Protein AF-A0A4Q3YH20-F1 (afdb_monomer_lite)

Foldseek 3Di:
DDDDDPDFAKDWDWDWCADPDPPCGTPIDIDIDGDDDQFDQLCPLPFGLLLAQQSAQLQAGQLRQLVQLVVFPQWDWFKDWQDWFQVDADAAKDDPCRPPVQKDAQAAEQRQDQDPADPSGNDSNGSAADARYKIKFQKDDAPDCPDPNHRHNPRFFHIDGGDDPPDDRGIWMWHQHAQDKTWGIKGKGGNDAAQFKKKKKKKKKFGGALPQDDPFQFWKKKKFKADPVRHTQDIDIPGGCEQDEPVDSHPPDRGRDIYMDIDIDRSHGDRMIMIIMIGHIGGDRGNIMIIGGIIIITIGTQGCPLNAHPSQAQQRQQLLAGSSVQQVNVVQCLQQSRGPSPDPPSADDPPSSNHGVVSVVCVVVVNRDFDQQCPLSNGRSQAQQSVAQLQGQSNQLDPLSPVQPLQQFSHGDADDDASRNRHVSSAVDHDHGHPHHDGGDQQCPPPDGRSNDQCSNPPPQGPSCVDPNVVQPPVPPSHGPASDQQRSQNHGPVSAPDSNGRTRGDPPVRPPDQDPLQRNGKDWDFDDQFQAQKDKDKDKDAAAPPVSRHQLCAKGWAKFWQQWTWIQHSQQFIWIDHHNDIDTLPDDRDDHPDIKIKMWMAHQPDQWQRIWIDINNHTSDGDGDPDHHGRHGDRDIIMGD

Radius of gyration: 34.73 Å; chains: 1; bounding box: 93×70×93 Å

Sequence (641 aa):
MSFNPSTIGVKNVTVVIANDDADENPYNFLLTGFGVRTYADSDGDGVTDNNDIDDDNDGILDVTEQENCLQSAFTTTSEYVFLNETFGNGITRGQININIPGATCSYCFEDGVVQPNTPECPAQSSKILDDGEYVVVHRIANTTSGHPDNIHGDLAWNGFEDHTPGDIYGRMAVFNASFAPGVFYETTINGVMPNIPVIYSFWAMNILSASVYNNSILPNITVQFLDMSNTVISTFSTGDIGRCNASNTNNSCVASEWRNYSTSVNLGNLTTFKIRFINNAPGGGGNDLALDDIMIKQQYCDRDNDGVSNIFDLDADNDGIPDIEEAGFKHLSNGRALMDIVTSGVWVDANANGFHDSLDAMLAGGTYLLPDTDGDGVRDFQDLDSDNDSLFDVDEAGLFNGDGDVNGDGLGDGPDGDGDGVLNIFENFTGRGTQVRPFAQDTDGNGIPDYRQLDSDSNGTFDIRTSLYASLDANSNGMIDGIVDVDKDGIPDTFDTDVTVLGSPRDLDRKLYLHFDGRNDYAQSTQLLSGLPSATMMAWIKLTDDVTTDTYTADGTIMGQNNFNLRINAARQVAVTVNGSSIFYPTTVLGVDRWYHVAATYDGSLSTQKLKIFINGTMVFGYNGTLNGALAANTDLFTLG

pLDDT: mean 87.8, std 10.17, range [49.25, 98.38]

Structure (mmCIF, N/CA/C/O backbone):
data_AF-A0A4Q3YH20-F1
#
_entry.id   AF-A0A4Q3YH20-F1
#
loop_
_atom_site.group_PDB
_atom_site.id
_atom_site.type_symbol
_atom_site.label_atom_id
_atom_site.label_alt_id
_atom_site.label_comp_id
_atom_site.label_asym_id
_atom_site.label_entity_id
_atom_site.label_seq_id
_atom_site.pdbx_PDB_ins_code
_atom_site.Cartn_x
_atom_site.Cartn_y
_atom_site.Cartn_z
_atom_site.occupancy
_atom_site.B_iso_or_equiv
_atom_site.auth_seq_id
_atom_site.auth_comp_id
_atom_site.auth_asym_id
_atom_site.auth_atom_id
_atom_site.pdbx_PDB_model_num
ATOM 1 N N . MET A 1 1 ? 38.834 1.097 -6.722 1.00 55.41 1 MET A N 1
ATOM 2 C CA . MET A 1 1 ? 38.138 2.175 -5.992 1.00 55.41 1 MET A CA 1
ATOM 3 C C . MET A 1 1 ? 36.670 1.807 -6.048 1.00 55.41 1 MET A C 1
ATOM 5 O O . MET A 1 1 ? 36.194 1.593 -7.152 1.00 55.41 1 MET A O 1
ATOM 9 N N . SER A 1 2 ? 36.016 1.574 -4.914 1.00 49.81 2 SER A N 1
ATOM 10 C CA . SER A 1 2 ? 34.585 1.250 -4.861 1.00 49.81 2 SER A CA 1
ATOM 11 C C . SER A 1 2 ? 33.817 2.469 -4.362 1.00 49.81 2 SER A C 1
ATOM 13 O O . SER A 1 2 ? 34.316 3.214 -3.519 1.00 49.81 2 SER A O 1
ATOM 15 N N . PHE A 1 3 ? 32.626 2.684 -4.911 1.00 63.38 3 PHE A N 1
ATOM 16 C CA . PHE A 1 3 ? 31.700 3.730 -4.500 1.00 63.38 3 PHE A CA 1
ATOM 17 C C . PHE A 1 3 ? 30.455 3.038 -3.938 1.00 63.38 3 PHE A C 1
ATOM 19 O O . PHE A 1 3 ? 29.765 2.351 -4.680 1.00 63.38 3 PHE A O 1
ATOM 26 N N . ASN A 1 4 ? 30.235 3.151 -2.627 1.00 62.41 4 ASN A N 1
ATOM 27 C CA . ASN A 1 4 ? 29.077 2.597 -1.919 1.00 62.41 4 ASN A CA 1
ATOM 28 C C . ASN A 1 4 ? 28.540 3.683 -0.964 1.00 62.41 4 ASN A C 1
ATOM 30 O O . ASN A 1 4 ? 29.026 3.794 0.166 1.00 62.41 4 ASN A O 1
ATOM 34 N N . PRO A 1 5 ? 27.693 4.605 -1.455 1.00 69.44 5 PRO A N 1
ATOM 35 C CA . PRO A 1 5 ? 27.225 5.740 -0.671 1.00 69.44 5 PRO A CA 1
ATOM 36 C C . PRO A 1 5 ? 26.153 5.308 0.338 1.00 69.44 5 PRO A C 1
ATOM 38 O O . PRO A 1 5 ? 25.109 4.812 -0.051 1.00 69.44 5 PRO A O 1
ATOM 41 N N . SER A 1 6 ? 26.358 5.597 1.623 1.00 63.81 6 SER A N 1
ATOM 42 C CA . SER A 1 6 ? 25.368 5.338 2.686 1.00 63.81 6 SER A CA 1
ATOM 43 C C . SER A 1 6 ? 24.278 6.416 2.802 1.00 63.81 6 SER A C 1
ATOM 45 O O . SER A 1 6 ? 23.553 6.462 3.785 1.00 63.81 6 SER A O 1
ATOM 47 N N . THR A 1 7 ? 24.237 7.375 1.872 1.00 69.31 7 THR A N 1
ATOM 48 C CA . THR A 1 7 ? 23.276 8.490 1.870 1.00 69.31 7 THR A CA 1
ATOM 49 C C . THR A 1 7 ? 22.973 8.916 0.439 1.00 69.31 7 THR A C 1
ATOM 51 O O . THR A 1 7 ? 23.884 8.988 -0.394 1.00 69.31 7 THR A O 1
ATOM 54 N N . ILE A 1 8 ? 21.718 9.286 0.177 1.00 73.31 8 ILE A N 1
ATOM 55 C CA . ILE A 1 8 ? 21.263 9.822 -1.113 1.00 73.31 8 ILE A CA 1
ATOM 56 C C . ILE A 1 8 ? 22.027 11.120 -1.457 1.00 73.31 8 ILE A C 1
ATOM 58 O O . ILE A 1 8 ? 22.581 11.812 -0.590 1.00 73.31 8 ILE A O 1
ATOM 62 N N . GLY A 1 9 ? 22.116 11.439 -2.745 1.00 64.94 9 GLY A N 1
ATOM 63 C CA . GLY A 1 9 ? 22.626 12.698 -3.274 1.00 64.94 9 GLY A CA 1
ATOM 64 C C . GLY A 1 9 ? 24.058 12.643 -3.807 1.00 64.94 9 GLY A C 1
ATOM 65 O O . GLY A 1 9 ? 24.730 11.609 -3.818 1.00 64.94 9 GLY A O 1
ATOM 66 N N . VAL A 1 10 ? 24.529 13.802 -4.269 1.00 72.31 10 VAL A N 1
ATOM 67 C CA . VAL A 1 10 ? 25.826 13.958 -4.941 1.00 72.31 10 VAL A CA 1
ATOM 68 C C . VAL A 1 10 ? 26.984 13.762 -3.964 1.00 72.31 10 VAL A C 1
ATOM 70 O O . VAL A 1 10 ? 27.069 14.432 -2.933 1.00 72.31 10 VAL A O 1
ATOM 73 N N . LYS A 1 11 ? 27.922 12.885 -4.315 1.00 82.50 11 LYS A N 1
ATOM 74 C CA . LYS A 1 11 ? 29.185 12.654 -3.612 1.00 82.50 11 LYS A CA 1
ATOM 75 C C . LYS A 1 11 ? 30.329 13.088 -4.518 1.00 82.50 11 LYS A C 1
ATOM 77 O O . LYS A 1 11 ? 30.541 12.520 -5.585 1.00 82.50 11 LYS A O 1
ATOM 82 N N . ASN A 1 12 ? 31.073 14.098 -4.084 1.00 82.69 12 ASN A N 1
ATOM 83 C CA . ASN A 1 12 ? 32.250 14.580 -4.797 1.00 82.69 12 ASN A CA 1
ATOM 84 C C . ASN A 1 12 ? 33.511 14.096 -4.087 1.00 82.69 12 ASN A C 1
ATOM 86 O O . ASN A 1 12 ? 33.638 14.250 -2.872 1.00 82.69 12 ASN A O 1
ATOM 90 N N . VAL A 1 13 ? 34.460 13.555 -4.843 1.00 85.88 13 VAL A N 1
ATOM 91 C CA . VAL A 1 13 ? 35.786 13.200 -4.338 1.00 85.88 13 VAL A CA 1
ATOM 92 C C . VAL A 1 13 ? 36.850 13.602 -5.350 1.00 85.88 13 VAL A C 1
ATOM 94 O O . VAL A 1 13 ? 36.693 13.399 -6.549 1.00 85.88 13 VAL A O 1
ATOM 97 N N . THR A 1 14 ? 37.952 14.169 -4.869 1.00 88.44 14 THR A N 1
ATOM 98 C CA . THR A 1 14 ? 39.123 14.452 -5.703 1.00 88.44 14 THR A CA 1
ATOM 99 C C . THR A 1 14 ? 40.182 13.394 -5.434 1.00 88.44 14 THR A C 1
ATOM 101 O O . THR A 1 14 ? 40.693 13.292 -4.318 1.00 88.44 14 THR A O 1
ATOM 104 N N . VAL A 1 15 ? 40.528 12.613 -6.452 1.00 87.12 15 VAL A N 1
ATOM 105 C CA . VAL A 1 15 ? 41.638 11.660 -6.404 1.00 87.12 15 VAL A CA 1
ATOM 106 C C . VAL A 1 15 ? 42.892 12.369 -6.887 1.00 87.12 15 VAL A C 1
ATOM 108 O O . VAL A 1 15 ? 42.948 12.855 -8.014 1.00 87.12 15 VAL A O 1
ATOM 111 N N . VAL A 1 16 ? 43.900 12.418 -6.022 1.00 89.69 16 VAL A N 1
ATOM 112 C CA . VAL A 1 16 ? 45.180 13.075 -6.290 1.00 89.69 16 VAL A CA 1
ATOM 113 C C . VAL A 1 16 ? 46.246 12.002 -6.478 1.00 89.69 16 VAL A C 1
ATOM 115 O O . VAL A 1 16 ? 46.533 11.247 -5.548 1.00 89.69 16 VAL A O 1
ATOM 118 N N . ILE A 1 17 ? 46.838 11.927 -7.668 1.00 89.75 17 ILE A N 1
ATOM 119 C CA . ILE A 1 17 ? 47.920 10.990 -7.987 1.00 89.75 17 ILE A CA 1
ATOM 120 C C . ILE A 1 17 ? 49.196 11.793 -8.230 1.00 89.75 17 ILE A C 1
ATOM 122 O O . ILE A 1 17 ? 49.284 12.561 -9.187 1.00 89.75 17 ILE A O 1
ATOM 126 N N . ALA A 1 18 ? 50.190 11.614 -7.359 1.00 90.81 18 ALA A N 1
ATOM 127 C CA . ALA A 1 18 ? 51.510 12.195 -7.566 1.00 90.81 18 ALA A CA 1
ATOM 128 C C . ALA A 1 18 ? 52.185 11.546 -8.784 1.00 90.81 18 ALA A C 1
ATOM 130 O O . ALA A 1 18 ? 52.188 10.319 -8.907 1.00 90.81 18 ALA A O 1
ATOM 131 N N . ASN A 1 19 ? 52.773 12.363 -9.652 1.00 85.75 19 ASN A N 1
ATOM 132 C CA . ASN A 1 19 ? 53.519 11.911 -10.828 1.00 85.75 19 ASN A CA 1
ATOM 133 C C . ASN A 1 19 ? 54.888 12.614 -10.908 1.00 85.75 19 ASN A C 1
ATOM 135 O O . ASN A 1 19 ? 55.192 13.501 -10.109 1.00 85.75 19 ASN A O 1
ATOM 139 N N . ASP A 1 20 ? 55.749 12.160 -11.812 1.00 88.25 20 ASP A N 1
ATOM 140 C CA . ASP A 1 20 ? 57.093 12.697 -12.035 1.00 88.25 20 ASP A CA 1
ATOM 141 C C . ASP A 1 20 ? 57.157 13.739 -13.165 1.00 88.25 20 ASP A C 1
ATOM 143 O O . ASP A 1 20 ? 58.253 14.108 -13.594 1.00 88.25 20 ASP A O 1
ATOM 147 N N . ASP A 1 21 ? 56.003 14.261 -13.591 1.00 82.25 21 ASP A N 1
ATOM 148 C CA . ASP A 1 21 ? 55.908 15.356 -14.547 1.00 82.25 21 ASP A CA 1
ATOM 149 C C . ASP A 1 21 ? 56.049 16.719 -13.850 1.00 82.25 21 ASP A C 1
ATOM 151 O O . ASP A 1 21 ? 55.452 16.992 -12.806 1.00 82.25 21 ASP A O 1
ATOM 155 N N . ALA A 1 22 ? 56.899 17.586 -14.390 1.00 78.94 22 ALA A N 1
ATOM 156 C CA . ALA A 1 22 ? 57.356 18.785 -13.689 1.00 78.94 22 ALA A CA 1
ATOM 157 C C . ALA A 1 22 ? 56.327 19.929 -13.694 1.00 78.94 22 ALA A C 1
ATOM 159 O O . ALA A 1 22 ? 56.418 20.825 -12.850 1.00 78.94 22 ALA A O 1
ATOM 160 N N . ASP A 1 23 ? 55.376 19.914 -14.625 1.00 78.00 23 ASP A N 1
ATOM 161 C CA . ASP A 1 23 ? 54.321 20.917 -14.793 1.00 78.00 23 ASP A CA 1
ATOM 162 C C . ASP A 1 23 ? 52.897 20.374 -14.573 1.00 78.00 23 ASP A C 1
ATOM 164 O O . ASP A 1 23 ? 51.965 21.173 -14.464 1.00 78.00 23 ASP A O 1
ATOM 168 N N . GLU A 1 24 ? 52.728 19.059 -14.396 1.00 73.88 24 GLU A N 1
ATOM 169 C CA . GLU A 1 24 ? 51.418 18.405 -14.219 1.00 73.88 24 GLU A CA 1
ATOM 170 C C . GLU A 1 24 ? 51.327 17.504 -12.967 1.00 73.88 24 GLU A C 1
ATOM 172 O O . GLU A 1 24 ? 50.431 16.665 -12.847 1.00 73.88 24 GLU A O 1
ATOM 177 N N . ASN A 1 25 ? 52.217 17.692 -11.987 1.00 76.81 25 ASN A N 1
ATOM 178 C CA . ASN A 1 25 ? 52.156 17.012 -10.690 1.00 76.81 25 ASN A CA 1
ATOM 179 C C . ASN A 1 25 ? 51.424 17.853 -9.620 1.00 76.81 25 ASN A C 1
ATOM 181 O O . ASN A 1 25 ? 51.894 18.948 -9.286 1.00 76.81 25 ASN A O 1
ATOM 185 N N . PRO A 1 26 ? 50.341 17.344 -8.995 1.00 83.88 26 PRO A N 1
ATOM 186 C CA . PRO A 1 26 ? 49.730 16.022 -9.182 1.00 83.88 26 PRO A CA 1
ATOM 187 C C . PRO A 1 26 ? 48.621 15.998 -10.245 1.00 83.88 26 PRO A C 1
ATOM 189 O O . PRO A 1 26 ? 47.967 17.011 -10.502 1.00 83.88 26 PRO A O 1
ATOM 192 N N . TYR A 1 27 ? 48.316 14.804 -10.764 1.00 85.50 27 TYR A N 1
ATOM 193 C CA . TYR A 1 27 ? 47.079 14.585 -11.513 1.00 85.50 27 TYR A CA 1
ATOM 194 C C . TYR A 1 27 ? 45.891 14.601 -10.552 1.00 85.50 27 TYR A C 1
ATOM 196 O O . TYR A 1 27 ? 45.812 13.786 -9.630 1.00 85.50 27 TYR A O 1
ATOM 204 N N . ASN A 1 28 ? 44.965 15.532 -10.784 1.00 83.94 28 ASN A N 1
ATOM 205 C CA . ASN A 1 28 ? 43.734 15.667 -10.017 1.00 83.94 28 ASN A CA 1
ATOM 206 C C . ASN A 1 28 ? 42.563 15.147 -10.848 1.00 83.94 28 ASN A C 1
ATOM 208 O O . ASN A 1 28 ? 42.219 15.735 -11.872 1.00 83.94 28 ASN A O 1
ATOM 212 N N . PHE A 1 29 ? 41.924 14.083 -10.380 1.00 84.19 29 PHE A N 1
ATOM 213 C CA . PHE A 1 29 ? 40.689 13.566 -10.957 1.00 84.19 29 PHE A CA 1
ATOM 214 C C . PHE A 1 29 ? 39.533 13.953 -10.044 1.00 84.19 29 PHE A C 1
ATOM 216 O O . PHE A 1 29 ? 39.471 13.503 -8.901 1.00 84.19 29 PHE A O 1
ATOM 223 N N . LEU A 1 30 ? 38.627 14.798 -10.534 1.00 82.00 30 LEU A N 1
ATOM 224 C CA . LEU A 1 30 ? 37.357 15.041 -9.863 1.00 82.00 30 LEU A CA 1
ATOM 225 C C . LEU A 1 30 ? 36.404 13.905 -10.235 1.00 82.00 30 LEU A C 1
ATOM 227 O O . LEU A 1 30 ? 36.076 13.732 -11.405 1.00 82.00 30 LEU A O 1
ATOM 231 N N . LEU A 1 31 ? 35.985 13.130 -9.244 1.00 81.31 31 LEU A N 1
ATOM 232 C CA . LEU A 1 31 ? 34.965 12.105 -9.389 1.00 81.31 31 LEU A CA 1
ATOM 233 C C . LEU A 1 31 ? 33.686 12.600 -8.718 1.00 81.31 31 LEU A C 1
ATOM 235 O O . LEU A 1 31 ? 33.703 13.037 -7.564 1.00 81.31 31 LEU A O 1
ATOM 239 N N . THR A 1 32 ? 32.578 12.486 -9.437 1.00 72.81 32 THR A N 1
ATOM 240 C CA . THR A 1 32 ? 31.236 12.738 -8.918 1.00 72.81 32 THR A CA 1
ATOM 241 C C . THR A 1 32 ? 30.453 11.437 -9.022 1.00 72.81 32 THR A C 1
ATOM 243 O O . THR A 1 32 ? 30.331 10.878 -10.107 1.00 72.81 32 THR A O 1
ATOM 246 N N . GLY A 1 33 ? 29.968 10.935 -7.891 1.00 69.25 33 GLY A N 1
ATOM 247 C CA . GLY A 1 33 ? 29.040 9.808 -7.820 1.00 69.25 33 GLY A CA 1
ATOM 248 C C . GLY A 1 33 ? 27.704 10.266 -7.246 1.00 69.25 33 GLY A C 1
ATOM 249 O O . GLY A 1 33 ? 27.661 11.215 -6.466 1.00 69.25 33 GLY A O 1
ATOM 250 N N . PHE A 1 34 ? 26.614 9.603 -7.609 1.00 65.56 34 PHE A N 1
ATOM 251 C CA . PHE A 1 34 ? 25.282 9.884 -7.076 1.00 65.56 34 PHE A CA 1
ATOM 252 C C . PHE A 1 34 ? 24.842 8.693 -6.229 1.00 65.56 34 PHE A C 1
ATOM 254 O O . PHE A 1 34 ? 24.836 7.565 -6.711 1.00 65.56 34 PHE A O 1
ATOM 261 N N . GLY A 1 35 ? 24.529 8.932 -4.955 1.00 68.44 35 GLY A N 1
ATOM 262 C CA . GLY A 1 35 ? 23.762 7.972 -4.169 1.00 68.44 35 GLY A CA 1
ATOM 263 C C . GLY A 1 35 ? 22.295 8.129 -4.530 1.00 68.44 35 GLY A C 1
ATOM 264 O O . GLY A 1 35 ? 21.740 9.206 -4.330 1.00 68.44 35 GLY A O 1
ATOM 265 N N . VAL A 1 36 ? 21.685 7.090 -5.080 1.00 62.94 36 VAL A N 1
ATOM 266 C CA . VAL A 1 36 ? 20.244 7.025 -5.335 1.00 62.94 36 VAL A CA 1
ATOM 267 C C . VAL A 1 36 ? 19.686 5.875 -4.507 1.00 62.94 36 VAL A C 1
ATOM 269 O O . VAL A 1 36 ? 20.286 4.802 -4.483 1.00 62.94 36 VAL A O 1
ATOM 272 N N . ARG A 1 37 ? 18.594 6.124 -3.781 1.00 67.50 37 ARG A N 1
ATOM 273 C CA . ARG A 1 37 ? 17.796 5.073 -3.146 1.00 67.50 37 ARG A CA 1
ATOM 274 C C . ARG A 1 37 ? 16.704 4.715 -4.147 1.00 67.50 37 ARG A C 1
ATOM 276 O O . ARG A 1 37 ? 15.948 5.601 -4.531 1.00 67.50 37 ARG A O 1
ATOM 283 N N . THR A 1 38 ? 16.719 3.481 -4.640 1.00 69.06 38 THR A N 1
ATOM 284 C CA . THR A 1 38 ? 15.790 3.016 -5.683 1.00 69.06 38 THR A CA 1
ATOM 285 C C . THR A 1 38 ? 14.536 2.367 -5.111 1.00 69.06 38 THR A C 1
ATOM 287 O O . THR A 1 38 ? 13.524 2.380 -5.792 1.00 69.06 38 THR A O 1
ATOM 290 N N . TYR A 1 39 ? 14.614 1.847 -3.885 1.00 81.69 39 TYR A N 1
ATOM 291 C CA . TYR A 1 39 ? 13.517 1.206 -3.156 1.00 81.69 39 TYR A CA 1
ATOM 292 C C . TYR A 1 39 ? 13.348 1.892 -1.803 1.00 81.69 39 TYR A C 1
ATOM 294 O O . TYR A 1 39 ? 14.334 2.427 -1.279 1.00 81.69 39 TYR A O 1
ATOM 302 N N . ALA A 1 40 ? 12.122 1.959 -1.293 1.00 86.12 40 ALA A N 1
ATOM 303 C CA . ALA A 1 40 ? 11.875 2.532 0.020 1.00 86.12 40 ALA A CA 1
ATOM 304 C C . ALA A 1 40 ? 12.356 1.577 1.131 1.00 86.12 40 ALA A C 1
ATOM 306 O O . ALA A 1 40 ? 13.055 0.600 0.867 1.00 86.12 40 ALA A O 1
ATOM 307 N N . ASP A 1 41 ? 12.180 2.048 2.350 1.00 90.50 41 ASP A N 1
ATOM 308 C CA . ASP A 1 41 ? 12.487 1.398 3.623 1.00 90.50 41 ASP A CA 1
ATOM 309 C C . ASP A 1 41 ? 11.349 1.938 4.483 1.00 90.50 41 ASP A C 1
ATOM 311 O O . ASP A 1 41 ? 11.415 3.098 4.927 1.00 90.50 41 ASP A O 1
ATOM 315 N N . SER A 1 42 ? 10.217 1.240 4.386 1.00 90.12 42 SER A N 1
ATOM 316 C CA . SER A 1 42 ? 8.900 1.725 4.803 1.00 90.12 42 SER A CA 1
ATOM 317 C C . SER A 1 42 ? 8.785 1.791 6.324 1.00 90.12 42 SER A C 1
ATOM 319 O O . SER A 1 42 ? 8.287 2.787 6.857 1.00 90.12 42 SER A O 1
ATOM 321 N N . ASP A 1 43 ? 9.379 0.832 7.024 1.00 90.62 43 ASP A N 1
ATOM 322 C CA . ASP A 1 43 ? 9.394 0.744 8.482 1.00 90.62 43 ASP A CA 1
ATOM 323 C C . ASP A 1 43 ? 10.613 1.383 9.180 1.00 90.62 43 ASP A C 1
ATOM 325 O O . ASP A 1 43 ? 10.553 1.721 10.369 1.00 90.62 43 ASP A O 1
ATOM 329 N N . GLY A 1 44 ? 11.695 1.655 8.448 1.00 90.56 44 GLY A N 1
ATOM 330 C CA . GLY A 1 44 ? 12.899 2.292 8.967 1.00 90.56 44 GLY A CA 1
ATOM 331 C C . GLY A 1 44 ? 13.857 1.359 9.711 1.00 90.56 44 GLY A C 1
ATOM 332 O O . GLY A 1 44 ? 14.718 1.865 10.452 1.00 90.56 44 GLY A O 1
ATOM 333 N N . ASP A 1 45 ? 13.739 0.042 9.554 1.00 90.81 45 ASP A N 1
ATOM 334 C CA . ASP A 1 45 ? 14.584 -0.953 10.220 1.00 90.81 45 ASP A CA 1
ATOM 335 C C . ASP A 1 45 ? 16.004 -1.058 9.599 1.00 90.81 45 ASP A C 1
ATOM 337 O O . ASP A 1 45 ? 16.966 -1.519 10.236 1.00 90.81 45 ASP A O 1
ATOM 341 N N . GLY A 1 46 ? 16.172 -0.500 8.393 1.00 90.12 46 GLY A N 1
ATOM 342 C CA . GLY A 1 46 ? 17.417 -0.437 7.631 1.00 90.12 46 GLY A CA 1
ATOM 343 C C . GLY A 1 46 ? 17.593 -1.532 6.573 1.00 90.12 46 GLY A C 1
ATOM 344 O O . GLY A 1 46 ? 18.635 -1.543 5.892 1.00 90.12 46 GLY A O 1
ATOM 345 N N . VAL A 1 47 ? 16.617 -2.420 6.429 1.00 92.81 47 VAL A N 1
ATOM 346 C CA . VAL A 1 47 ? 16.332 -3.222 5.242 1.00 92.81 47 VAL A CA 1
ATOM 347 C C . VAL A 1 47 ? 15.480 -2.349 4.304 1.00 92.81 47 VAL A C 1
ATOM 349 O O . VAL A 1 47 ? 15.185 -1.195 4.578 1.00 92.81 47 VAL A O 1
ATOM 352 N N . THR A 1 48 ? 15.330 -2.749 3.053 1.00 92.62 48 THR A N 1
ATOM 353 C CA . THR A 1 48 ? 14.613 -1.947 2.048 1.00 92.62 48 THR A CA 1
ATOM 354 C C . THR A 1 48 ? 13.593 -2.856 1.431 1.00 92.62 48 THR A C 1
ATOM 356 O O . THR A 1 48 ? 14.002 -3.972 1.101 1.00 92.62 48 THR A O 1
ATOM 359 N N . ASP A 1 49 ? 12.405 -2.352 1.116 1.00 92.56 49 ASP A N 1
ATOM 360 C CA . ASP A 1 49 ? 11.232 -3.169 0.791 1.00 92.56 49 ASP A CA 1
ATOM 361 C C . ASP A 1 49 ? 11.496 -4.265 -0.254 1.00 92.56 49 ASP A C 1
ATOM 363 O O . ASP A 1 49 ? 10.994 -5.378 -0.248 1.00 92.56 49 ASP A O 1
ATOM 367 N N . ASN A 1 50 ? 12.412 -4.004 -1.189 1.00 91.31 50 ASN A N 1
ATOM 368 C CA . ASN A 1 50 ? 12.768 -4.992 -2.199 1.00 91.31 50 ASN A CA 1
ATOM 369 C C . ASN A 1 50 ? 13.527 -6.239 -1.684 1.00 91.31 50 ASN A C 1
ATOM 371 O O . ASN A 1 50 ? 13.876 -7.108 -2.494 1.00 91.31 50 ASN A O 1
ATOM 375 N N . ASN A 1 51 ? 13.958 -6.230 -0.429 1.00 92.38 51 ASN A N 1
ATOM 376 C CA . ASN A 1 51 ? 14.661 -7.296 0.285 1.00 92.38 51 ASN A CA 1
ATOM 377 C C . ASN A 1 51 ? 13.998 -7.615 1.629 1.00 92.38 51 ASN A C 1
ATOM 379 O O . ASN A 1 51 ? 14.429 -8.586 2.254 1.00 92.38 51 ASN A O 1
ATOM 383 N N . ASP A 1 52 ? 13.060 -6.777 2.051 1.00 94.94 52 ASP A N 1
ATOM 384 C CA . ASP A 1 52 ? 12.241 -7.006 3.221 1.00 94.94 52 ASP A CA 1
ATOM 385 C C . ASP A 1 52 ? 11.201 -8.087 2.916 1.00 94.94 52 ASP A C 1
ATOM 387 O O . ASP A 1 52 ? 10.952 -8.402 1.746 1.00 94.94 52 ASP A O 1
ATOM 391 N N . ILE A 1 53 ? 10.689 -8.736 3.952 1.00 95.38 53 ILE A N 1
ATOM 392 C CA . ILE A 1 53 ? 9.600 -9.711 3.840 1.00 95.38 53 ILE A CA 1
ATOM 393 C C . ILE A 1 53 ? 8.436 -9.413 4.799 1.00 95.38 53 ILE A C 1
ATOM 395 O O . ILE A 1 53 ? 7.529 -10.250 4.873 1.00 95.38 53 ILE A O 1
ATOM 399 N N . ASP A 1 54 ? 8.550 -8.325 5.559 1.00 96.56 54 ASP A N 1
ATOM 400 C CA . ASP A 1 54 ? 7.619 -7.774 6.550 1.00 96.56 54 ASP A CA 1
ATOM 401 C C . ASP A 1 54 ? 7.804 -6.241 6.500 1.00 96.56 54 ASP A C 1
ATOM 403 O O . ASP A 1 54 ? 8.494 -5.647 7.324 1.00 96.56 54 ASP A O 1
ATOM 407 N N . ASP A 1 55 ? 7.296 -5.635 5.421 1.00 94.94 55 ASP A N 1
ATOM 408 C CA . ASP A 1 55 ? 7.545 -4.245 4.994 1.00 94.94 55 ASP A CA 1
ATOM 409 C C . ASP A 1 55 ? 7.037 -3.187 6.001 1.00 94.94 55 ASP A C 1
ATOM 411 O O . ASP A 1 55 ? 7.442 -2.009 5.955 1.00 94.94 55 ASP A O 1
ATOM 415 N N . ASP A 1 56 ? 6.136 -3.587 6.898 1.00 95.38 56 ASP A N 1
ATOM 416 C CA . ASP A 1 56 ? 5.583 -2.765 7.962 1.00 95.38 56 ASP A CA 1
ATOM 417 C C . ASP A 1 56 ? 6.090 -3.100 9.370 1.00 95.38 56 ASP A C 1
ATOM 419 O O . ASP A 1 56 ? 5.954 -2.268 10.284 1.00 95.38 56 ASP A O 1
ATOM 423 N N . ASN A 1 57 ? 6.791 -4.216 9.527 1.00 96.06 57 ASN A N 1
ATOM 424 C CA . ASN A 1 57 ? 7.367 -4.670 10.775 1.00 96.06 57 ASN A CA 1
ATOM 425 C C . ASN A 1 57 ? 6.323 -4.907 11.875 1.00 96.06 57 ASN A C 1
ATOM 427 O O . ASN A 1 57 ? 6.572 -4.640 13.064 1.00 96.06 57 ASN A O 1
ATOM 431 N N . ASP A 1 58 ? 5.150 -5.406 11.507 1.00 96.56 58 ASP A N 1
ATOM 432 C CA . ASP A 1 58 ? 4.088 -5.812 12.420 1.00 96.56 58 ASP A CA 1
ATOM 433 C C . ASP A 1 58 ? 4.222 -7.296 12.863 1.00 96.56 58 ASP A C 1
ATOM 435 O O . ASP A 1 58 ? 3.637 -7.735 13.860 1.00 96.56 58 ASP A O 1
ATOM 439 N N . GLY A 1 59 ? 5.107 -8.070 12.221 1.00 95.94 59 GLY A N 1
ATOM 440 C CA . GLY A 1 59 ? 5.337 -9.492 12.490 1.00 95.94 59 GLY A CA 1
ATOM 441 C C . GLY A 1 59 ? 4.488 -10.454 11.657 1.00 95.94 59 GLY A C 1
ATOM 442 O O . GLY A 1 59 ? 4.571 -11.684 11.844 1.00 95.94 59 GLY A O 1
ATOM 443 N N . ILE A 1 60 ? 3.697 -9.927 10.739 1.00 97.94 60 ILE A N 1
ATOM 444 C CA . ILE A 1 60 ? 3.027 -10.603 9.645 1.00 97.94 60 ILE A CA 1
ATOM 445 C C . ILE A 1 60 ? 3.943 -10.512 8.413 1.00 97.94 60 ILE A C 1
ATOM 447 O O . ILE A 1 60 ? 4.815 -9.673 8.310 1.00 97.94 60 ILE A O 1
ATOM 451 N N . LEU A 1 61 ? 3.919 -11.527 7.547 1.00 97.31 61 LEU A N 1
ATOM 452 C CA . LEU A 1 61 ? 4.737 -11.487 6.327 1.00 97.31 61 LEU A CA 1
ATOM 453 C C . LEU A 1 61 ? 3.905 -10.885 5.198 1.00 97.31 61 LEU A C 1
ATOM 455 O O . LEU A 1 61 ? 2.784 -11.376 5.021 1.00 97.31 61 LEU A O 1
ATOM 459 N N . ASP A 1 62 ? 4.506 -10.090 4.306 1.00 96.56 62 ASP A N 1
ATOM 460 C CA . ASP A 1 62 ? 3.803 -9.468 3.164 1.00 96.56 62 ASP A CA 1
ATOM 461 C C . ASP A 1 62 ? 3.000 -10.494 2.349 1.00 96.56 62 ASP A C 1
ATOM 463 O O . ASP A 1 62 ? 1.876 -10.287 1.886 1.00 96.56 62 ASP A O 1
ATOM 467 N N . VAL A 1 63 ? 3.605 -11.671 2.138 1.00 95.12 63 VAL A N 1
ATOM 468 C CA . VAL A 1 63 ? 2.980 -12.771 1.389 1.00 95.12 63 VAL A CA 1
ATOM 469 C C . VAL A 1 63 ? 1.769 -13.350 2.114 1.00 95.12 63 VAL A C 1
ATOM 471 O O . VAL A 1 63 ? 0.851 -13.835 1.462 1.00 95.12 63 VAL A O 1
ATOM 474 N N . THR A 1 64 ? 1.779 -13.337 3.444 1.00 96.12 64 THR A N 1
ATOM 475 C CA . THR A 1 64 ? 0.688 -13.830 4.284 1.00 96.12 64 THR A CA 1
ATOM 476 C C . THR A 1 64 ? -0.449 -12.824 4.309 1.00 96.12 64 THR A C 1
ATOM 478 O O . THR A 1 64 ? -1.595 -13.223 4.114 1.00 96.12 64 THR A O 1
ATOM 481 N N . GLU A 1 65 ? -0.169 -11.540 4.484 1.00 96.69 65 GLU A N 1
ATOM 482 C CA . GLU A 1 65 ? -1.201 -10.501 4.469 1.00 96.69 65 GLU A CA 1
ATOM 483 C C . GLU A 1 65 ? -1.876 -10.417 3.107 1.00 96.69 65 GLU A C 1
ATOM 485 O O . GLU A 1 65 ? -3.099 -10.517 3.011 1.00 96.69 65 GLU A O 1
ATOM 490 N N . GLN A 1 66 ? -1.085 -10.370 2.029 1.00 95.81 66 GLN A N 1
ATOM 491 C CA . GLN A 1 66 ? -1.614 -10.358 0.671 1.00 95.81 66 GLN A CA 1
ATOM 492 C C . GLN A 1 66 ? -2.468 -11.603 0.382 1.00 95.81 66 GLN A C 1
ATOM 494 O O . GLN A 1 66 ? -3.489 -11.500 -0.301 1.00 95.81 66 GLN A O 1
ATOM 499 N N . GLU A 1 67 ? -2.068 -12.790 0.855 1.00 94.44 67 GLU A N 1
ATOM 500 C CA . GLU A 1 67 ? -2.858 -14.016 0.685 1.00 94.44 67 GLU A CA 1
ATOM 501 C C . GLU A 1 67 ? -4.164 -13.991 1.494 1.00 94.44 67 GLU A C 1
ATOM 503 O O . GLU A 1 67 ? -5.180 -14.458 0.974 1.00 94.44 67 GLU A O 1
ATOM 508 N N . ASN A 1 68 ? -4.158 -13.454 2.721 1.00 94.38 68 ASN A N 1
ATOM 509 C CA . ASN A 1 68 ? -5.361 -13.332 3.552 1.00 94.38 68 ASN A CA 1
ATOM 510 C C . ASN A 1 68 ? -6.324 -12.275 3.003 1.00 94.38 68 ASN A C 1
ATOM 512 O O . ASN A 1 68 ? -7.493 -12.581 2.784 1.00 94.38 68 ASN A O 1
ATOM 516 N N . CYS A 1 69 ? -5.829 -11.092 2.651 1.00 93.88 69 CYS A N 1
ATOM 517 C CA . CYS A 1 69 ? -6.668 -10.014 2.143 1.00 93.88 69 CYS A CA 1
ATOM 518 C C . CYS A 1 69 ? -7.325 -10.370 0.792 1.00 93.88 69 CYS A C 1
ATOM 520 O O . CYS A 1 69 ? -8.499 -10.082 0.554 1.00 93.88 69 CYS A O 1
ATOM 522 N N . LEU A 1 70 ? -6.632 -11.114 -0.085 1.00 92.69 70 LEU A N 1
ATOM 523 C CA . LEU A 1 70 ? -7.210 -11.603 -1.348 1.00 92.69 70 LEU A CA 1
ATOM 524 C C . LEU A 1 70 ? -8.274 -12.705 -1.184 1.00 92.69 70 LEU A C 1
ATOM 526 O O . LEU A 1 70 ? -8.816 -13.172 -2.196 1.00 92.69 70 LEU A O 1
ATOM 530 N N . GLN A 1 71 ? -8.568 -13.162 0.039 1.00 91.06 71 GLN A N 1
ATOM 531 C CA . GLN A 1 71 ? -9.691 -14.072 0.274 1.00 91.06 71 GLN A CA 1
ATOM 532 C C . GLN A 1 71 ? -11.041 -13.372 0.066 1.00 91.06 71 GLN A C 1
ATOM 534 O O . GLN A 1 71 ? -11.987 -14.024 -0.394 1.00 91.06 71 GLN A O 1
ATOM 539 N N . SER A 1 72 ? -11.112 -12.059 0.309 1.00 89.44 72 SER A N 1
ATOM 540 C CA . SER A 1 72 ? -12.277 -11.241 -0.021 1.00 89.44 72 SER A CA 1
ATOM 541 C C . SER A 1 72 ? -12.343 -10.938 -1.519 1.00 89.44 72 SER A C 1
ATOM 543 O O . SER A 1 72 ? -11.359 -10.578 -2.166 1.00 89.44 72 SER A O 1
ATOM 545 N N . ALA A 1 73 ? -13.543 -11.034 -2.095 1.00 85.88 73 ALA A N 1
ATOM 546 C CA . ALA A 1 73 ? -13.793 -10.590 -3.466 1.00 85.88 73 ALA A CA 1
ATOM 547 C C . ALA A 1 73 ? -14.058 -9.075 -3.579 1.00 85.88 73 ALA A C 1
ATOM 549 O O . ALA A 1 73 ? -14.206 -8.584 -4.705 1.00 85.88 73 ALA A O 1
ATOM 550 N N . PHE A 1 74 ? -14.156 -8.369 -2.449 1.00 85.69 74 PHE A N 1
ATOM 551 C CA . PHE A 1 74 ? -14.543 -6.957 -2.362 1.00 85.69 74 PHE A CA 1
ATOM 552 C C . PHE A 1 74 ? -13.402 -6.036 -1.927 1.00 85.69 74 PHE A C 1
ATOM 554 O O . PHE A 1 74 ? -13.575 -4.822 -1.974 1.00 85.69 74 PHE A O 1
ATOM 561 N N . THR A 1 75 ? -12.236 -6.602 -1.607 1.00 87.44 75 THR A N 1
ATOM 562 C CA . THR A 1 75 ? -11.024 -5.834 -1.314 1.00 87.44 75 THR A CA 1
ATOM 563 C C . THR A 1 75 ? -10.627 -4.904 -2.463 1.00 87.44 75 THR A C 1
ATOM 565 O O . THR A 1 75 ? -10.858 -5.187 -3.653 1.00 87.44 75 THR A O 1
ATOM 568 N N . THR A 1 76 ? -10.011 -3.782 -2.105 1.00 91.56 76 THR A N 1
ATOM 569 C CA . THR A 1 76 ? -9.437 -2.845 -3.060 1.00 91.56 76 THR A CA 1
ATOM 570 C C . THR A 1 76 ? -7.946 -3.107 -3.244 1.00 91.56 76 THR A C 1
ATOM 572 O O . THR A 1 76 ? -7.396 -4.097 -2.765 1.00 91.56 76 THR A O 1
ATOM 575 N N . THR A 1 77 ? -7.297 -2.301 -4.085 1.00 92.75 77 THR A N 1
ATOM 576 C CA . THR A 1 77 ? -5.863 -2.469 -4.318 1.00 92.75 77 THR A CA 1
ATOM 577 C C . THR A 1 77 ? -5.172 -1.141 -4.552 1.00 92.75 77 THR A C 1
ATOM 579 O O . THR A 1 77 ? -5.649 -0.360 -5.388 1.00 92.75 77 THR A O 1
ATOM 582 N N . SER A 1 78 ? -3.987 -0.968 -3.973 1.00 90.50 78 SER A N 1
ATOM 583 C CA . SER A 1 78 ? -3.088 0.154 -4.254 1.00 90.50 78 SER A CA 1
ATOM 584 C C . SER A 1 78 ? -1.915 -0.267 -5.145 1.00 90.50 78 SER A C 1
ATOM 586 O O . SER A 1 78 ? -1.615 -1.449 -5.323 1.00 90.50 78 SER A O 1
ATOM 588 N N . GLU A 1 79 ? -1.278 0.700 -5.806 1.00 89.94 79 GLU A N 1
ATOM 589 C CA . GLU A 1 79 ? -0.192 0.445 -6.758 1.00 89.94 79 GLU A CA 1
ATOM 590 C C . GLU A 1 79 ? 1.185 0.616 -6.108 1.00 89.94 79 GLU A C 1
ATOM 592 O O . GLU A 1 79 ? 1.558 1.727 -5.737 1.00 89.94 79 GLU A O 1
ATOM 597 N N . TYR A 1 80 ? 2.005 -0.437 -6.119 1.00 89.75 80 TYR A N 1
ATOM 598 C CA . TYR A 1 80 ? 3.406 -0.358 -5.704 1.00 89.75 80 TYR A CA 1
ATOM 599 C C . TYR A 1 80 ? 4.353 -0.354 -6.906 1.00 89.75 80 TYR A C 1
ATOM 601 O O . TYR A 1 80 ? 4.334 -1.257 -7.749 1.00 89.75 80 TYR A O 1
ATOM 609 N N . VAL A 1 81 ? 5.191 0.679 -7.010 1.00 89.69 81 VAL A N 1
ATOM 610 C CA . VAL A 1 81 ? 6.025 0.949 -8.189 1.00 89.69 81 VAL A CA 1
ATOM 611 C C . VAL A 1 81 ? 7.479 0.537 -7.954 1.00 89.69 81 VAL A C 1
ATOM 613 O O . VAL A 1 81 ? 8.210 1.188 -7.218 1.00 89.69 81 VAL A O 1
ATOM 616 N N . PHE A 1 82 ? 7.945 -0.470 -8.695 1.00 90.62 82 PHE A N 1
ATOM 617 C CA . PHE A 1 82 ? 9.338 -0.940 -8.664 1.00 90.62 82 PHE A CA 1
ATOM 618 C C . PHE A 1 82 ? 10.269 -0.166 -9.596 1.00 90.62 82 PHE A C 1
ATOM 620 O O . PHE A 1 82 ? 11.479 -0.093 -9.384 1.00 90.62 82 PHE A O 1
ATOM 627 N N . LEU A 1 83 ? 9.727 0.347 -10.700 1.00 90.88 83 LEU A N 1
ATOM 628 C CA . LEU A 1 83 ? 10.479 1.129 -11.671 1.00 90.88 83 LEU A CA 1
ATOM 629 C C . LEU A 1 83 ? 9.582 2.209 -12.247 1.00 90.88 83 LEU A C 1
ATOM 631 O O . LEU A 1 83 ? 8.526 1.896 -12.786 1.00 90.88 83 LEU A O 1
ATOM 635 N N . ASN A 1 84 ? 10.064 3.445 -12.208 1.00 90.50 84 ASN A N 1
ATOM 636 C CA . ASN A 1 84 ? 9.519 4.570 -12.953 1.00 90.50 84 ASN A CA 1
ATOM 637 C C . ASN A 1 84 ? 10.674 5.301 -13.647 1.00 90.50 84 ASN A C 1
ATOM 639 O O . ASN A 1 84 ? 11.248 6.247 -13.105 1.00 90.50 84 ASN A O 1
ATOM 643 N N . GLU A 1 85 ? 11.085 4.795 -14.807 1.00 92.62 85 GLU A N 1
ATOM 644 C CA . GLU A 1 85 ? 12.216 5.341 -15.549 1.00 92.62 85 GLU A CA 1
ATOM 645 C C . GLU A 1 85 ? 11.759 6.364 -16.585 1.00 92.62 85 GLU A C 1
ATOM 647 O O . GLU A 1 85 ? 11.322 6.005 -17.678 1.00 92.62 85 GLU A O 1
ATOM 652 N N . THR A 1 86 ? 11.943 7.634 -16.231 1.00 92.44 86 THR A N 1
ATOM 653 C CA . THR A 1 86 ? 11.683 8.813 -17.074 1.00 92.44 86 THR A CA 1
ATOM 654 C C . THR A 1 86 ? 12.962 9.407 -17.670 1.00 92.44 86 THR A C 1
ATOM 656 O O . THR A 1 86 ? 12.973 10.535 -18.143 1.00 92.44 86 THR A O 1
ATOM 659 N N . PHE A 1 87 ? 14.120 8.749 -17.499 1.00 93.06 87 PHE A N 1
ATOM 660 C CA . PHE A 1 87 ? 15.452 9.270 -17.856 1.00 93.06 87 PHE A CA 1
ATOM 661 C C . PHE A 1 87 ? 15.848 10.621 -17.223 1.00 93.06 87 PHE A C 1
ATOM 663 O O . PHE A 1 87 ? 16.962 11.127 -17.429 1.00 93.06 87 PHE A O 1
ATOM 670 N N . GLY A 1 88 ? 14.994 11.142 -16.336 1.00 90.25 88 GLY A N 1
ATOM 671 C CA . GLY A 1 88 ? 15.230 12.286 -15.476 1.00 90.25 88 GLY A CA 1
ATOM 672 C C . GLY A 1 88 ? 15.304 13.589 -16.258 1.00 90.25 88 GLY A C 1
ATOM 673 O O . GLY A 1 88 ? 15.010 13.665 -17.440 1.00 90.25 88 GLY A O 1
ATOM 674 N N . ASN A 1 89 ? 15.759 14.644 -15.592 1.00 90.44 89 ASN A N 1
ATOM 675 C CA . ASN A 1 89 ? 15.813 15.975 -16.185 1.00 90.44 89 ASN A CA 1
ATOM 676 C C . ASN A 1 89 ? 17.256 16.418 -16.441 1.00 90.44 89 ASN A C 1
ATOM 678 O O . ASN A 1 89 ? 18.153 16.201 -15.620 1.00 90.44 89 ASN A O 1
ATOM 682 N N . GLY A 1 90 ? 17.494 17.107 -17.557 1.00 90.12 90 GLY A N 1
ATOM 683 C CA . GLY A 1 90 ? 18.711 17.886 -17.753 1.00 90.12 90 GLY A CA 1
ATOM 684 C C . GLY A 1 90 ? 19.119 18.134 -19.202 1.00 90.12 90 GLY A C 1
ATOM 685 O O . GLY A 1 90 ? 18.836 17.375 -20.122 1.00 90.12 90 GLY A O 1
ATOM 686 N N . ILE A 1 91 ? 19.899 19.198 -19.381 1.00 87.31 91 ILE A N 1
ATOM 687 C CA . ILE A 1 91 ? 20.304 19.714 -20.698 1.00 87.31 91 ILE A CA 1
ATOM 688 C C . ILE A 1 91 ? 21.527 19.016 -21.313 1.00 87.31 91 ILE A C 1
ATOM 690 O O . ILE A 1 91 ? 21.882 19.281 -22.456 1.00 87.31 91 ILE A O 1
ATOM 694 N N . THR A 1 92 ? 22.225 18.168 -20.557 1.00 87.50 92 THR A N 1
ATOM 695 C CA . THR A 1 92 ? 23.395 17.429 -21.057 1.00 87.50 92 THR A CA 1
ATOM 696 C C . THR A 1 92 ? 23.002 16.042 -21.543 1.00 87.50 92 THR A C 1
ATOM 698 O O . THR A 1 92 ? 22.009 15.485 -21.076 1.00 87.50 92 THR A O 1
ATOM 701 N N . ARG A 1 93 ? 23.824 15.459 -22.419 1.00 89.44 93 ARG A N 1
ATOM 702 C CA . ARG A 1 93 ? 23.714 14.049 -22.811 1.00 89.44 93 ARG A CA 1
ATOM 703 C C . ARG A 1 93 ? 23.924 13.134 -21.604 1.00 89.44 93 ARG A C 1
ATOM 705 O O . ARG A 1 93 ? 24.764 13.431 -20.751 1.00 89.44 93 ARG A O 1
ATOM 712 N N . GLY A 1 94 ? 23.166 12.047 -21.546 1.00 90.31 94 GLY A N 1
ATOM 713 C CA . GLY A 1 94 ? 23.227 11.030 -20.500 1.00 90.31 94 GLY A CA 1
ATOM 714 C C . GLY A 1 94 ? 23.371 9.618 -21.064 1.00 90.31 94 GLY A C 1
ATOM 715 O O . GLY A 1 94 ? 23.028 9.355 -22.217 1.00 90.31 94 GLY A O 1
ATOM 716 N N . GLN A 1 95 ? 23.878 8.712 -20.233 1.00 92.88 95 GLN A N 1
ATOM 717 C CA . GLN A 1 95 ? 23.893 7.275 -20.506 1.00 92.88 95 GLN A CA 1
ATOM 718 C C . GLN A 1 95 ? 22.554 6.637 -20.119 1.00 92.88 95 GLN A C 1
ATOM 720 O O . GLN A 1 95 ? 21.761 7.240 -19.401 1.00 92.88 95 GLN A O 1
ATOM 725 N N . ILE A 1 96 ? 22.326 5.394 -20.549 1.00 94.19 96 ILE A N 1
ATOM 726 C CA . ILE A 1 96 ? 21.067 4.677 -20.289 1.00 94.19 96 ILE A CA 1
ATOM 727 C C . ILE A 1 96 ? 20.826 4.416 -18.795 1.00 94.19 96 ILE A C 1
ATOM 729 O O . ILE A 1 96 ? 19.696 4.248 -18.362 1.00 94.19 96 ILE A O 1
ATOM 733 N N . ASN A 1 97 ? 21.900 4.395 -18.007 1.00 90.88 97 ASN A N 1
ATOM 734 C CA . ASN A 1 97 ? 21.901 4.113 -16.577 1.00 90.88 97 ASN A CA 1
ATOM 735 C C . ASN A 1 97 ? 21.947 5.375 -15.710 1.00 90.88 97 ASN A C 1
ATOM 737 O O . ASN A 1 97 ? 22.382 5.317 -14.561 1.00 90.88 97 ASN A O 1
ATOM 741 N N . ILE A 1 98 ? 21.559 6.524 -16.272 1.00 86.50 98 ILE A N 1
ATOM 742 C CA . ILE A 1 98 ? 21.675 7.817 -15.594 1.00 86.50 98 ILE A CA 1
ATOM 743 C C . ILE A 1 98 ? 20.870 7.878 -14.291 1.00 86.50 98 ILE A C 1
ATOM 745 O O . ILE A 1 98 ? 21.365 8.425 -13.308 1.00 86.50 98 ILE A O 1
ATOM 749 N N . ASN A 1 99 ? 19.685 7.267 -14.274 1.00 84.56 99 ASN A N 1
ATOM 750 C CA . ASN A 1 99 ? 18.834 7.156 -13.089 1.00 84.56 99 ASN A CA 1
ATOM 751 C C . ASN A 1 99 ? 18.831 5.748 -12.495 1.00 84.56 99 ASN A C 1
ATOM 753 O O . ASN A 1 99 ? 18.683 5.597 -11.286 1.00 84.56 99 ASN A O 1
ATOM 757 N N . ILE A 1 100 ? 19.028 4.730 -13.339 1.00 87.00 100 ILE A N 1
ATOM 758 C CA . ILE A 1 100 ? 19.003 3.315 -12.963 1.00 87.00 100 ILE A CA 1
ATOM 759 C C . ILE A 1 100 ? 20.404 2.742 -13.169 1.00 87.00 100 ILE A C 1
ATOM 761 O O . ILE A 1 100 ? 20.720 2.301 -14.274 1.00 87.00 100 ILE A O 1
ATOM 765 N N . PRO A 1 101 ? 21.271 2.716 -12.138 1.00 83.25 101 PRO A N 1
ATOM 766 C CA . PRO A 1 101 ? 22.672 2.313 -12.287 1.00 83.25 101 PRO A CA 1
ATOM 767 C C . PRO A 1 101 ? 22.879 0.926 -12.912 1.00 83.25 101 PRO A C 1
ATOM 769 O O . PRO A 1 101 ? 23.908 0.692 -13.549 1.00 83.25 101 PRO A O 1
ATOM 772 N N . GLY A 1 102 ? 21.911 0.019 -12.732 1.00 85.19 102 GLY A N 1
ATOM 773 C CA . GLY A 1 102 ? 21.913 -1.338 -13.285 1.00 85.19 102 GLY A CA 1
ATOM 774 C C . GLY A 1 102 ? 21.420 -1.458 -14.730 1.00 85.19 102 GLY A C 1
ATOM 775 O O . GLY A 1 102 ? 21.526 -2.545 -15.299 1.00 85.19 102 GLY A O 1
ATOM 776 N N . ALA A 1 103 ? 20.899 -0.384 -15.334 1.00 93.19 103 ALA A N 1
ATOM 777 C CA . ALA A 1 103 ? 20.424 -0.423 -16.710 1.00 93.19 103 ALA A CA 1
ATOM 778 C C . ALA A 1 103 ? 21.592 -0.536 -17.703 1.00 93.19 103 ALA A C 1
ATOM 780 O O . ALA A 1 103 ? 22.662 0.046 -17.524 1.00 93.19 103 ALA A O 1
ATOM 781 N N . THR A 1 104 ? 21.397 -1.283 -18.785 1.00 95.44 104 THR A N 1
ATOM 782 C CA . THR A 1 104 ? 22.423 -1.510 -19.809 1.00 95.44 104 THR A CA 1
ATOM 783 C C . THR A 1 104 ? 21.852 -1.388 -21.215 1.00 95.44 104 THR A C 1
ATOM 785 O O . THR A 1 104 ? 20.660 -1.571 -21.446 1.00 95.44 104 THR A O 1
ATOM 788 N N . CYS A 1 105 ? 22.724 -1.072 -22.169 1.00 94.81 105 CYS A N 1
ATOM 789 C CA . CYS A 1 105 ? 22.407 -0.973 -23.586 1.00 94.81 105 CYS A CA 1
ATOM 790 C C . CYS A 1 105 ? 23.577 -1.562 -24.379 1.00 94.81 105 CYS A C 1
ATOM 792 O O . CYS A 1 105 ? 24.734 -1.304 -24.045 1.00 94.81 105 CYS A O 1
ATOM 794 N N . SER A 1 106 ? 23.290 -2.373 -25.403 1.00 93.44 106 SER A N 1
ATOM 795 C CA . SER A 1 106 ? 24.338 -2.915 -26.284 1.00 93.44 106 SER A CA 1
ATOM 796 C C . SER A 1 106 ? 24.792 -1.930 -27.360 1.00 93.44 106 SER A C 1
ATOM 798 O O . SER A 1 106 ? 25.838 -2.142 -27.969 1.00 93.44 106 SER A O 1
ATOM 800 N N . TYR A 1 107 ? 24.015 -0.872 -27.600 1.00 92.50 107 TYR A N 1
ATOM 801 C CA . TYR A 1 107 ? 24.406 0.212 -28.493 1.00 92.50 107 TYR A CA 1
ATOM 802 C C . TYR A 1 107 ? 25.447 1.072 -27.789 1.00 92.50 107 TYR A C 1
ATOM 804 O O . TYR A 1 107 ? 25.522 1.111 -26.558 1.00 92.50 107 TYR A O 1
ATOM 812 N N . CYS A 1 108 ? 26.265 1.765 -28.563 1.00 90.75 108 CYS A N 1
ATOM 813 C CA . CYS A 1 108 ? 27.332 2.572 -28.008 1.00 90.75 108 CYS A CA 1
ATOM 814 C C . CYS A 1 108 ? 26.855 3.983 -27.654 1.00 90.75 108 CYS A C 1
ATOM 816 O O . CYS A 1 108 ? 26.007 4.562 -28.324 1.00 90.75 108 CYS A O 1
ATOM 818 N N . PHE A 1 109 ? 27.348 4.519 -26.539 1.00 91.25 109 PHE A N 1
ATOM 819 C CA . PHE A 1 109 ? 26.941 5.839 -26.062 1.00 91.25 109 PHE A CA 1
ATOM 820 C C . PHE A 1 109 ? 27.673 6.941 -26.837 1.00 91.25 109 PHE A C 1
ATOM 822 O O . PHE A 1 109 ? 28.905 6.959 -26.865 1.00 91.25 109 PHE A O 1
ATOM 829 N N . GLU A 1 110 ? 26.919 7.874 -27.415 1.00 90.25 110 GLU A N 1
ATOM 830 C CA . GLU A 1 110 ? 27.456 9.014 -28.162 1.00 90.25 110 GLU A CA 1
ATOM 831 C C . GLU A 1 110 ? 27.463 10.282 -27.288 1.00 90.25 110 GLU A C 1
ATOM 833 O O . GLU A 1 110 ? 26.447 10.960 -27.087 1.00 90.25 110 GLU A O 1
ATOM 838 N N . ASP A 1 111 ? 28.636 10.610 -26.743 1.00 85.31 111 ASP A N 1
ATOM 839 C CA . ASP A 1 111 ? 28.836 11.618 -25.694 1.00 85.31 111 ASP A CA 1
ATOM 840 C C . ASP A 1 111 ? 28.975 13.065 -26.214 1.00 85.31 111 ASP A C 1
ATOM 842 O O . ASP A 1 111 ? 29.064 14.012 -25.426 1.00 85.31 111 ASP A O 1
ATOM 846 N N . GLY A 1 112 ? 28.940 13.275 -27.533 1.00 83.31 112 GLY A N 1
ATOM 847 C CA . GLY A 1 112 ? 29.090 14.585 -28.164 1.00 83.31 112 GLY A CA 1
ATOM 848 C C . GLY A 1 112 ? 30.543 15.067 -28.260 1.00 83.31 112 GLY A C 1
ATOM 849 O O . GLY A 1 112 ? 30.786 16.255 -28.551 1.00 83.31 112 GLY A O 1
ATOM 850 N N . VAL A 1 113 ? 31.516 14.181 -28.025 1.00 81.44 113 VAL A N 1
ATOM 851 C CA . VAL A 1 113 ? 32.952 14.445 -28.128 1.00 81.44 113 VAL A CA 1
ATOM 852 C C . VAL A 1 113 ? 33.553 13.617 -29.260 1.00 81.44 113 VAL A C 1
ATOM 854 O O . VAL A 1 113 ? 33.510 12.396 -29.271 1.00 81.44 113 VAL A O 1
ATOM 857 N N . VAL A 1 114 ? 34.212 14.297 -30.201 1.00 80.12 114 VAL A N 1
ATOM 858 C CA . VAL A 1 114 ? 34.977 13.615 -31.252 1.00 80.12 114 VAL A CA 1
ATOM 859 C C . VAL A 1 114 ? 36.298 13.140 -30.654 1.00 80.12 114 VAL A C 1
ATOM 861 O O . VAL A 1 114 ? 37.160 13.964 -30.330 1.00 80.12 114 VAL A O 1
ATOM 864 N N . GLN A 1 115 ? 36.464 11.828 -30.520 1.00 73.69 115 GLN A N 1
ATOM 865 C CA . GLN A 1 115 ? 37.647 11.191 -29.939 1.00 73.69 115 GLN A CA 1
ATOM 866 C C . GLN A 1 115 ? 38.029 9.918 -30.716 1.00 73.69 115 GLN A C 1
ATOM 868 O O . GLN A 1 115 ? 37.256 9.453 -31.550 1.00 73.69 115 GLN A O 1
ATOM 873 N N . PRO A 1 116 ? 39.248 9.370 -30.539 1.00 75.44 116 PRO A N 1
ATOM 874 C CA . PRO A 1 116 ? 39.630 8.133 -31.208 1.00 75.44 116 PRO A CA 1
ATOM 875 C C . PRO A 1 116 ? 38.660 7.002 -30.858 1.00 75.44 116 PRO A C 1
ATOM 877 O O . PRO A 1 116 ? 38.456 6.716 -29.683 1.00 75.44 116 PRO A O 1
ATOM 880 N N . ASN A 1 117 ? 38.120 6.355 -31.891 1.00 73.38 117 ASN A N 1
ATOM 881 C CA . ASN A 1 117 ? 37.196 5.229 -31.789 1.00 73.38 117 ASN A CA 1
ATOM 882 C C . ASN A 1 117 ? 37.649 4.211 -30.730 1.00 73.38 117 ASN A C 1
ATOM 884 O O . ASN A 1 117 ? 38.787 3.725 -30.768 1.00 73.38 117 ASN A O 1
ATOM 888 N N . THR A 1 118 ? 36.748 3.868 -29.816 1.00 68.50 118 THR A N 1
ATOM 889 C CA . THR A 1 118 ? 36.965 2.823 -28.812 1.00 68.50 118 THR A CA 1
ATOM 890 C C . THR A 1 118 ? 36.409 1.487 -29.316 1.00 68.50 118 THR A C 1
ATOM 892 O O . THR A 1 118 ? 35.623 1.464 -30.266 1.00 68.50 118 THR A O 1
ATOM 895 N N . PRO A 1 119 ? 36.813 0.344 -28.731 1.00 66.75 119 PRO A N 1
ATOM 896 C CA . PRO A 1 119 ? 36.155 -0.934 -29.005 1.00 66.75 119 PRO A CA 1
ATOM 897 C C . PRO A 1 119 ? 34.645 -0.887 -28.748 1.00 66.75 119 PRO A C 1
ATOM 899 O O . PRO A 1 119 ? 33.887 -1.539 -29.461 1.00 66.75 119 PRO A O 1
ATOM 902 N N . GLU A 1 120 ? 34.230 -0.111 -27.747 1.00 64.44 120 GLU A N 1
ATOM 903 C CA . GLU A 1 120 ? 32.839 0.067 -27.352 1.00 64.44 120 GLU A CA 1
ATOM 904 C C . GLU A 1 120 ? 32.093 1.006 -28.302 1.00 64.44 120 GLU A C 1
ATOM 906 O O . GLU A 1 120 ? 30.933 0.745 -28.568 1.00 64.44 120 GLU A O 1
ATOM 911 N N . CYS A 1 121 ? 32.737 2.047 -28.844 1.00 75.38 121 CYS A N 1
ATOM 912 C CA . CYS A 1 121 ? 32.151 3.003 -29.787 1.00 75.38 121 CYS A CA 1
ATOM 913 C C . CYS A 1 121 ? 33.087 3.204 -30.999 1.00 75.38 121 CYS A C 1
ATOM 915 O O . CYS A 1 121 ? 33.901 4.137 -31.045 1.00 75.38 121 CYS A O 1
ATOM 917 N N . PRO A 1 122 ? 33.032 2.298 -31.994 1.00 66.38 122 PRO A N 1
ATOM 918 C CA . PRO A 1 122 ? 34.009 2.244 -33.074 1.00 66.38 122 PRO A CA 1
ATOM 919 C C . PRO A 1 122 ? 33.819 3.334 -34.141 1.00 66.38 122 PRO A C 1
ATOM 921 O O . PRO A 1 122 ? 34.554 3.313 -35.132 1.00 66.38 122 PRO A O 1
ATOM 924 N N . ALA A 1 123 ? 32.863 4.255 -33.965 1.00 66.12 123 ALA A N 1
ATOM 925 C CA . ALA A 1 123 ? 32.436 5.235 -34.962 1.00 66.12 123 ALA A CA 1
ATOM 926 C C . ALA A 1 123 ? 32.358 6.699 -34.466 1.00 66.12 123 ALA A C 1
ATOM 928 O O . ALA A 1 123 ? 31.840 7.524 -35.212 1.00 66.12 123 ALA A O 1
ATOM 929 N N . GLN A 1 124 ? 32.986 7.063 -33.329 1.00 69.44 124 GLN A N 1
ATOM 930 C CA . GLN A 1 124 ? 33.024 8.436 -32.748 1.00 69.44 124 GLN A CA 1
ATOM 931 C C . GLN A 1 124 ? 33.817 9.486 -33.560 1.00 69.44 124 GLN A C 1
ATOM 933 O O . GLN A 1 124 ? 34.566 10.325 -33.050 1.00 69.44 124 GLN A O 1
ATOM 938 N N . SER A 1 125 ? 33.664 9.455 -34.877 1.00 69.25 125 SER A N 1
ATOM 939 C CA . SER A 1 125 ? 34.241 10.397 -35.825 1.00 69.25 125 SER A CA 1
ATOM 940 C C . SER A 1 125 ? 33.441 11.700 -35.937 1.00 69.25 125 SER A C 1
ATOM 942 O O . SER A 1 125 ? 33.904 12.651 -36.575 1.00 69.25 125 SER A O 1
ATOM 944 N N . SER A 1 126 ? 32.260 11.762 -35.314 1.00 78.19 126 SER A N 1
ATOM 945 C CA . SER A 1 126 ? 31.333 12.891 -35.355 1.00 78.19 126 SER A CA 1
ATOM 946 C C . SER A 1 126 ? 30.689 13.137 -33.976 1.00 78.19 126 SER A C 1
ATOM 948 O O . SER A 1 126 ? 31.053 12.489 -33.007 1.00 78.19 126 SER A O 1
ATOM 950 N N . LYS A 1 127 ? 29.803 14.138 -33.868 1.00 80.50 127 LYS A N 1
ATOM 951 C CA . LYS A 1 127 ? 28.974 14.393 -32.664 1.00 80.50 127 LYS A CA 1
ATOM 952 C C . LYS A 1 127 ? 27.515 13.962 -32.868 1.00 80.50 127 LYS A C 1
ATOM 954 O O . LYS A 1 127 ? 26.615 14.437 -32.169 1.00 80.50 127 LYS A O 1
ATOM 959 N N . ILE A 1 128 ? 27.276 13.208 -33.930 1.00 85.50 128 ILE A N 1
ATOM 960 C CA . ILE A 1 128 ? 25.974 12.793 -34.434 1.00 85.50 128 ILE A CA 1
ATOM 961 C C . ILE A 1 128 ? 25.792 11.319 -34.082 1.00 85.50 128 ILE A C 1
ATOM 963 O O . ILE A 1 128 ? 26.772 10.592 -34.134 1.00 85.50 128 ILE A O 1
ATOM 967 N N . LEU A 1 129 ? 24.564 10.912 -33.757 1.00 88.62 129 LEU A N 1
ATOM 968 C CA . LEU A 1 129 ? 24.205 9.505 -33.589 1.00 88.62 129 LEU A CA 1
ATOM 969 C C . LEU A 1 129 ? 24.284 8.776 -34.935 1.00 88.62 129 LEU A C 1
ATOM 971 O O . LEU A 1 129 ? 23.442 9.010 -35.807 1.00 88.62 129 LEU A O 1
ATOM 975 N N . ASP A 1 130 ? 25.247 7.876 -35.075 1.00 88.12 130 ASP A N 1
ATOM 976 C CA . ASP A 1 130 ? 25.377 6.929 -36.184 1.00 88.12 130 ASP A CA 1
ATOM 977 C C . ASP A 1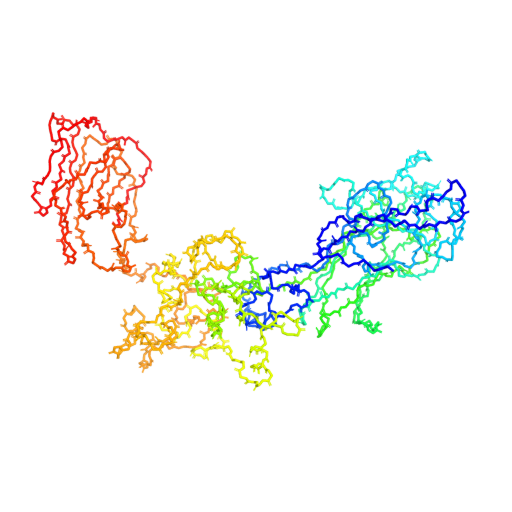 130 ? 24.689 5.577 -35.863 1.00 88.12 130 ASP A C 1
ATOM 979 O O . ASP A 1 130 ? 24.276 5.313 -34.732 1.00 88.12 130 ASP A O 1
ATOM 983 N N . ASP A 1 131 ? 24.515 4.707 -36.867 1.00 88.81 131 ASP A N 1
ATOM 984 C CA . ASP A 1 131 ? 23.853 3.400 -36.697 1.00 88.81 131 ASP A CA 1
ATOM 985 C C . ASP A 1 131 ? 24.514 2.568 -35.581 1.00 88.81 131 ASP A C 1
ATOM 987 O O . ASP A 1 131 ? 25.699 2.222 -35.651 1.00 88.81 131 ASP A O 1
ATOM 991 N N . GLY A 1 132 ? 23.724 2.153 -34.589 1.00 90.38 132 GLY A N 1
ATOM 992 C CA . GLY A 1 132 ? 24.197 1.396 -33.428 1.00 90.38 132 GLY A CA 1
ATOM 993 C C . GLY A 1 132 ? 24.643 2.256 -32.249 1.00 90.38 132 GLY A C 1
ATOM 994 O O . GLY A 1 132 ? 25.193 1.704 -31.294 1.00 90.38 132 GLY A O 1
ATOM 995 N N . GLU A 1 133 ? 24.378 3.562 -32.290 1.00 91.62 133 GLU A N 1
ATOM 996 C CA . GLU A 1 133 ? 24.590 4.498 -31.189 1.00 91.62 133 GLU A CA 1
ATOM 997 C C . GLU A 1 133 ? 23.284 4.887 -30.483 1.00 91.62 133 GLU A C 1
ATOM 999 O O . GLU A 1 133 ? 22.178 4.814 -31.029 1.00 91.62 133 GLU A O 1
ATOM 1004 N N . TYR A 1 134 ? 23.418 5.331 -29.236 1.00 94.44 134 TYR A N 1
ATOM 1005 C CA . TYR A 1 134 ? 22.323 5.881 -28.450 1.00 94.44 134 TYR A CA 1
ATOM 1006 C C . TYR A 1 134 ? 22.767 7.090 -27.623 1.00 94.44 134 TYR A C 1
ATOM 1008 O O . TYR A 1 134 ? 23.952 7.286 -27.333 1.00 94.44 134 TYR A O 1
ATOM 1016 N N . VAL A 1 135 ? 21.791 7.884 -27.192 1.00 94.12 135 VAL A N 1
ATOM 1017 C CA . VAL A 1 135 ? 21.991 8.972 -26.231 1.00 94.12 135 VAL A CA 1
ATOM 1018 C C . VAL A 1 135 ? 20.713 9.225 -25.438 1.00 94.12 135 VAL A C 1
ATOM 1020 O O . VAL A 1 135 ? 19.619 9.153 -25.988 1.00 94.12 135 VAL A O 1
ATOM 1023 N N . VAL A 1 136 ? 20.838 9.565 -24.156 1.00 96.06 136 VAL A N 1
ATOM 1024 C CA . VAL A 1 136 ? 19.734 10.130 -23.370 1.00 96.06 136 VAL A CA 1
ATOM 1025 C C . VAL A 1 136 ? 19.783 11.656 -23.459 1.00 96.06 136 VAL A C 1
ATOM 1027 O O . VAL A 1 136 ? 20.800 12.265 -23.114 1.00 96.06 136 VAL A O 1
ATOM 1030 N N . VAL A 1 137 ? 18.711 12.286 -23.943 1.00 94.12 137 VAL A N 1
ATOM 1031 C CA . VAL A 1 137 ? 18.638 13.740 -24.185 1.00 94.12 137 VAL A CA 1
ATOM 1032 C C . VAL A 1 137 ? 17.250 14.290 -23.919 1.00 94.12 137 VAL A C 1
ATOM 1034 O O . VAL A 1 137 ? 16.268 13.568 -24.015 1.00 94.12 137 VAL A O 1
ATOM 1037 N N . HIS A 1 138 ? 17.172 15.597 -23.667 1.00 92.50 138 HIS A N 1
ATOM 1038 C CA . HIS A 1 138 ? 15.899 16.263 -23.405 1.00 92.50 138 HIS A CA 1
ATOM 1039 C C . HIS A 1 138 ? 15.115 16.708 -24.643 1.00 92.50 138 HIS A C 1
ATOM 1041 O O . HIS A 1 138 ? 13.987 17.178 -24.555 1.00 92.50 138 HIS A O 1
ATOM 1047 N N . ARG A 1 139 ? 15.750 16.656 -25.816 1.00 90.38 139 ARG A N 1
ATOM 1048 C CA . ARG A 1 139 ? 15.103 16.973 -27.087 1.00 90.38 139 ARG A CA 1
ATOM 1049 C C . ARG A 1 139 ? 15.897 16.457 -28.266 1.00 90.38 139 ARG A C 1
ATOM 1051 O O . ARG A 1 139 ? 17.128 16.446 -28.241 1.00 90.38 139 ARG A O 1
ATOM 1058 N N . ILE A 1 140 ? 15.187 16.179 -29.351 1.00 89.12 140 ILE A N 1
ATOM 1059 C CA . ILE A 1 140 ? 15.770 16.123 -30.688 1.00 89.12 140 ILE A CA 1
ATOM 1060 C C . ILE A 1 140 ? 15.610 17.500 -31.322 1.00 89.12 140 ILE A C 1
ATOM 1062 O O . ILE A 1 140 ? 14.496 17.984 -31.539 1.00 89.12 140 ILE A O 1
ATOM 1066 N N . ALA A 1 141 ? 16.724 18.167 -31.629 1.00 79.31 141 ALA A N 1
ATOM 1067 C CA . ALA A 1 141 ? 16.657 19.422 -32.361 1.00 79.31 141 ALA A CA 1
ATOM 1068 C C . ALA A 1 141 ? 16.129 19.186 -33.787 1.00 79.31 141 ALA A C 1
ATOM 1070 O O . ALA A 1 141 ? 16.533 18.254 -34.484 1.00 79.31 141 ALA A O 1
ATOM 1071 N N . ASN A 1 142 ? 15.236 20.068 -34.241 1.00 68.38 142 ASN A N 1
ATOM 1072 C CA . ASN A 1 142 ? 14.776 20.085 -35.630 1.00 68.38 142 ASN A CA 1
ATOM 1073 C C . ASN A 1 142 ? 15.945 20.427 -36.588 1.00 68.38 142 ASN A C 1
ATOM 1075 O O . ASN A 1 142 ? 17.079 20.604 -36.154 1.00 68.38 142 ASN A O 1
ATOM 1079 N N . THR A 1 143 ? 15.680 20.597 -37.886 1.00 58.53 143 THR A N 1
ATOM 1080 C CA . THR A 1 143 ? 16.665 20.632 -38.987 1.00 58.53 143 THR A CA 1
ATOM 1081 C C . THR A 1 143 ? 17.713 21.765 -39.018 1.00 58.53 143 THR A C 1
ATOM 1083 O O . THR A 1 143 ? 18.228 22.132 -40.077 1.00 58.53 143 THR A O 1
ATOM 1086 N N . THR A 1 144 ? 18.034 22.387 -37.890 1.00 64.38 144 THR A N 1
ATOM 1087 C CA . THR A 1 144 ? 19.047 23.435 -37.795 1.00 64.38 144 THR A CA 1
ATOM 1088 C C . THR A 1 144 ? 20.402 22.812 -37.475 1.00 64.38 144 THR A C 1
ATOM 1090 O O . THR A 1 144 ? 20.744 22.613 -36.315 1.00 64.38 144 THR A O 1
ATOM 1093 N N . SER A 1 145 ? 21.215 22.594 -38.512 1.00 62.00 145 SER A N 1
ATOM 1094 C CA . SER A 1 145 ? 22.571 22.010 -38.453 1.00 62.00 145 SER A CA 1
ATOM 1095 C C . SER A 1 145 ? 23.573 22.712 -37.502 1.00 62.00 145 SER A C 1
ATOM 1097 O O . SER A 1 145 ? 24.687 22.225 -37.341 1.00 62.00 145 SER A O 1
ATOM 1099 N N . GLY A 1 146 ? 23.214 23.842 -36.879 1.00 64.31 146 GLY A N 1
ATOM 1100 C CA . GLY A 1 146 ? 24.030 24.565 -35.890 1.00 64.31 146 GLY A CA 1
ATOM 1101 C C . GLY A 1 146 ? 23.422 24.631 -34.486 1.00 64.31 146 GLY A C 1
ATOM 1102 O O . GLY A 1 146 ? 23.903 25.395 -33.652 1.00 64.31 146 GLY A O 1
ATOM 1103 N N . HIS A 1 147 ? 22.338 23.899 -34.236 1.00 72.75 147 HIS A N 1
ATOM 1104 C CA . HIS A 1 147 ? 21.706 23.860 -32.927 1.00 72.75 147 HIS A CA 1
ATOM 1105 C C . HIS A 1 147 ? 22.563 23.031 -31.946 1.00 72.75 147 HIS A C 1
ATOM 1107 O O . HIS A 1 147 ? 23.026 21.959 -32.331 1.00 72.75 147 HIS A O 1
ATOM 1113 N N . PRO A 1 148 ? 22.798 23.495 -30.701 1.00 72.56 148 PRO A N 1
ATOM 1114 C CA . PRO A 1 148 ? 23.691 22.814 -29.754 1.00 72.56 148 PRO A CA 1
ATOM 1115 C C . PRO A 1 148 ? 23.227 21.395 -29.396 1.00 72.56 148 PRO A C 1
ATOM 1117 O O . PRO A 1 148 ? 24.063 20.518 -29.218 1.00 72.56 148 PRO A O 1
ATOM 1120 N N . ASP A 1 149 ? 21.912 21.164 -29.395 1.00 75.69 149 ASP A N 1
ATOM 1121 C CA . ASP A 1 149 ? 21.307 19.850 -29.116 1.00 75.69 149 ASP A CA 1
ATOM 1122 C C . ASP A 1 149 ? 20.999 19.062 -30.396 1.00 75.69 149 ASP A C 1
ATOM 1124 O O . ASP A 1 149 ? 20.137 18.186 -30.416 1.00 75.69 149 ASP A O 1
ATOM 1128 N N . ASN A 1 150 ? 21.640 19.420 -31.513 1.00 81.88 150 ASN A N 1
ATOM 1129 C CA . ASN A 1 150 ? 21.515 18.632 -32.726 1.00 81.88 150 ASN A CA 1
ATOM 1130 C C . ASN A 1 150 ? 22.298 17.326 -32.579 1.00 81.88 150 ASN A C 1
ATOM 1132 O O . ASN A 1 150 ? 23.526 17.336 -32.491 1.00 81.88 150 ASN A O 1
ATOM 1136 N N . ILE A 1 151 ? 21.566 16.217 -32.567 1.00 85.75 151 ILE A N 1
ATOM 1137 C CA . ILE A 1 151 ? 22.107 14.863 -32.440 1.00 85.75 151 ILE A CA 1
ATOM 1138 C C . ILE A 1 151 ? 22.079 14.085 -33.764 1.00 85.75 151 ILE A C 1
ATOM 1140 O O . ILE A 1 151 ? 22.577 12.970 -33.799 1.00 85.75 151 ILE A O 1
ATOM 1144 N N . HIS A 1 152 ? 21.542 14.663 -34.851 1.00 82.12 152 HIS A N 1
ATOM 1145 C CA . HIS A 1 152 ? 21.473 14.049 -36.190 1.00 82.12 152 HIS A CA 1
ATOM 1146 C C . HIS A 1 152 ? 22.017 14.979 -37.287 1.00 82.12 152 HIS A C 1
ATOM 1148 O O . HIS A 1 152 ? 21.869 16.200 -37.232 1.00 82.12 152 HIS A O 1
ATOM 1154 N N . GLY A 1 153 ? 22.725 14.428 -38.272 1.00 71.25 153 GLY A N 1
ATOM 1155 C CA . GLY A 1 153 ? 23.447 15.214 -39.284 1.00 71.25 153 GLY A CA 1
ATOM 1156 C C . GLY A 1 153 ? 22.674 15.440 -40.585 1.00 71.25 153 GLY A C 1
ATOM 1157 O O . GLY A 1 153 ? 22.977 16.368 -41.336 1.00 71.25 153 GLY A O 1
ATOM 1158 N N . ASP A 1 154 ? 21.682 14.601 -40.862 1.00 68.31 154 ASP A N 1
ATOM 1159 C CA . ASP A 1 154 ? 21.080 14.393 -42.182 1.00 68.31 154 ASP A CA 1
ATOM 1160 C C . ASP A 1 154 ? 19.610 14.834 -42.277 1.00 68.31 154 ASP A C 1
ATOM 1162 O O . ASP A 1 154 ? 18.977 14.664 -43.320 1.00 68.31 154 ASP A O 1
ATOM 1166 N N . LEU A 1 155 ? 19.087 15.483 -41.231 1.00 69.75 155 LEU A N 1
ATOM 1167 C CA . LEU A 1 155 ? 17.694 15.932 -41.142 1.00 69.75 155 LEU A CA 1
ATOM 1168 C C . LEU A 1 155 ? 16.683 14.771 -41.151 1.00 69.75 155 LEU A C 1
ATOM 1170 O O . LEU A 1 155 ? 15.505 14.993 -41.450 1.00 69.75 155 LEU A O 1
ATOM 1174 N N . ALA A 1 156 ? 17.120 13.544 -40.847 1.00 77.94 156 ALA A N 1
ATOM 1175 C CA . ALA A 1 156 ? 16.269 12.362 -40.886 1.00 77.94 156 ALA A CA 1
ATOM 1176 C C . ALA A 1 156 ? 15.201 12.357 -39.794 1.00 77.94 156 ALA A C 1
ATOM 1178 O O . ALA A 1 156 ? 14.154 11.745 -40.006 1.00 77.94 156 ALA A O 1
ATOM 1179 N N . TRP A 1 157 ? 15.409 13.053 -38.674 1.00 86.81 157 TRP A N 1
ATOM 1180 C CA . TRP A 1 157 ? 14.508 13.012 -37.520 1.00 86.81 157 TRP A CA 1
ATOM 1181 C C . TRP A 1 157 ? 13.667 14.282 -37.379 1.00 86.81 157 TRP A C 1
ATOM 1183 O O . TRP A 1 157 ? 14.115 15.394 -37.675 1.00 86.81 157 TRP A O 1
ATOM 1193 N N . ASN A 1 158 ? 12.420 14.114 -36.935 1.00 75.75 158 ASN A N 1
ATOM 1194 C CA . ASN A 1 158 ? 11.582 15.249 -36.544 1.00 75.75 158 ASN A CA 1
ATOM 1195 C C . ASN A 1 158 ? 12.044 15.779 -35.181 1.00 75.75 158 ASN A C 1
ATOM 1197 O O . ASN A 1 158 ? 12.522 15.012 -34.357 1.00 75.75 158 ASN A O 1
ATOM 1201 N N . GLY A 1 159 ? 11.886 17.079 -34.923 1.00 80.06 159 GLY A N 1
ATOM 1202 C CA . GLY A 1 159 ? 12.162 17.623 -33.592 1.00 80.06 159 GLY A CA 1
ATOM 1203 C C . GLY A 1 159 ? 11.010 17.363 -32.620 1.00 80.06 159 GLY A C 1
ATOM 1204 O O . GLY A 1 159 ? 9.870 17.698 -32.946 1.00 80.06 159 GLY A O 1
ATOM 1205 N N . PHE A 1 160 ? 11.314 16.796 -31.454 1.00 86.31 160 PHE A N 1
ATOM 1206 C CA . PHE A 1 160 ? 10.383 16.535 -30.350 1.00 86.31 160 PHE A CA 1
ATOM 1207 C C . PHE A 1 160 ? 11.126 16.555 -29.008 1.00 86.31 160 PHE A C 1
ATOM 1209 O O . PHE A 1 160 ? 12.359 16.487 -28.967 1.00 86.31 160 PHE A O 1
ATOM 1216 N N . GLU A 1 161 ? 10.353 16.698 -27.940 1.00 91.00 161 GLU A N 1
ATOM 1217 C CA . GLU A 1 161 ? 10.786 16.574 -26.547 1.00 91.00 161 GLU A CA 1
ATOM 1218 C C . GLU A 1 161 ? 10.335 15.205 -26.013 1.00 91.00 161 GLU A C 1
ATOM 1220 O O . GLU A 1 161 ? 9.717 14.422 -26.748 1.00 91.00 161 GLU A O 1
ATOM 1225 N N . ASP A 1 162 ? 10.704 14.905 -24.778 1.00 93.00 162 ASP A N 1
ATOM 1226 C CA . ASP A 1 162 ? 10.323 13.685 -24.075 1.00 93.00 162 ASP A CA 1
ATOM 1227 C C . ASP A 1 162 ? 8.795 13.590 -23.858 1.00 93.00 162 ASP A C 1
ATOM 1229 O O . ASP A 1 162 ? 8.018 14.441 -24.314 1.00 93.00 162 ASP A O 1
ATOM 1233 N N . HIS A 1 163 ? 8.337 12.487 -23.270 1.00 94.12 163 HIS A N 1
ATOM 1234 C CA . HIS A 1 163 ? 6.916 12.243 -23.035 1.00 94.12 163 HIS A CA 1
ATOM 1235 C C . HIS A 1 163 ? 6.459 12.666 -21.629 1.00 94.12 163 HIS A C 1
ATOM 1237 O O . HIS A 1 163 ? 5.274 12.980 -21.459 1.00 94.12 163 HIS A O 1
ATOM 1243 N N . THR A 1 164 ? 7.369 12.717 -20.653 1.00 92.12 164 THR A N 1
ATOM 1244 C CA . THR A 1 164 ? 7.050 12.930 -19.237 1.00 92.12 164 THR A CA 1
ATOM 1245 C C . THR A 1 164 ? 6.326 14.270 -19.022 1.00 92.12 164 THR A C 1
ATOM 1247 O O . THR A 1 164 ? 6.869 15.348 -19.270 1.00 92.12 164 THR A O 1
ATOM 1250 N N . PRO A 1 165 ? 5.063 14.284 -18.551 1.00 89.44 165 PRO A N 1
ATOM 1251 C CA . PRO A 1 165 ? 4.329 15.538 -18.420 1.00 89.44 165 PRO A CA 1
ATOM 1252 C C . PRO A 1 165 ? 4.858 16.434 -17.295 1.00 89.44 165 PRO A C 1
ATOM 1254 O O . PRO A 1 165 ? 4.985 16.019 -16.146 1.00 89.44 165 PRO A O 1
ATOM 1257 N N . GLY A 1 166 ? 5.014 17.726 -17.593 1.00 83.88 166 GLY A N 1
ATOM 1258 C CA . GLY A 1 166 ? 5.203 18.764 -16.574 1.00 83.88 166 GLY A CA 1
ATOM 1259 C C . GLY A 1 166 ? 6.628 18.912 -16.051 1.00 83.88 166 GLY A C 1
ATOM 1260 O O . GLY A 1 166 ? 6.851 19.726 -15.151 1.00 83.88 166 GLY A O 1
ATOM 1261 N N . ASP A 1 167 ? 7.585 18.194 -16.626 1.00 84.25 167 ASP A N 1
ATOM 1262 C CA . ASP A 1 167 ? 8.988 18.385 -16.322 1.00 84.25 167 ASP A CA 1
ATOM 1263 C C . ASP A 1 167 ? 9.640 19.434 -17.249 1.00 84.25 167 ASP A C 1
ATOM 1265 O O . ASP A 1 167 ? 9.062 19.923 -18.225 1.00 84.25 167 ASP A O 1
ATOM 1269 N N . ILE A 1 168 ? 10.806 19.937 -16.842 1.00 88.62 168 ILE A N 1
ATOM 1270 C CA . ILE A 1 168 ? 11.523 20.985 -17.573 1.00 88.62 168 ILE A CA 1
ATOM 1271 C C . ILE A 1 168 ? 12.877 20.413 -17.941 1.00 88.62 168 ILE A C 1
ATOM 1273 O O . ILE A 1 168 ? 13.738 20.238 -17.075 1.00 88.62 168 ILE A O 1
ATOM 1277 N N . TYR A 1 169 ? 13.083 20.235 -19.244 1.00 90.00 169 TYR A N 1
ATOM 1278 C CA . TYR A 1 169 ? 14.203 19.467 -19.780 1.00 90.00 169 TYR A CA 1
ATOM 1279 C C . TYR A 1 169 ? 14.126 17.980 -19.400 1.00 90.00 169 TYR A C 1
ATOM 1281 O O . TYR A 1 169 ? 15.181 17.388 -19.140 1.00 90.00 169 TYR A O 1
ATOM 1289 N N . GLY A 1 170 ? 12.918 17.408 -19.388 1.00 93.62 170 GLY A N 1
ATOM 1290 C CA . GLY A 1 170 ? 12.694 15.968 -19.314 1.00 93.62 170 GLY A CA 1
ATOM 1291 C C . GLY A 1 170 ? 13.442 15.245 -20.407 1.00 93.62 170 GLY A C 1
ATOM 1292 O O . GLY A 1 170 ? 13.644 15.792 -21.492 1.00 93.62 170 GLY A O 1
ATOM 1293 N N . ARG A 1 171 ? 13.986 14.075 -20.096 1.00 95.12 171 ARG A N 1
ATOM 1294 C CA . ARG A 1 171 ? 14.851 13.319 -20.998 1.00 95.12 171 ARG A CA 1
ATOM 1295 C C . ARG A 1 171 ? 14.147 12.082 -21.498 1.00 95.12 171 ARG A C 1
ATOM 1297 O O . ARG A 1 171 ? 13.299 11.517 -20.849 1.00 95.12 171 ARG A O 1
ATOM 1304 N N . MET A 1 172 ? 14.617 11.617 -22.642 1.00 97.00 172 MET A N 1
ATOM 1305 C CA . MET A 1 172 ? 14.238 10.346 -23.235 1.00 97.00 172 MET A CA 1
ATOM 1306 C C . MET A 1 172 ? 15.488 9.664 -23.779 1.00 97.00 172 MET A C 1
ATOM 1308 O O . MET A 1 172 ? 16.480 10.326 -24.124 1.00 97.00 172 MET A O 1
ATOM 1312 N N . ALA A 1 173 ? 15.444 8.344 -23.916 1.00 97.62 173 ALA A N 1
ATOM 1313 C CA . ALA A 1 173 ? 16.494 7.605 -24.597 1.00 97.62 173 ALA A CA 1
ATOM 1314 C C . ALA A 1 173 ? 16.228 7.574 -26.108 1.00 97.62 173 ALA A C 1
ATOM 1316 O O . ALA A 1 173 ? 15.165 7.151 -26.554 1.00 97.62 173 ALA A O 1
ATOM 1317 N N . VAL A 1 174 ? 17.203 8.013 -26.905 1.00 96.81 174 VAL A N 1
ATOM 1318 C CA . VAL A 1 174 ? 17.147 8.053 -28.372 1.00 96.81 174 VAL A CA 1
ATOM 1319 C C . VAL A 1 174 ? 18.143 7.055 -28.943 1.00 96.81 174 VAL A C 1
ATOM 1321 O O . VAL A 1 174 ? 19.309 7.041 -28.546 1.00 96.81 174 VAL A O 1
ATOM 1324 N N . PHE A 1 175 ? 17.693 6.253 -29.905 1.00 95.50 175 PHE A N 1
ATOM 1325 C CA . PHE A 1 175 ? 18.474 5.181 -30.512 1.00 95.50 175 PHE A CA 1
ATOM 1326 C C . PHE A 1 175 ? 18.488 5.327 -32.030 1.00 95.50 175 PHE A C 1
ATOM 1328 O O . PHE A 1 175 ? 17.428 5.350 -32.661 1.00 95.50 175 PHE A O 1
ATOM 1335 N N . ASN A 1 176 ? 19.690 5.353 -32.603 1.00 93.00 176 ASN A N 1
ATOM 1336 C CA . ASN A 1 176 ? 19.896 5.111 -34.023 1.00 93.00 176 ASN A CA 1
ATOM 1337 C C . ASN A 1 176 ? 20.193 3.617 -34.195 1.00 93.00 176 ASN A C 1
ATOM 1339 O O . ASN A 1 176 ? 21.152 3.089 -33.624 1.00 93.00 176 ASN A O 1
ATOM 1343 N N . ALA A 1 177 ? 19.304 2.891 -34.867 1.00 93.00 177 ALA A N 1
ATOM 1344 C CA . ALA A 1 177 ? 19.306 1.436 -34.780 1.00 93.00 177 ALA A CA 1
ATOM 1345 C C . ALA A 1 177 ? 20.576 0.801 -35.365 1.00 93.00 177 ALA A C 1
ATOM 1347 O O . ALA A 1 177 ? 21.083 1.193 -36.409 1.00 93.00 177 ALA A O 1
ATOM 1348 N N . SER A 1 178 ? 21.076 -0.259 -34.725 1.00 91.88 178 SER A N 1
ATOM 1349 C CA . SER A 1 178 ? 22.181 -1.035 -35.291 1.00 91.88 178 SER A CA 1
ATOM 1350 C C . SER A 1 178 ? 21.717 -1.856 -36.496 1.00 91.88 178 SER A C 1
ATOM 1352 O O . SER A 1 178 ? 20.589 -2.347 -36.543 1.00 91.88 178 SER A O 1
ATOM 1354 N N . PHE A 1 179 ? 22.611 -2.108 -37.456 1.00 90.19 179 PHE A N 1
ATOM 1355 C CA . PHE A 1 179 ? 22.351 -3.033 -38.570 1.00 90.19 179 PHE A CA 1
ATOM 1356 C C . PHE A 1 179 ? 21.963 -4.448 -38.116 1.00 90.19 179 PHE A C 1
ATOM 1358 O O . PHE A 1 179 ? 21.301 -5.170 -38.864 1.00 90.19 179 PHE A O 1
ATOM 1365 N N . ALA A 1 180 ? 22.397 -4.857 -36.923 1.00 91.56 180 ALA A N 1
ATOM 1366 C CA . ALA A 1 180 ? 22.012 -6.119 -36.313 1.00 91.56 180 ALA A CA 1
ATOM 1367 C C . ALA A 1 180 ? 20.978 -5.876 -35.201 1.00 91.56 180 ALA A C 1
ATOM 1369 O O . ALA A 1 180 ? 21.196 -4.995 -34.370 1.00 91.56 180 ALA A O 1
ATOM 1370 N N . PRO A 1 181 ? 19.902 -6.682 -35.129 1.00 92.75 181 PRO A N 1
ATOM 1371 C CA . PRO A 1 181 ? 18.999 -6.680 -33.984 1.00 92.75 181 PRO A CA 1
ATOM 1372 C C . PRO A 1 181 ? 19.760 -6.864 -32.669 1.00 92.75 181 PRO A C 1
ATOM 1374 O O . PRO A 1 181 ? 20.713 -7.649 -32.603 1.00 92.75 181 PRO A O 1
ATOM 1377 N N . GLY A 1 182 ? 19.331 -6.174 -31.615 1.00 93.44 182 GLY A N 1
ATOM 1378 C CA . GLY A 1 182 ? 20.086 -6.131 -30.367 1.00 93.44 182 GLY A CA 1
ATOM 1379 C C . GLY A 1 182 ? 19.292 -5.628 -29.170 1.00 93.44 182 GLY A C 1
ATOM 1380 O O . GLY A 1 182 ? 18.184 -5.106 -29.301 1.00 93.44 182 GLY A O 1
ATOM 1381 N N . VAL A 1 183 ? 19.877 -5.816 -27.986 1.00 96.75 183 VAL A N 1
ATOM 1382 C CA . VAL A 1 183 ? 19.325 -5.338 -26.713 1.00 96.75 183 VAL A CA 1
ATOM 1383 C C . VAL A 1 183 ? 19.653 -3.862 -26.557 1.00 96.75 183 VAL A C 1
ATOM 1385 O O . VAL A 1 183 ? 20.827 -3.501 -26.495 1.00 96.75 183 VAL A O 1
ATOM 1388 N N . PHE A 1 184 ? 18.645 -3.007 -26.475 1.00 96.38 184 PHE A N 1
ATOM 1389 C CA . PHE A 1 184 ? 18.854 -1.560 -26.346 1.00 96.38 184 PHE A CA 1
ATOM 1390 C C . PHE A 1 184 ? 18.457 -1.015 -24.965 1.00 96.38 184 PHE A C 1
ATOM 1392 O O . PHE A 1 184 ? 18.783 0.121 -24.639 1.00 96.38 184 PHE A O 1
ATOM 1399 N N . TYR A 1 185 ? 17.823 -1.843 -24.132 1.00 98.12 185 TYR A N 1
ATOM 1400 C CA . TYR A 1 185 ? 17.607 -1.577 -22.713 1.00 98.12 185 TYR A CA 1
ATOM 1401 C C . TYR A 1 185 ? 17.480 -2.905 -21.956 1.00 98.12 185 TYR A C 1
ATOM 1403 O O . TYR A 1 185 ? 16.725 -3.785 -22.370 1.00 98.12 185 TYR A O 1
ATOM 1411 N N . GLU A 1 186 ? 18.204 -3.073 -20.856 1.00 98.06 186 GLU A N 1
ATOM 1412 C CA . GLU A 1 186 ? 18.012 -4.172 -19.905 1.00 98.06 186 GLU A CA 1
ATOM 1413 C C . GLU A 1 186 ? 18.265 -3.673 -18.487 1.00 98.06 186 GLU A C 1
ATOM 1415 O O . GLU A 1 186 ? 19.295 -3.048 -18.249 1.00 98.06 186 GLU A O 1
ATOM 1420 N N . THR A 1 187 ? 17.370 -3.987 -17.554 1.00 95.38 187 THR A N 1
ATOM 1421 C CA . THR A 1 187 ? 17.574 -3.753 -16.118 1.00 95.38 187 THR A CA 1
ATOM 1422 C C . THR A 1 187 ? 17.026 -4.923 -15.297 1.00 95.38 187 THR A C 1
ATOM 1424 O O . THR A 1 187 ? 16.299 -5.775 -15.816 1.00 95.38 187 THR A O 1
ATOM 1427 N N . THR A 1 188 ? 17.410 -4.986 -14.023 1.00 95.06 188 THR A N 1
ATOM 1428 C CA . THR A 1 188 ? 16.928 -5.983 -13.055 1.00 95.06 188 THR A CA 1
ATOM 1429 C C . THR A 1 188 ? 15.934 -5.325 -12.108 1.00 95.06 188 THR A C 1
ATOM 1431 O O . THR A 1 188 ? 16.200 -4.229 -11.621 1.00 95.06 188 THR A O 1
ATOM 1434 N N . ILE A 1 189 ? 14.819 -6.004 -11.863 1.00 94.38 189 ILE A N 1
ATOM 1435 C CA . ILE A 1 189 ? 13.803 -5.643 -10.877 1.00 94.38 189 ILE A CA 1
ATOM 1436 C C . ILE A 1 189 ? 13.881 -6.664 -9.745 1.00 94.38 189 ILE A C 1
ATOM 1438 O O . ILE A 1 189 ? 13.890 -7.868 -10.018 1.00 94.38 189 ILE A O 1
ATOM 1442 N N . ASN A 1 190 ? 13.950 -6.180 -8.508 1.00 92.69 190 ASN A N 1
ATOM 1443 C CA . ASN A 1 190 ? 13.994 -6.993 -7.294 1.00 92.69 190 ASN A CA 1
ATOM 1444 C C . ASN A 1 190 ? 12.773 -6.667 -6.427 1.00 92.69 190 ASN A C 1
ATOM 1446 O O . ASN A 1 190 ? 12.243 -5.564 -6.543 1.00 92.69 190 ASN A O 1
ATOM 1450 N N . GLY A 1 191 ? 12.382 -7.595 -5.556 1.00 91.88 191 GLY A N 1
ATOM 1451 C CA . GLY A 1 191 ? 11.352 -7.358 -4.545 1.00 91.88 191 GLY A CA 1
ATOM 1452 C C . GLY A 1 191 ? 9.918 -7.568 -5.006 1.00 91.88 191 GLY A C 1
ATOM 1453 O O . GLY A 1 191 ? 9.005 -7.198 -4.292 1.00 91.88 191 GLY A O 1
ATOM 1454 N N . VAL A 1 192 ? 9.684 -8.121 -6.201 1.00 94.62 192 VAL A N 1
ATOM 1455 C CA . VAL A 1 192 ? 8.297 -8.388 -6.607 1.00 94.62 192 VAL A CA 1
ATOM 1456 C C . VAL A 1 192 ? 7.714 -9.521 -5.778 1.00 94.62 192 VAL A C 1
ATOM 1458 O O . VAL A 1 192 ? 8.359 -10.559 -5.604 1.00 94.62 192 VAL A O 1
ATOM 1461 N N . MET A 1 193 ? 6.471 -9.366 -5.339 1.00 94.06 193 MET A N 1
ATOM 1462 C CA . MET A 1 193 ? 5.787 -10.427 -4.625 1.00 94.06 193 MET A CA 1
ATOM 1463 C C . MET A 1 193 ? 5.484 -11.605 -5.573 1.00 94.06 193 MET A C 1
ATOM 1465 O O . MET A 1 193 ? 4.997 -11.391 -6.696 1.00 94.06 193 MET A O 1
ATOM 1469 N N . PRO A 1 194 ? 5.761 -12.860 -5.167 1.00 94.00 194 PRO A N 1
ATOM 1470 C CA . PRO A 1 194 ? 5.436 -14.051 -5.943 1.00 94.00 194 PRO A CA 1
ATOM 1471 C C . PRO A 1 194 ? 3.958 -14.133 -6.328 1.00 94.00 194 PRO A C 1
ATOM 1473 O O . PRO A 1 194 ? 3.077 -13.787 -5.556 1.00 94.00 194 PRO A O 1
ATOM 1476 N N . ASN A 1 195 ? 3.672 -14.682 -7.508 1.00 92.75 195 ASN A N 1
ATOM 1477 C CA . ASN A 1 195 ? 2.320 -14.976 -8.003 1.00 92.75 195 ASN A CA 1
ATOM 1478 C C . ASN A 1 195 ? 1.368 -13.774 -8.168 1.00 92.75 195 ASN A C 1
ATOM 1480 O O . ASN A 1 195 ? 0.300 -13.958 -8.759 1.00 92.75 195 ASN A O 1
ATOM 1484 N N . ILE A 1 196 ? 1.776 -12.560 -7.797 1.00 94.44 196 ILE A N 1
ATOM 1485 C CA . ILE A 1 196 ? 1.066 -11.318 -8.100 1.00 94.44 196 ILE A CA 1
ATOM 1486 C C . ILE A 1 196 ? 1.460 -10.825 -9.506 1.00 94.44 196 ILE A C 1
ATOM 1488 O O . ILE A 1 196 ? 2.651 -10.742 -9.832 1.00 94.44 196 ILE A O 1
ATOM 1492 N N . PRO A 1 197 ? 0.500 -10.521 -10.402 1.00 95.75 197 PRO A N 1
ATOM 1493 C CA . PRO A 1 197 ? 0.813 -10.036 -11.742 1.00 95.75 197 PRO A CA 1
ATOM 1494 C C . PRO A 1 197 ? 1.627 -8.737 -11.726 1.00 95.75 197 PRO A C 1
ATOM 1496 O O . PRO A 1 197 ? 1.211 -7.732 -11.162 1.00 95.75 197 PRO A O 1
ATOM 1499 N N . VAL A 1 198 ? 2.748 -8.728 -12.443 1.00 96.94 198 VAL A N 1
ATOM 1500 C CA . VAL A 1 198 ? 3.520 -7.513 -12.711 1.00 96.94 198 VAL A CA 1
ATOM 1501 C C . VAL A 1 198 ? 2.860 -6.759 -13.859 1.00 96.94 198 VAL A C 1
ATOM 1503 O O . VAL A 1 198 ? 2.729 -7.286 -14.970 1.00 96.94 198 VAL A O 1
ATOM 1506 N N . ILE A 1 199 ? 2.457 -5.518 -13.604 1.00 96.62 199 ILE A N 1
ATOM 1507 C CA . ILE A 1 199 ? 1.963 -4.580 -14.608 1.00 96.62 199 ILE A CA 1
ATOM 1508 C C . ILE A 1 199 ? 3.150 -3.796 -15.146 1.00 96.62 199 ILE A C 1
ATOM 1510 O O . ILE A 1 199 ? 3.959 -3.234 -14.409 1.00 96.62 199 ILE A O 1
ATOM 1514 N N . TYR A 1 200 ? 3.241 -3.749 -16.465 1.00 95.44 200 TYR A N 1
ATOM 1515 C CA . TYR A 1 200 ? 4.318 -3.086 -17.169 1.00 95.44 200 TYR A CA 1
ATOM 1516 C C . TYR A 1 200 ? 3.759 -2.114 -18.200 1.00 95.44 200 TYR A C 1
ATOM 1518 O O . TYR A 1 200 ? 2.785 -2.424 -18.898 1.00 95.44 200 TYR A O 1
ATOM 1526 N N . SER A 1 201 ? 4.406 -0.958 -18.342 1.00 97.12 201 SER A N 1
ATOM 1527 C CA . SER A 1 201 ? 4.190 -0.063 -19.473 1.00 97.12 201 SER A CA 1
ATOM 1528 C C . SER A 1 201 ? 5.453 0.667 -19.908 1.00 97.12 201 SER A C 1
ATOM 1530 O O . SER A 1 201 ? 6.417 0.768 -19.158 1.00 97.12 201 SER A O 1
ATOM 1532 N N . PHE A 1 202 ? 5.444 1.178 -21.133 1.00 97.69 202 PHE A N 1
ATOM 1533 C CA . PHE A 1 202 ? 6.475 2.073 -21.647 1.00 97.69 202 PHE A CA 1
ATOM 1534 C C . PHE A 1 202 ? 5.945 2.889 -22.818 1.00 97.69 202 PHE A C 1
ATOM 1536 O O . PHE A 1 202 ? 5.037 2.457 -23.540 1.00 97.69 202 PHE A O 1
ATOM 1543 N N . TRP A 1 203 ? 6.576 4.030 -23.061 1.00 97.25 203 TRP A N 1
ATOM 1544 C CA . TRP A 1 203 ? 6.309 4.857 -24.223 1.00 97.25 203 TRP A CA 1
ATOM 1545 C C . TRP A 1 203 ? 7.422 4.723 -25.252 1.00 97.25 203 TRP A C 1
ATOM 1547 O O . TRP A 1 203 ? 8.609 4.767 -24.941 1.00 97.25 203 TRP A O 1
ATOM 1557 N N . ALA A 1 204 ? 7.039 4.541 -26.513 1.00 96.12 204 ALA A N 1
ATOM 1558 C CA . ALA A 1 204 ? 7.987 4.506 -27.618 1.00 96.12 204 ALA A CA 1
ATOM 1559 C C . ALA A 1 204 ? 7.486 5.297 -28.825 1.00 96.12 204 ALA A C 1
ATOM 1561 O O . ALA A 1 204 ? 6.282 5.377 -29.091 1.00 96.12 204 ALA A O 1
ATOM 1562 N N . MET A 1 205 ? 8.423 5.849 -29.592 1.00 93.44 205 MET A N 1
ATOM 1563 C CA . MET A 1 205 ? 8.145 6.618 -30.804 1.00 93.44 205 MET A CA 1
ATOM 1564 C C . MET A 1 205 ? 9.075 6.199 -31.942 1.00 93.44 205 MET A C 1
ATOM 1566 O O . MET A 1 205 ? 10.264 5.998 -31.736 1.00 93.44 205 MET A O 1
ATOM 1570 N N . ASN A 1 206 ? 8.547 6.146 -33.168 1.00 92.88 206 ASN A N 1
ATOM 1571 C CA . ASN A 1 206 ? 9.352 6.141 -34.392 1.00 92.88 206 ASN A CA 1
ATOM 1572 C C . ASN A 1 206 ? 9.750 7.578 -34.767 1.00 92.88 206 ASN A C 1
ATOM 1574 O O . ASN A 1 206 ? 8.895 8.382 -35.149 1.00 92.88 206 ASN A O 1
ATOM 1578 N N . ILE A 1 207 ? 11.038 7.901 -34.691 1.00 90.75 207 ILE A N 1
ATOM 1579 C CA . ILE A 1 207 ? 11.521 9.296 -34.660 1.00 90.75 207 ILE A CA 1
ATOM 1580 C C . ILE A 1 207 ? 11.766 9.904 -36.047 1.00 90.75 207 ILE A C 1
ATOM 1582 O O . ILE A 1 207 ? 12.062 11.095 -36.184 1.00 90.75 207 ILE A O 1
ATOM 1586 N N . LEU A 1 208 ? 11.598 9.099 -37.098 1.00 87.81 208 LEU A N 1
ATOM 1587 C CA . LEU A 1 208 ? 11.843 9.506 -38.477 1.00 87.81 208 LEU A CA 1
ATOM 1588 C C . LEU A 1 208 ? 10.929 10.653 -38.929 1.00 87.81 208 LEU A C 1
ATOM 1590 O O . LEU A 1 208 ? 9.771 10.774 -38.522 1.00 87.81 208 LEU A O 1
ATOM 1594 N N . SER A 1 209 ? 11.430 11.476 -39.847 1.00 83.88 209 SER A N 1
ATOM 1595 C CA . SER A 1 209 ? 10.697 12.579 -40.462 1.00 83.88 209 SER A CA 1
ATOM 1596 C C . SER A 1 209 ? 9.883 12.159 -41.686 1.00 83.88 209 SER A C 1
ATOM 1598 O O . SER A 1 209 ? 10.237 11.243 -42.430 1.00 83.88 209 SER A O 1
ATOM 1600 N N . ALA A 1 210 ? 8.773 12.866 -41.934 1.00 76.75 210 ALA A N 1
ATOM 1601 C CA . ALA A 1 210 ? 7.893 12.590 -43.076 1.00 76.75 210 ALA A CA 1
ATOM 1602 C C . ALA A 1 210 ? 8.564 12.857 -44.430 1.00 76.75 210 ALA A C 1
ATOM 1604 O O . ALA A 1 210 ? 8.164 12.294 -45.448 1.00 76.75 210 ALA A O 1
ATOM 1605 N N . SER A 1 211 ? 9.551 13.755 -44.451 1.00 69.19 211 SER A N 1
ATOM 1606 C CA . SER A 1 211 ? 10.190 14.265 -45.663 1.00 69.19 211 SER A CA 1
ATOM 1607 C C . SER A 1 211 ? 11.275 13.362 -46.233 1.00 69.19 211 SER A C 1
ATOM 1609 O O . SER A 1 211 ? 11.671 13.584 -47.377 1.00 69.19 211 SER A O 1
ATOM 1611 N N . VAL A 1 212 ? 11.776 12.392 -45.463 1.00 65.12 212 VAL A N 1
ATOM 1612 C CA . VAL A 1 212 ? 13.035 11.725 -45.815 1.00 65.12 212 VAL A CA 1
ATOM 1613 C C . VAL A 1 212 ? 12.829 10.286 -46.308 1.00 65.12 212 VAL A C 1
ATOM 1615 O O . VAL A 1 212 ? 13.491 9.917 -47.275 1.00 65.12 212 VAL A O 1
ATOM 1618 N N . TYR A 1 213 ? 11.856 9.500 -45.814 1.00 64.88 213 TYR A N 1
ATOM 1619 C CA . TYR A 1 213 ? 11.759 8.084 -46.227 1.00 64.88 213 TYR A CA 1
ATOM 1620 C C . TYR A 1 213 ? 10.330 7.514 -46.366 1.00 64.88 213 TYR A C 1
ATOM 1622 O O . TYR A 1 213 ? 9.710 7.058 -45.406 1.00 64.88 213 TYR A O 1
ATOM 1630 N N . ASN A 1 214 ? 9.839 7.419 -47.610 1.00 64.50 214 ASN A N 1
ATOM 1631 C CA . ASN A 1 214 ? 8.786 6.457 -47.969 1.00 64.50 214 ASN A CA 1
ATOM 1632 C C . ASN A 1 214 ? 9.390 5.039 -47.955 1.00 64.50 214 ASN A C 1
ATOM 1634 O O . ASN A 1 214 ? 10.355 4.792 -48.678 1.00 64.50 214 ASN A O 1
ATOM 1638 N N . ASN A 1 215 ? 8.783 4.101 -47.219 1.00 74.12 215 ASN A N 1
ATOM 1639 C CA . ASN A 1 215 ? 9.258 2.717 -47.009 1.00 74.12 215 ASN A CA 1
ATOM 1640 C C . ASN A 1 215 ? 10.488 2.565 -46.088 1.00 74.12 215 ASN A C 1
ATOM 1642 O O . ASN A 1 215 ? 11.265 1.629 -46.280 1.00 74.12 215 ASN A O 1
ATOM 1646 N N . SER A 1 216 ? 10.683 3.458 -45.109 1.00 84.75 216 SER A N 1
ATOM 1647 C CA . SER A 1 216 ? 11.667 3.214 -44.045 1.00 84.75 216 SER A CA 1
ATOM 1648 C C . SER A 1 216 ? 11.354 1.937 -43.270 1.00 84.75 216 SER A C 1
ATOM 1650 O O . SER A 1 216 ? 10.203 1.497 -43.188 1.00 84.75 216 SER A O 1
ATOM 1652 N N . ILE A 1 217 ? 12.400 1.351 -42.692 1.00 90.19 217 ILE A N 1
ATOM 1653 C CA . ILE A 1 217 ? 12.256 0.219 -41.781 1.00 90.19 217 ILE A CA 1
ATOM 1654 C C . ILE A 1 217 ? 11.538 0.729 -40.527 1.00 90.19 217 ILE A C 1
ATOM 1656 O O . ILE A 1 217 ? 11.873 1.792 -39.999 1.00 90.19 217 ILE A O 1
ATOM 1660 N N . LEU A 1 218 ? 10.503 0.011 -40.097 1.00 91.50 218 LEU A N 1
ATOM 1661 C CA . LEU A 1 218 ? 9.722 0.380 -38.922 1.00 91.50 218 LEU A CA 1
ATOM 1662 C C . LEU A 1 218 ? 10.374 -0.206 -37.670 1.00 91.50 218 LEU A C 1
ATOM 1664 O O . LEU A 1 218 ? 10.781 -1.371 -37.713 1.00 91.50 218 LEU A O 1
ATOM 1668 N N . PRO A 1 219 ? 10.440 0.558 -36.566 1.00 94.62 219 PRO A N 1
ATOM 1669 C CA . PRO A 1 219 ? 10.802 -0.017 -35.293 1.00 94.62 219 PRO A CA 1
ATOM 1670 C C . PRO A 1 219 ? 9.889 -1.154 -34.891 1.00 94.62 219 PRO A C 1
ATOM 1672 O O . PRO A 1 219 ? 8.693 -1.124 -35.160 1.00 94.62 219 PRO A O 1
ATOM 1675 N N . ASN A 1 220 ? 10.468 -2.169 -34.267 1.00 95.19 220 ASN A N 1
ATOM 1676 C CA . ASN A 1 220 ? 9.738 -3.327 -33.786 1.00 95.19 220 ASN A CA 1
ATOM 1677 C C . ASN A 1 220 ? 10.436 -3.831 -32.529 1.00 95.19 220 ASN A C 1
ATOM 1679 O O . ASN A 1 220 ? 11.577 -4.288 -32.583 1.00 95.19 220 ASN A O 1
ATOM 1683 N N . ILE A 1 221 ? 9.755 -3.705 -31.396 1.00 97.50 221 ILE A N 1
ATOM 1684 C CA . ILE A 1 221 ? 10.315 -3.990 -30.077 1.00 97.50 221 ILE A CA 1
ATOM 1685 C C . ILE A 1 221 ? 9.707 -5.282 -29.536 1.00 97.50 221 ILE A C 1
ATOM 1687 O O . ILE A 1 221 ? 8.478 -5.434 -29.503 1.00 97.50 221 ILE A O 1
ATOM 1691 N N . THR A 1 222 ? 10.572 -6.181 -29.066 1.00 97.94 222 THR A N 1
ATOM 1692 C CA . THR A 1 222 ? 10.205 -7.291 -28.183 1.00 97.94 222 THR A CA 1
ATOM 1693 C C . THR A 1 222 ? 10.713 -7.012 -26.782 1.00 97.94 222 THR A C 1
ATOM 1695 O O . THR A 1 222 ? 11.898 -6.762 -26.583 1.00 97.94 222 THR A O 1
ATOM 1698 N N . VAL A 1 223 ? 9.818 -7.119 -25.812 1.00 98.12 223 VAL A N 1
ATOM 1699 C CA . VAL A 1 223 ? 10.126 -7.059 -24.387 1.00 98.12 223 VAL A CA 1
ATOM 1700 C C . VAL A 1 223 ? 10.152 -8.488 -23.867 1.00 98.12 223 VAL A C 1
ATOM 1702 O O . VAL A 1 223 ? 9.227 -9.258 -24.126 1.00 98.12 223 VAL A O 1
ATOM 1705 N N . GLN A 1 224 ? 11.219 -8.868 -23.178 1.00 98.12 224 GLN A N 1
ATOM 1706 C CA . GLN A 1 224 ? 11.372 -10.170 -22.543 1.00 98.12 224 GLN A CA 1
ATOM 1707 C C . GLN A 1 224 ? 11.431 -9.996 -21.029 1.00 98.12 224 GLN A C 1
ATOM 1709 O O . GLN A 1 224 ? 12.162 -9.138 -20.536 1.00 98.12 224 GLN A O 1
ATOM 1714 N N . PHE A 1 225 ? 10.712 -10.861 -20.322 1.00 97.94 225 PHE A N 1
ATOM 1715 C CA . PHE A 1 225 ? 10.801 -11.041 -18.878 1.00 97.94 225 PHE A CA 1
ATOM 1716 C C . PHE A 1 225 ? 11.611 -12.309 -18.637 1.00 97.94 225 PHE A C 1
ATOM 1718 O O . PHE A 1 225 ? 11.210 -13.386 -19.094 1.00 97.94 22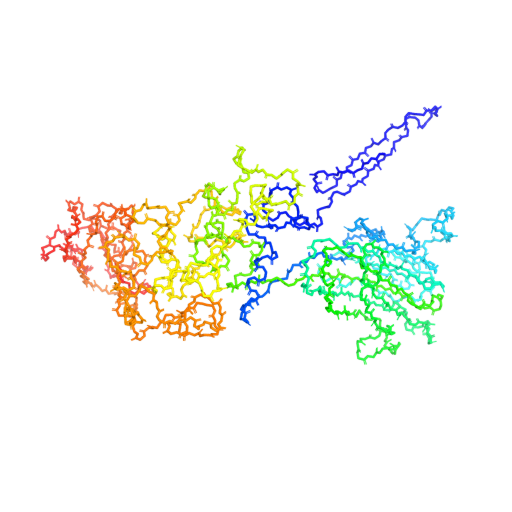5 PHE A O 1
ATOM 1725 N N . LEU A 1 226 ? 12.778 -12.181 -18.010 1.00 98.00 226 LEU A N 1
ATOM 1726 C CA . LEU A 1 226 ? 13.713 -13.286 -17.822 1.00 98.00 226 LEU A CA 1
ATOM 1727 C C . LEU A 1 226 ? 13.996 -13.547 -16.350 1.00 98.00 226 LEU A C 1
ATOM 1729 O O . LEU A 1 226 ? 14.083 -12.614 -15.559 1.00 98.00 226 LEU A O 1
ATOM 1733 N N . ASP A 1 227 ? 14.248 -14.807 -16.012 1.00 97.06 227 ASP A N 1
ATOM 1734 C CA . ASP A 1 227 ? 14.885 -15.137 -14.740 1.00 97.06 227 ASP A CA 1
ATOM 1735 C C . ASP A 1 227 ? 16.366 -14.692 -14.721 1.00 97.06 227 ASP A C 1
ATOM 1737 O O . ASP A 1 227 ? 16.960 -14.285 -15.731 1.00 97.06 227 ASP A O 1
ATOM 1741 N N . MET A 1 228 ? 17.016 -14.837 -13.565 1.00 96.38 228 MET A N 1
ATOM 1742 C CA . MET A 1 228 ? 18.434 -14.489 -13.408 1.00 96.38 228 MET A CA 1
ATOM 1743 C C . MET A 1 228 ? 19.401 -15.428 -14.152 1.00 96.38 228 MET A C 1
ATOM 1745 O O . MET A 1 228 ? 20.567 -15.078 -14.352 1.00 96.38 228 MET A O 1
ATOM 1749 N N . SER A 1 229 ? 18.917 -16.572 -14.647 1.00 96.94 229 SER A N 1
ATOM 1750 C CA . SER A 1 229 ? 19.651 -17.502 -15.519 1.00 96.94 229 SER A CA 1
ATOM 1751 C C . SER A 1 229 ? 19.544 -17.136 -17.010 1.00 96.94 229 SER A C 1
ATOM 1753 O O . SER A 1 229 ? 20.170 -17.790 -17.847 1.00 96.94 229 SER A O 1
ATOM 1755 N N . ASN A 1 230 ? 18.821 -16.060 -17.351 1.00 96.56 230 ASN A N 1
ATOM 1756 C CA . ASN A 1 230 ? 18.450 -15.638 -18.707 1.00 96.56 230 ASN A CA 1
ATOM 1757 C C . ASN A 1 230 ? 17.474 -16.588 -19.428 1.00 96.56 230 ASN A C 1
ATOM 1759 O O . ASN A 1 230 ? 17.420 -16.597 -20.662 1.00 96.56 230 ASN A O 1
ATOM 1763 N N . THR A 1 231 ? 16.689 -17.369 -18.690 1.00 97.38 231 THR A N 1
ATOM 1764 C CA . THR A 1 231 ? 15.535 -18.083 -19.241 1.00 97.38 231 THR A CA 1
ATOM 1765 C C . THR A 1 231 ? 14.412 -17.086 -19.473 1.00 97.38 231 THR A C 1
ATOM 1767 O O . THR A 1 231 ? 14.044 -16.343 -18.570 1.00 97.38 231 THR A O 1
ATOM 1770 N N . VAL A 1 232 ? 13.843 -17.072 -20.676 1.00 97.75 232 VAL A N 1
ATOM 1771 C CA . VAL A 1 232 ? 12.678 -16.236 -20.985 1.00 97.75 232 VAL A CA 1
ATOM 1772 C C . VAL A 1 232 ? 11.432 -16.869 -20.369 1.00 97.75 232 VAL A C 1
ATOM 1774 O O . VAL A 1 232 ? 11.077 -17.993 -20.721 1.00 97.75 232 VAL A O 1
ATOM 1777 N N . ILE A 1 233 ? 10.775 -16.132 -19.479 1.00 97.00 233 ILE A N 1
ATOM 1778 C CA . ILE A 1 233 ? 9.527 -16.521 -18.813 1.00 97.00 233 ILE A CA 1
ATOM 1779 C C . ILE A 1 233 ? 8.330 -16.081 -19.649 1.00 97.00 233 ILE A C 1
ATOM 1781 O O . ILE A 1 233 ? 7.420 -16.863 -19.914 1.00 97.00 233 ILE A O 1
ATOM 1785 N N . SER A 1 234 ? 8.361 -14.833 -20.114 1.00 96.69 234 SER A N 1
ATOM 1786 C CA . SER A 1 234 ? 7.307 -14.245 -20.935 1.00 96.69 234 SER A CA 1
ATOM 1787 C C . SER A 1 234 ? 7.877 -13.232 -21.920 1.00 96.69 234 SER A C 1
ATOM 1789 O O . SER A 1 234 ? 8.986 -12.718 -21.749 1.00 96.69 234 SER A O 1
ATOM 1791 N N . THR A 1 235 ? 7.110 -12.942 -22.968 1.00 97.19 235 THR A N 1
ATOM 1792 C CA . THR A 1 235 ? 7.467 -11.951 -23.983 1.00 97.19 235 THR A CA 1
ATOM 1793 C C . THR A 1 235 ? 6.266 -11.122 -24.392 1.00 97.19 235 THR A C 1
ATOM 1795 O O . THR A 1 235 ? 5.185 -11.667 -24.609 1.00 97.19 235 THR A O 1
ATOM 1798 N N . PHE A 1 236 ? 6.495 -9.840 -24.633 1.00 97.06 236 PHE A N 1
ATOM 1799 C CA . PHE A 1 236 ? 5.549 -8.935 -25.267 1.00 97.06 236 PHE A CA 1
ATOM 1800 C C . PHE A 1 236 ? 6.145 -8.400 -26.574 1.00 97.06 236 PHE A C 1
ATOM 1802 O O . PHE A 1 236 ? 7.350 -8.171 -26.670 1.00 97.06 236 PHE A O 1
ATOM 1809 N N . SER A 1 237 ? 5.319 -8.214 -27.605 1.00 96.12 237 SER A N 1
ATOM 1810 C CA . SER A 1 237 ? 5.750 -7.631 -28.877 1.00 96.12 237 SER A CA 1
ATOM 1811 C C . SER A 1 237 ? 4.858 -6.459 -29.240 1.00 96.12 237 SER A C 1
ATOM 1813 O O . SER A 1 237 ? 3.636 -6.576 -29.260 1.00 96.12 237 SER A O 1
ATOM 1815 N N . THR A 1 238 ? 5.496 -5.344 -29.577 1.00 94.81 238 THR A N 1
ATOM 1816 C CA . THR A 1 238 ? 4.824 -4.128 -30.059 1.00 94.81 238 THR A CA 1
ATOM 1817 C C . THR A 1 238 ? 4.269 -4.276 -31.478 1.00 94.81 238 THR A C 1
ATOM 1819 O O . THR A 1 238 ? 3.390 -3.513 -31.880 1.00 94.81 238 THR A O 1
ATOM 1822 N N . GLY A 1 239 ? 4.769 -5.251 -32.247 1.00 93.06 239 GLY A N 1
ATOM 1823 C CA . GLY A 1 239 ? 4.636 -5.241 -33.700 1.00 93.06 239 GLY A CA 1
ATOM 1824 C C . GLY A 1 239 ? 5.387 -4.059 -34.322 1.00 93.06 239 GLY A C 1
ATOM 1825 O O . GLY A 1 239 ? 6.299 -3.497 -33.720 1.00 93.06 239 GLY A O 1
ATOM 1826 N N . ASP A 1 240 ? 5.014 -3.685 -35.543 1.00 92.50 240 ASP A N 1
ATOM 1827 C CA . ASP A 1 240 ? 5.650 -2.557 -36.223 1.00 92.50 240 ASP A CA 1
ATOM 1828 C C . ASP A 1 240 ? 5.134 -1.207 -35.693 1.00 92.50 240 ASP A C 1
ATOM 1830 O O . ASP A 1 240 ? 3.931 -0.915 -35.662 1.00 92.50 240 ASP A O 1
ATOM 1834 N N . ILE A 1 241 ? 6.075 -0.339 -35.339 1.00 92.38 241 ILE A N 1
ATOM 1835 C CA . ILE A 1 241 ? 5.853 0.998 -34.804 1.00 92.38 241 ILE A CA 1
ATOM 1836 C C . ILE A 1 241 ? 5.927 2.008 -35.953 1.00 92.38 241 ILE A C 1
ATOM 1838 O O . ILE A 1 241 ? 6.981 2.501 -36.356 1.00 92.38 241 ILE A O 1
ATOM 1842 N N . GLY A 1 242 ? 4.766 2.329 -36.515 1.00 89.94 242 GLY A N 1
ATOM 1843 C CA . GLY A 1 242 ? 4.622 3.465 -37.422 1.00 89.94 242 GLY A CA 1
ATOM 1844 C C . GLY A 1 242 ? 4.776 4.812 -36.708 1.00 89.94 242 GLY A C 1
ATOM 1845 O O . GLY A 1 242 ? 4.800 4.895 -35.483 1.00 89.94 242 GLY A O 1
ATOM 1846 N N . ARG A 1 243 ? 4.814 5.894 -37.485 1.00 88.25 243 ARG A N 1
ATOM 1847 C CA . ARG A 1 243 ? 4.899 7.267 -36.955 1.00 88.25 243 ARG A CA 1
ATOM 1848 C C . ARG A 1 243 ? 3.589 7.773 -36.338 1.00 88.25 243 ARG A C 1
ATOM 1850 O O . ARG A 1 243 ? 3.608 8.751 -35.609 1.00 88.25 243 ARG A O 1
ATOM 1857 N N . CYS A 1 244 ? 2.453 7.152 -36.652 1.00 83.00 244 CYS A N 1
ATOM 1858 C CA . CYS A 1 244 ? 1.137 7.712 -36.297 1.00 83.00 244 CYS A CA 1
ATOM 1859 C C . CYS A 1 244 ? 0.660 7.226 -34.932 1.00 83.00 244 CYS A C 1
ATOM 1861 O O . CYS A 1 244 ? 1.268 6.320 -34.377 1.00 83.00 244 CYS A O 1
ATOM 1863 N N . ASN A 1 245 ? -0.449 7.741 -34.402 1.00 76.06 245 ASN A N 1
ATOM 1864 C CA . ASN A 1 245 ? -1.095 7.122 -33.240 1.00 76.06 245 ASN A CA 1
ATOM 1865 C C . ASN A 1 245 ? -1.520 5.668 -33.497 1.00 76.06 245 ASN A C 1
ATOM 1867 O O . ASN A 1 245 ? -1.543 5.169 -34.627 1.00 76.06 245 ASN A O 1
ATOM 1871 N N . ALA A 1 246 ? -1.925 5.013 -32.409 1.00 68.75 246 ALA A N 1
ATOM 1872 C CA . ALA A 1 246 ? -2.359 3.622 -32.348 1.00 68.75 246 ALA A CA 1
ATOM 1873 C C . ALA A 1 246 ? -3.405 3.211 -33.407 1.00 68.75 246 ALA A C 1
ATOM 1875 O O . ALA A 1 246 ? -3.462 2.041 -33.772 1.00 68.75 246 ALA A O 1
ATOM 1876 N N . SER A 1 247 ? -4.190 4.145 -33.960 1.00 69.69 247 SER A N 1
ATOM 1877 C CA . SER A 1 247 ? -5.190 3.828 -34.993 1.00 69.69 247 SER A CA 1
ATOM 1878 C C . SER A 1 247 ? -4.566 3.435 -36.342 1.00 69.69 247 SER A C 1
ATOM 1880 O O . SER A 1 247 ? -5.233 2.797 -37.153 1.00 69.69 247 SER A O 1
ATOM 1882 N N . ASN A 1 248 ? -3.303 3.813 -36.595 1.00 73.56 248 ASN A N 1
ATOM 1883 C CA . ASN A 1 248 ? -2.584 3.570 -37.849 1.00 73.56 248 ASN A CA 1
ATOM 1884 C C . ASN A 1 248 ? -1.124 3.147 -37.578 1.00 73.56 248 ASN A C 1
ATOM 1886 O O . ASN A 1 248 ? -0.289 3.946 -37.163 1.00 73.56 248 ASN A O 1
ATOM 1890 N N . THR A 1 249 ? -0.746 1.908 -37.892 1.00 74.06 249 THR A N 1
ATOM 1891 C CA . THR A 1 249 ? 0.622 1.377 -37.682 1.00 74.06 249 THR A CA 1
ATOM 1892 C C . THR A 1 249 ? 1.594 1.675 -38.834 1.00 74.06 249 THR A C 1
ATOM 1894 O O . THR A 1 249 ? 2.519 0.918 -39.096 1.00 74.06 249 THR A O 1
ATOM 1897 N N . ASN A 1 250 ? 1.398 2.784 -39.552 1.00 81.50 250 ASN A N 1
ATOM 1898 C CA . ASN A 1 250 ? 2.195 3.150 -40.727 1.00 81.50 250 ASN A CA 1
ATOM 1899 C C . ASN A 1 250 ? 2.811 4.557 -40.592 1.00 81.50 250 ASN A C 1
ATOM 1901 O O . ASN A 1 250 ? 2.677 5.212 -39.562 1.00 81.50 250 ASN A O 1
ATOM 1905 N N . ASN A 1 251 ? 3.475 5.032 -41.649 1.00 85.31 251 ASN A N 1
ATOM 1906 C CA . ASN A 1 251 ? 4.174 6.325 -41.671 1.00 85.31 251 ASN A CA 1
ATOM 1907 C C . ASN A 1 251 ? 3.388 7.447 -42.377 1.00 85.31 251 ASN A C 1
ATOM 1909 O O . ASN A 1 251 ? 3.990 8.393 -42.877 1.00 85.31 251 ASN A O 1
ATOM 1913 N N . SER A 1 252 ? 2.056 7.340 -42.465 1.00 81.88 252 SER A N 1
ATOM 1914 C CA . SER A 1 252 ? 1.219 8.255 -43.271 1.00 81.88 252 SER A CA 1
ATOM 1915 C C . SER A 1 252 ? 1.004 9.654 -42.672 1.00 81.88 252 SER A C 1
ATOM 1917 O O . SER A 1 252 ? 0.641 10.590 -43.382 1.00 81.88 252 SER A O 1
ATOM 1919 N N . CYS A 1 253 ? 1.216 9.802 -41.374 1.00 80.88 253 CYS A N 1
ATOM 1920 C CA . CYS A 1 253 ? 1.085 11.035 -40.604 1.00 80.88 253 CYS A CA 1
ATOM 1921 C C . CYS A 1 253 ? 2.275 11.976 -40.809 1.00 80.88 253 CYS A C 1
ATOM 1923 O O . CYS A 1 253 ? 3.392 11.586 -41.156 1.00 80.88 253 CYS A O 1
ATOM 1925 N N . VAL A 1 254 ? 2.019 13.261 -40.574 1.00 79.50 254 VAL A N 1
ATOM 1926 C CA . VAL A 1 254 ? 3.009 14.322 -40.783 1.00 79.50 254 VAL A CA 1
ATOM 1927 C C . VAL A 1 254 ? 4.015 14.376 -39.635 1.00 79.50 254 VAL A C 1
ATOM 1929 O O . VAL A 1 254 ? 5.205 14.537 -39.897 1.00 79.50 254 VAL A O 1
ATOM 1932 N N . ALA A 1 255 ? 3.566 14.175 -38.396 1.00 81.25 255 ALA A N 1
ATOM 1933 C CA . ALA A 1 255 ? 4.403 14.130 -37.202 1.00 81.25 255 ALA A CA 1
ATOM 1934 C C . ALA A 1 255 ? 4.522 12.698 -36.669 1.00 81.25 255 ALA A C 1
ATOM 1936 O O . ALA A 1 255 ? 3.678 11.854 -36.968 1.00 81.25 255 ALA A O 1
ATOM 1937 N N . SER A 1 256 ? 5.598 12.452 -35.928 1.00 88.38 256 SER A N 1
ATOM 1938 C CA . SER A 1 256 ? 5.750 11.239 -35.133 1.00 88.38 256 SER A CA 1
ATOM 1939 C C . SER A 1 256 ? 5.019 11.410 -33.802 1.00 88.38 256 SER A C 1
ATOM 1941 O O . SER A 1 256 ? 5.048 12.499 -33.233 1.00 88.38 256 SER A O 1
ATOM 1943 N N . GLU A 1 257 ? 4.345 10.364 -33.334 1.00 90.31 257 GLU A N 1
ATOM 1944 C CA . GLU A 1 257 ? 3.535 10.382 -32.113 1.00 90.31 257 GLU A CA 1
ATOM 1945 C C . GLU A 1 257 ? 4.009 9.296 -31.139 1.00 90.31 257 GLU A C 1
ATOM 1947 O O . GLU A 1 257 ? 4.308 8.169 -31.547 1.00 90.31 257 GLU A O 1
ATOM 1952 N N . TRP A 1 258 ? 4.068 9.646 -29.852 1.00 93.19 258 TRP A N 1
ATOM 1953 C CA . TRP A 1 258 ? 4.355 8.723 -28.758 1.00 93.19 258 TRP A CA 1
ATOM 1954 C C . TRP A 1 258 ? 3.249 7.666 -28.644 1.00 93.19 258 TRP A C 1
ATOM 1956 O O . TRP A 1 258 ? 2.064 7.959 -28.831 1.00 93.19 258 TRP A O 1
ATOM 1966 N N . ARG A 1 259 ? 3.631 6.420 -28.349 1.00 93.19 259 ARG A N 1
ATOM 1967 C CA . ARG A 1 259 ? 2.701 5.301 -28.160 1.00 93.19 259 ARG A CA 1
ATOM 1968 C C . ARG A 1 259 ? 2.977 4.588 -26.847 1.00 93.19 259 ARG A C 1
ATOM 1970 O O . ARG A 1 259 ? 4.097 4.128 -26.643 1.00 93.19 259 ARG A O 1
ATOM 1977 N N . ASN A 1 260 ? 1.937 4.447 -26.031 1.00 94.75 260 ASN A N 1
ATOM 1978 C CA . ASN A 1 260 ? 1.969 3.627 -24.830 1.00 94.75 260 ASN A CA 1
ATOM 1979 C C . ASN A 1 260 ? 1.762 2.158 -25.197 1.00 94.75 260 ASN A C 1
ATOM 1981 O O . ASN A 1 260 ? 0.815 1.816 -25.914 1.00 94.75 260 ASN A O 1
ATOM 1985 N N . TYR A 1 261 ? 2.617 1.299 -24.667 1.00 95.50 261 TYR A N 1
ATOM 1986 C CA . TYR A 1 261 ? 2.446 -0.142 -24.687 1.00 95.50 261 TYR A CA 1
ATOM 1987 C C . TYR A 1 261 ? 2.391 -0.634 -23.251 1.00 95.50 261 TYR A C 1
ATOM 1989 O O . TYR A 1 261 ? 3.298 -0.354 -22.476 1.00 95.50 261 TYR A O 1
ATOM 1997 N N . SER A 1 262 ? 1.350 -1.390 -22.910 1.00 95.19 262 SER A N 1
ATOM 1998 C CA . SER A 1 262 ? 1.172 -1.940 -21.570 1.00 95.19 262 SER A CA 1
ATOM 1999 C C . SER A 1 262 ? 0.618 -3.361 -21.615 1.00 95.19 262 SER A C 1
ATOM 2001 O O . SER A 1 262 ? -0.133 -3.719 -22.526 1.00 95.19 262 SER A O 1
ATOM 2003 N N . THR A 1 263 ? 1.024 -4.176 -20.644 1.00 94.50 263 THR A N 1
ATOM 2004 C CA . THR A 1 263 ? 0.510 -5.528 -20.399 1.00 94.50 263 THR A CA 1
ATOM 2005 C C . THR A 1 263 ? 0.728 -5.897 -18.934 1.00 94.50 263 THR A C 1
ATOM 2007 O O . THR A 1 263 ? 1.582 -5.313 -18.270 1.00 94.50 263 THR A O 1
ATOM 2010 N N . SER A 1 264 ? 0.010 -6.907 -18.448 1.00 95.88 264 SER A N 1
ATOM 2011 C CA . SER A 1 264 ? 0.336 -7.598 -17.200 1.00 95.88 264 SER A CA 1
ATOM 2012 C C . SER A 1 264 ? 0.912 -8.987 -17.481 1.00 95.88 264 SER A C 1
ATOM 2014 O O . SER A 1 264 ? 0.625 -9.599 -18.518 1.00 95.88 264 SER A O 1
ATOM 2016 N N . VAL A 1 265 ? 1.766 -9.477 -16.583 1.00 95.69 265 VAL A N 1
ATOM 2017 C CA . VAL A 1 265 ? 2.361 -10.814 -16.651 1.00 95.69 265 VAL A CA 1
ATOM 2018 C C . VAL A 1 265 ? 2.509 -11.398 -15.250 1.00 95.69 265 VAL A C 1
ATOM 2020 O O . VAL A 1 265 ? 3.058 -10.763 -14.361 1.00 95.69 265 VAL A O 1
ATOM 2023 N N . ASN A 1 266 ? 2.058 -12.636 -15.055 1.00 95.12 266 ASN A N 1
ATOM 2024 C CA . ASN A 1 266 ? 2.371 -13.389 -13.846 1.00 95.12 266 ASN A CA 1
ATOM 2025 C C . ASN A 1 266 ? 3.700 -14.132 -14.054 1.00 95.12 266 ASN A C 1
ATOM 2027 O O . ASN A 1 266 ? 3.829 -14.924 -14.994 1.00 95.12 266 ASN A O 1
ATOM 2031 N N . LEU A 1 267 ? 4.693 -13.842 -13.211 1.00 95.75 267 LEU A N 1
ATOM 2032 C CA . LEU A 1 267 ? 6.041 -14.416 -13.289 1.00 95.75 267 LEU A CA 1
ATOM 2033 C C . LEU A 1 267 ? 6.213 -15.669 -12.410 1.00 95.75 267 LEU A C 1
ATOM 2035 O O . LEU A 1 267 ? 7.312 -16.221 -12.336 1.00 95.75 267 LEU A O 1
ATOM 2039 N N . GLY A 1 268 ? 5.130 -16.154 -11.795 1.00 94.56 268 GLY A N 1
ATOM 2040 C CA . GLY A 1 268 ? 5.131 -17.278 -10.865 1.00 94.56 268 GLY A CA 1
ATOM 2041 C C . GLY A 1 268 ? 5.904 -16.941 -9.593 1.00 94.56 268 GLY A C 1
ATOM 2042 O O . GLY A 1 268 ? 5.801 -15.838 -9.069 1.00 94.56 268 GLY A O 1
ATOM 2043 N N . ASN A 1 269 ? 6.738 -17.872 -9.133 1.00 94.50 269 ASN A N 1
ATOM 2044 C CA . ASN A 1 269 ? 7.480 -17.746 -7.872 1.00 94.50 269 ASN A CA 1
ATOM 2045 C C . ASN A 1 269 ? 8.757 -16.884 -7.961 1.00 94.50 269 ASN A C 1
ATOM 2047 O O . ASN A 1 269 ? 9.683 -17.078 -7.175 1.00 94.50 269 ASN A O 1
ATOM 2051 N N . LEU A 1 270 ? 8.882 -16.014 -8.964 1.00 95.44 270 LEU A N 1
ATOM 2052 C CA . LEU A 1 270 ? 10.045 -15.137 -9.078 1.00 95.44 270 LEU A CA 1
ATOM 2053 C C . LEU A 1 270 ? 9.847 -13.898 -8.208 1.00 95.44 270 LEU A C 1
ATOM 2055 O O . LEU A 1 270 ? 8.880 -13.183 -8.418 1.00 95.44 270 LEU A O 1
ATOM 2059 N N . THR A 1 271 ? 10.814 -13.617 -7.334 1.00 94.62 271 THR A N 1
ATOM 2060 C CA . THR A 1 271 ? 10.926 -12.346 -6.590 1.00 94.62 271 THR A CA 1
ATOM 2061 C C . THR A 1 271 ? 11.880 -11.353 -7.252 1.00 94.62 271 THR A C 1
ATOM 2063 O O . THR A 1 271 ? 12.025 -10.200 -6.858 1.00 94.62 271 THR A O 1
ATOM 2066 N N . THR A 1 272 ? 12.605 -11.808 -8.272 1.00 95.62 272 THR A N 1
ATOM 2067 C CA . THR A 1 272 ? 13.594 -11.020 -9.003 1.00 95.62 272 THR A CA 1
ATOM 2068 C C . THR A 1 272 ? 13.612 -11.459 -10.458 1.00 95.62 272 THR A C 1
ATOM 2070 O O . THR A 1 272 ? 13.652 -12.657 -10.761 1.00 95.62 272 THR A O 1
ATOM 2073 N N . PHE A 1 273 ? 13.618 -10.496 -11.374 1.00 97.25 273 PHE A N 1
ATOM 2074 C CA . PHE A 1 273 ? 13.643 -10.764 -12.808 1.00 97.25 273 PHE A CA 1
ATOM 2075 C C . PHE A 1 273 ? 14.380 -9.668 -13.579 1.00 97.25 273 PHE A C 1
ATOM 2077 O O . PHE A 1 273 ? 14.604 -8.560 -13.096 1.00 97.25 273 PHE A O 1
ATOM 2084 N N . LYS A 1 274 ? 14.750 -9.971 -14.822 1.00 98.00 274 LYS A N 1
ATOM 2085 C CA . LYS A 1 274 ? 15.260 -8.981 -15.772 1.00 98.00 274 LYS A CA 1
ATOM 2086 C C . LYS A 1 274 ? 14.185 -8.613 -16.769 1.00 98.00 274 LYS A C 1
ATOM 2088 O O . LYS A 1 274 ? 13.555 -9.499 -17.353 1.00 98.00 274 LYS A O 1
ATOM 2093 N N . ILE A 1 275 ? 14.057 -7.322 -17.041 1.00 97.44 275 ILE A N 1
ATOM 2094 C CA . ILE A 1 275 ? 13.320 -6.831 -18.198 1.00 97.44 275 ILE A CA 1
ATOM 2095 C C . ILE A 1 275 ? 14.305 -6.428 -19.291 1.00 97.44 275 ILE A C 1
ATOM 2097 O O . ILE A 1 275 ? 15.240 -5.668 -19.049 1.00 97.44 275 ILE A O 1
ATOM 2101 N N . ARG A 1 276 ? 14.109 -6.958 -20.501 1.00 98.19 276 ARG A N 1
ATOM 2102 C CA . ARG A 1 276 ? 14.989 -6.744 -21.657 1.00 98.19 276 ARG A CA 1
ATOM 2103 C C . ARG A 1 276 ? 14.189 -6.298 -22.867 1.00 98.19 276 ARG A C 1
ATOM 2105 O O . ARG A 1 276 ? 13.288 -7.005 -23.309 1.00 98.19 276 ARG A O 1
ATOM 2112 N N . PHE A 1 277 ? 14.596 -5.194 -23.469 1.00 98.38 277 PHE A N 1
ATOM 2113 C CA . PHE A 1 277 ? 14.033 -4.662 -24.697 1.00 98.38 277 PHE A CA 1
ATOM 2114 C C . PHE A 1 277 ? 14.977 -4.971 -25.856 1.00 98.38 277 PHE A C 1
ATOM 2116 O O . PHE A 1 277 ? 16.161 -4.621 -25.843 1.00 98.38 277 PHE A O 1
ATOM 2123 N N . ILE A 1 278 ? 14.438 -5.637 -26.869 1.00 98.06 278 ILE A N 1
ATOM 2124 C CA . ILE A 1 278 ? 15.136 -6.035 -28.085 1.00 98.06 278 ILE A CA 1
ATOM 2125 C C . ILE A 1 278 ? 14.541 -5.254 -29.242 1.00 98.06 278 ILE A C 1
ATOM 2127 O O . ILE A 1 278 ? 13.330 -5.295 -29.463 1.00 98.06 278 ILE A O 1
ATOM 2131 N N . ASN A 1 279 ? 15.396 -4.575 -29.997 1.00 96.94 279 ASN A N 1
ATOM 2132 C CA . ASN A 1 279 ? 15.015 -4.014 -31.278 1.00 96.94 279 ASN A CA 1
ATOM 2133 C C . ASN A 1 279 ? 15.181 -5.109 -32.342 1.00 96.94 279 ASN A C 1
ATOM 2135 O O . ASN A 1 279 ? 16.296 -5.555 -32.611 1.00 96.94 279 ASN A O 1
ATOM 2139 N N . ASN A 1 280 ? 14.062 -5.585 -32.890 1.00 96.19 280 ASN A N 1
ATOM 2140 C CA . ASN A 1 280 ? 14.000 -6.738 -33.789 1.00 96.19 280 ASN A CA 1
ATOM 2141 C C . ASN A 1 280 ? 14.351 -6.400 -35.239 1.00 96.19 280 ASN A C 1
ATOM 2143 O O . ASN A 1 280 ? 14.746 -7.285 -36.002 1.00 96.19 280 ASN A O 1
ATOM 2147 N N . ALA A 1 281 ? 14.135 -5.152 -35.648 1.00 91.12 281 ALA A N 1
ATOM 2148 C CA . ALA A 1 281 ? 14.391 -4.718 -37.010 1.00 91.12 281 ALA A CA 1
ATOM 2149 C C . ALA A 1 281 ? 15.878 -4.344 -37.187 1.00 91.12 281 ALA A C 1
ATOM 2151 O O . ALA A 1 281 ? 16.555 -4.003 -36.217 1.00 91.12 281 ALA A O 1
ATOM 2152 N N . PRO A 1 282 ? 16.432 -4.425 -38.408 1.00 90.50 282 PRO A N 1
ATOM 2153 C CA . PRO A 1 282 ? 17.743 -3.854 -38.694 1.00 90.50 282 PRO A CA 1
ATOM 2154 C C . PRO A 1 282 ? 17.653 -2.325 -38.822 1.00 90.50 282 PRO A C 1
ATOM 2156 O O . PRO A 1 282 ? 16.622 -1.795 -39.233 1.00 90.50 282 PRO A O 1
ATOM 2159 N N . GLY A 1 283 ? 18.736 -1.631 -38.482 1.00 87.19 283 GLY A N 1
ATOM 2160 C CA . GLY A 1 283 ? 18.914 -0.192 -38.691 1.00 87.19 283 GLY A CA 1
ATOM 2161 C C . GLY A 1 283 ? 19.276 0.204 -40.125 1.00 87.19 283 GLY A C 1
ATOM 2162 O O . GLY A 1 283 ? 18.926 -0.483 -41.096 1.00 87.19 283 GLY A O 1
ATOM 2163 N N . GLY A 1 284 ? 19.995 1.317 -40.274 1.00 86.00 284 GLY A N 1
ATOM 2164 C CA . GLY A 1 284 ? 20.363 1.916 -41.552 1.00 86.00 284 GLY A CA 1
ATOM 2165 C C . GLY A 1 284 ? 19.305 2.894 -42.062 1.00 86.00 284 GLY A C 1
ATOM 2166 O O . GLY A 1 284 ? 19.324 4.081 -41.777 1.00 86.00 284 GLY A O 1
ATOM 2167 N N . GLY A 1 285 ? 18.372 2.422 -42.893 1.00 86.06 285 GLY A N 1
ATOM 2168 C CA . GLY A 1 285 ? 17.367 3.289 -43.538 1.00 86.06 285 GLY A CA 1
ATOM 2169 C C . GLY A 1 285 ? 16.149 3.636 -42.668 1.00 86.06 285 GLY A C 1
ATOM 2170 O O . GLY A 1 285 ? 15.086 3.952 -43.214 1.00 86.06 285 GLY A O 1
ATOM 2171 N N . GLY A 1 286 ? 16.240 3.460 -41.352 1.00 88.88 286 GLY A N 1
ATOM 2172 C CA . GLY A 1 286 ? 15.140 3.610 -40.407 1.00 88.88 286 GLY A CA 1
ATOM 2173 C C . GLY A 1 286 ? 15.327 2.736 -39.173 1.00 88.88 286 GLY A C 1
ATOM 2174 O O . GLY A 1 286 ? 16.445 2.344 -38.874 1.00 88.88 286 GLY A O 1
ATOM 2175 N N . ASN A 1 287 ? 14.219 2.390 -38.505 1.00 92.25 287 ASN A N 1
ATOM 2176 C CA . ASN A 1 287 ? 14.204 1.716 -37.199 1.00 92.25 287 ASN A CA 1
ATOM 2177 C C . ASN A 1 287 ? 14.750 2.575 -36.036 1.00 92.25 287 ASN A C 1
ATOM 2179 O O . ASN A 1 287 ? 14.956 2.098 -34.922 1.00 92.25 287 ASN A O 1
ATOM 2183 N N . ASP A 1 288 ? 14.899 3.873 -36.268 1.00 92.38 288 ASP A N 1
ATOM 2184 C CA . ASP A 1 288 ? 15.278 4.810 -35.221 1.00 92.38 288 ASP A CA 1
ATOM 2185 C C . ASP A 1 288 ? 14.085 5.082 -34.311 1.00 92.38 288 ASP A C 1
ATOM 2187 O O . ASP A 1 288 ? 12.952 5.299 -34.774 1.00 92.38 288 ASP A O 1
ATOM 2191 N N . LEU A 1 289 ? 14.335 5.074 -33.005 1.00 94.69 289 LEU A N 1
ATOM 2192 C CA . LEU A 1 289 ? 13.278 5.164 -32.010 1.00 94.69 289 LEU A CA 1
ATOM 2193 C C . LEU A 1 289 ? 13.690 5.973 -30.783 1.00 94.69 289 LEU A C 1
ATOM 2195 O O . LEU A 1 289 ? 14.871 6.087 -30.459 1.00 94.69 289 LEU A O 1
ATOM 2199 N N . ALA A 1 290 ? 12.685 6.509 -30.098 1.00 96.56 290 ALA A N 1
ATOM 2200 C CA . ALA A 1 290 ? 12.811 7.048 -28.753 1.00 96.56 290 ALA A CA 1
ATOM 2201 C C . ALA A 1 290 ? 12.026 6.165 -27.777 1.00 96.56 290 ALA A C 1
ATOM 2203 O O . ALA A 1 290 ? 10.996 5.599 -28.158 1.00 96.56 290 ALA A O 1
ATOM 2204 N N . LEU A 1 291 ? 12.538 6.037 -26.555 1.00 97.81 291 LEU A N 1
ATOM 2205 C CA . LEU A 1 291 ? 11.964 5.286 -25.441 1.00 97.81 291 LEU A CA 1
ATOM 2206 C C . LEU A 1 291 ? 11.860 6.211 -24.231 1.00 97.81 291 LEU A C 1
ATOM 2208 O O . LEU A 1 291 ? 12.809 6.948 -23.952 1.00 97.81 291 LEU A O 1
ATOM 2212 N N . ASP A 1 292 ? 10.741 6.135 -23.524 1.00 96.62 292 ASP A N 1
ATOM 2213 C CA . ASP A 1 292 ? 10.493 6.919 -22.320 1.00 96.62 292 ASP A CA 1
ATOM 2214 C C . ASP A 1 292 ? 9.494 6.224 -21.381 1.00 96.62 292 ASP A C 1
ATOM 2216 O O . ASP A 1 292 ? 8.831 5.260 -21.788 1.00 96.62 292 ASP A O 1
ATOM 2220 N N . ASP A 1 293 ? 9.386 6.725 -20.150 1.00 94.94 293 ASP A N 1
ATOM 2221 C CA . ASP A 1 293 ? 8.345 6.379 -19.175 1.00 94.94 293 ASP A CA 1
ATOM 2222 C C . ASP A 1 293 ? 8.164 4.861 -18.970 1.00 94.94 293 ASP A C 1
ATOM 2224 O O . ASP A 1 293 ? 7.065 4.307 -19.112 1.00 94.94 293 ASP A O 1
ATOM 2228 N N . ILE A 1 294 ? 9.261 4.152 -18.678 1.00 96.38 294 ILE A N 1
ATOM 2229 C CA . ILE A 1 294 ? 9.207 2.713 -18.392 1.00 96.38 294 ILE A CA 1
ATOM 2230 C C . ILE A 1 294 ? 8.694 2.515 -16.966 1.00 96.38 294 ILE A C 1
ATOM 2232 O O . ILE A 1 294 ? 9.371 2.867 -16.004 1.00 96.38 294 ILE A O 1
ATOM 2236 N N . MET A 1 295 ? 7.528 1.888 -16.840 1.00 94.75 295 MET A N 1
ATOM 2237 C CA . MET A 1 295 ? 6.866 1.619 -15.569 1.00 94.75 295 MET A CA 1
ATOM 2238 C C . MET A 1 295 ? 6.808 0.117 -15.289 1.00 94.75 295 MET A C 1
ATOM 2240 O O . MET A 1 295 ? 6.385 -0.657 -16.154 1.00 94.75 295 MET A O 1
ATOM 2244 N N . ILE A 1 296 ? 7.181 -0.286 -14.077 1.00 95.12 296 ILE A N 1
ATOM 2245 C CA . ILE A 1 296 ? 6.974 -1.631 -13.526 1.00 95.12 296 ILE A CA 1
ATOM 2246 C C . ILE A 1 296 ? 6.313 -1.476 -12.164 1.00 95.12 296 ILE A C 1
ATOM 2248 O O . ILE A 1 296 ? 6.861 -0.789 -11.304 1.00 95.12 296 ILE A O 1
ATOM 2252 N N . LYS A 1 297 ? 5.168 -2.127 -11.967 1.00 94.31 297 LYS A N 1
ATOM 2253 C CA . LYS A 1 297 ? 4.412 -2.071 -10.714 1.00 94.31 297 LYS A CA 1
ATOM 2254 C C . LYS A 1 297 ? 3.654 -3.366 -10.429 1.00 94.31 297 LYS A C 1
ATOM 2256 O O . LYS A 1 297 ? 3.400 -4.141 -11.356 1.00 94.31 297 LYS A O 1
ATOM 2261 N N . GLN A 1 298 ? 3.287 -3.583 -9.175 1.00 95.56 298 GLN A N 1
ATOM 2262 C CA . GLN A 1 298 ? 2.275 -4.557 -8.758 1.00 95.56 298 GLN A CA 1
ATOM 2263 C C . GLN A 1 298 ? 1.099 -3.819 -8.115 1.00 95.56 298 GLN A C 1
ATOM 2265 O O . GLN A 1 298 ? 1.169 -2.613 -7.880 1.00 95.56 298 GLN A O 1
ATOM 2270 N N . GLN A 1 299 ? -0.004 -4.537 -7.940 1.00 93.94 299 GLN A N 1
ATOM 2271 C CA . GLN A 1 299 ? -1.142 -4.063 -7.167 1.00 93.94 299 GLN A CA 1
ATOM 2272 C C . GLN A 1 299 ? -1.238 -4.934 -5.928 1.00 93.94 299 GLN A C 1
ATOM 2274 O O . GLN A 1 299 ? -1.295 -6.159 -6.074 1.00 93.94 299 GLN A O 1
ATOM 2279 N N . TYR A 1 300 ? -1.217 -4.298 -4.767 1.00 95.31 300 TYR A N 1
ATOM 2280 C CA . TYR A 1 300 ? -1.331 -4.957 -3.476 1.00 95.31 300 TYR A CA 1
ATOM 2281 C C . TYR A 1 300 ? -2.693 -4.699 -2.872 1.00 95.31 300 TYR A C 1
ATOM 2283 O O . TYR A 1 300 ? -3.366 -3.750 -3.265 1.00 95.31 300 TYR A O 1
ATOM 2291 N N . CYS A 1 301 ? -3.113 -5.626 -2.025 1.00 94.81 301 CYS A N 1
ATOM 2292 C CA . CYS A 1 301 ? -4.405 -5.585 -1.362 1.00 94.81 301 CYS A CA 1
ATOM 2293 C C . CYS A 1 301 ? -4.478 -4.392 -0.407 1.00 94.81 301 CYS A C 1
ATOM 2295 O O . CYS A 1 301 ? -3.477 -4.080 0.224 1.00 94.81 301 CYS A O 1
ATOM 2297 N N . ASP A 1 302 ? -5.632 -3.742 -0.357 1.00 94.06 302 ASP A N 1
ATOM 2298 C CA . ASP A 1 302 ? -5.946 -2.612 0.522 1.00 94.06 302 ASP A CA 1
ATOM 2299 C C . ASP A 1 302 ? -7.384 -2.859 0.996 1.00 94.06 302 ASP A C 1
ATOM 2301 O O . ASP A 1 302 ? -8.344 -2.742 0.212 1.00 94.06 302 ASP A O 1
ATOM 2305 N N . ARG A 1 303 ? -7.499 -3.416 2.204 1.00 91.31 303 ARG A N 1
ATOM 2306 C CA . ARG A 1 303 ? -8.729 -4.050 2.673 1.00 91.31 303 ARG A CA 1
ATOM 2307 C C . ARG A 1 303 ? -9.777 -3.036 3.107 1.00 91.31 303 ARG A C 1
ATOM 2309 O O . ARG A 1 303 ? -10.913 -3.139 2.637 1.00 91.31 303 ARG A O 1
ATOM 2316 N N . ASP A 1 304 ? -9.396 -2.085 3.941 1.00 90.75 304 ASP A N 1
ATOM 2317 C CA . ASP A 1 304 ? -10.250 -1.000 4.429 1.00 90.75 304 ASP A CA 1
ATOM 2318 C C . ASP A 1 304 ? -10.399 0.170 3.438 1.00 90.75 304 ASP A C 1
ATOM 2320 O O . ASP A 1 304 ? -11.301 1.005 3.574 1.00 90.75 304 ASP A O 1
ATOM 2324 N N . ASN A 1 305 ? -9.607 0.175 2.359 1.00 91.12 305 ASN A N 1
ATOM 2325 C CA . ASN A 1 305 ? -9.648 1.180 1.304 1.00 91.12 305 ASN A CA 1
ATOM 2326 C C . ASN A 1 305 ? -9.282 2.592 1.814 1.00 91.12 305 ASN A C 1
ATOM 2328 O O . ASN A 1 305 ? -9.823 3.606 1.339 1.00 91.12 305 ASN A O 1
ATOM 2332 N N . ASP A 1 306 ? -8.334 2.682 2.743 1.00 87.56 306 ASP A N 1
ATOM 2333 C CA . ASP A 1 306 ? -7.778 3.952 3.208 1.00 87.56 306 ASP A CA 1
ATOM 2334 C C . ASP A 1 306 ? -6.661 4.506 2.283 1.00 87.56 306 ASP A C 1
ATOM 2336 O O . ASP A 1 306 ? -6.376 5.715 2.264 1.00 87.56 306 ASP A O 1
ATOM 2340 N N . GLY A 1 307 ? -6.136 3.659 1.387 1.00 88.31 307 GLY A N 1
ATOM 2341 C CA . GLY A 1 307 ? -5.104 3.973 0.399 1.00 88.31 307 GLY A CA 1
ATOM 2342 C C . GLY A 1 307 ? -3.707 3.443 0.736 1.00 88.31 307 GLY A C 1
ATOM 2343 O O . GLY A 1 307 ? -2.805 3.575 -0.114 1.00 88.31 307 GLY A O 1
ATOM 2344 N N . VAL A 1 308 ? -3.528 2.860 1.918 1.00 90.88 308 VAL A N 1
ATOM 2345 C CA . VAL A 1 308 ? -2.376 2.068 2.344 1.00 90.88 308 VAL A CA 1
ATOM 2346 C C . VAL A 1 308 ? -2.679 0.599 2.022 1.00 90.88 308 VAL A C 1
ATOM 2348 O O . VAL A 1 308 ? -3.806 0.138 2.053 1.00 90.88 308 VAL A O 1
ATOM 2351 N N . SER A 1 309 ? -1.695 -0.135 1.503 1.00 94.81 309 SER A N 1
ATOM 2352 C CA . SER A 1 309 ? -1.890 -1.578 1.285 1.00 94.81 309 SER A CA 1
ATOM 2353 C C . SER A 1 309 ? -1.513 -2.307 2.548 1.00 94.81 309 SER A C 1
ATOM 2355 O O . SER A 1 309 ? -0.509 -1.905 3.116 1.00 94.81 309 SER A O 1
ATOM 2357 N N . ASN A 1 310 ? -2.208 -3.401 2.874 1.00 95.50 310 ASN A N 1
ATOM 2358 C CA . ASN A 1 310 ? -2.011 -4.158 4.115 1.00 95.50 310 ASN A CA 1
ATOM 2359 C C . ASN A 1 310 ? -0.527 -4.359 4.461 1.00 95.50 310 ASN A C 1
ATOM 2361 O O . ASN A 1 310 ? -0.136 -3.973 5.538 1.00 95.50 310 ASN A O 1
ATOM 2365 N N . ILE A 1 311 ? 0.308 -4.737 3.482 1.00 95.56 311 ILE A N 1
ATOM 2366 C CA . ILE A 1 311 ? 1.764 -4.953 3.661 1.00 95.56 311 ILE A CA 1
ATOM 2367 C C . ILE A 1 311 ? 2.586 -3.719 4.096 1.00 95.56 311 ILE A C 1
ATOM 2369 O O . ILE A 1 311 ? 3.808 -3.764 4.179 1.00 95.56 311 ILE A O 1
ATOM 2373 N N . PHE A 1 312 ? 1.963 -2.547 4.156 1.00 94.56 312 PHE A N 1
ATOM 2374 C CA . PHE A 1 312 ? 2.547 -1.289 4.622 1.00 94.56 312 PHE A CA 1
ATOM 2375 C C . PHE A 1 312 ? 1.718 -0.665 5.750 1.00 94.56 312 PHE A C 1
ATOM 2377 O O . PHE A 1 312 ? 2.115 0.386 6.278 1.00 94.56 312 PHE A O 1
ATOM 2384 N N . ASP A 1 313 ? 0.574 -1.270 6.035 1.00 95.12 313 ASP A N 1
ATOM 2385 C CA . ASP A 1 313 ? -0.449 -0.839 6.963 1.00 95.12 313 ASP A CA 1
ATOM 2386 C C . ASP A 1 313 ? -0.082 -1.333 8.362 1.00 95.12 313 ASP A C 1
ATOM 2388 O O . ASP A 1 313 ? 0.667 -2.287 8.516 1.00 95.12 313 ASP A O 1
ATOM 2392 N N . LEU A 1 314 ? -0.510 -0.631 9.400 1.00 95.56 314 LEU A N 1
ATOM 2393 C CA . LEU A 1 314 ? -0.305 -1.083 10.774 1.00 95.56 314 LEU A CA 1
ATOM 2394 C C . LEU A 1 314 ? -1.610 -1.508 11.440 1.00 95.56 314 LEU A C 1
ATOM 2396 O O . LEU A 1 314 ? -1.543 -1.920 12.595 1.00 95.56 314 LEU A O 1
ATOM 2400 N N . ASP A 1 315 ? -2.746 -1.325 10.770 1.00 94.81 315 ASP A N 1
ATOM 2401 C CA . ASP A 1 315 ? -4.112 -1.518 11.261 1.00 94.81 315 ASP A CA 1
ATOM 2402 C C . ASP A 1 315 ? -5.003 -1.831 10.042 1.00 94.81 315 ASP A C 1
ATOM 2404 O O . ASP A 1 315 ? -5.750 -0.992 9.546 1.00 94.81 315 ASP A O 1
ATOM 2408 N N . ALA A 1 316 ? -4.824 -3.030 9.484 1.00 94.56 316 ALA A N 1
ATOM 2409 C CA . ALA A 1 316 ? -5.264 -3.446 8.150 1.00 94.56 316 ALA A CA 1
ATOM 2410 C C . ALA A 1 316 ? -6.784 -3.484 7.919 1.00 94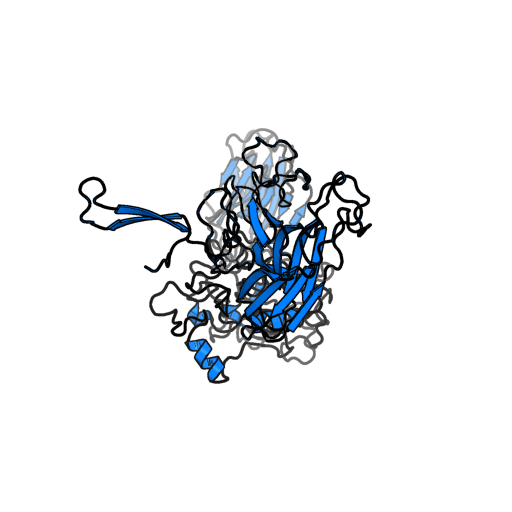.56 316 ALA A C 1
ATOM 2412 O O . ALA A 1 316 ? -7.235 -3.649 6.772 1.00 94.56 316 ALA A O 1
ATOM 2413 N N . ASP A 1 317 ? -7.572 -3.469 8.985 1.00 92.88 317 ASP A N 1
ATOM 2414 C CA . ASP A 1 317 ? -9.023 -3.332 8.957 1.00 92.88 317 ASP A CA 1
ATOM 2415 C C . ASP A 1 317 ? -9.512 -2.053 9.650 1.00 92.88 317 ASP A C 1
ATOM 2417 O O . ASP A 1 317 ? -10.718 -1.795 9.678 1.00 92.88 317 ASP A O 1
ATOM 2421 N N . ASN A 1 318 ? -8.583 -1.188 10.062 1.00 92.19 318 ASN A N 1
ATOM 2422 C CA . ASN A 1 318 ? -8.811 0.157 10.562 1.00 92.19 318 ASN A CA 1
ATOM 2423 C C . ASN A 1 318 ? -9.703 0.210 11.814 1.00 92.19 318 ASN A C 1
ATOM 2425 O O . ASN A 1 318 ? -10.437 1.183 12.029 1.00 92.19 318 ASN A O 1
ATOM 2429 N N . ASP A 1 319 ? -9.664 -0.820 12.652 1.00 91.06 319 ASP A N 1
ATOM 2430 C CA . ASP A 1 319 ? -10.478 -0.937 13.860 1.00 91.06 319 ASP A CA 1
ATOM 2431 C C . ASP A 1 319 ? -9.815 -0.260 15.092 1.00 91.06 319 ASP A C 1
ATOM 2433 O O . ASP A 1 319 ? -10.443 -0.025 16.131 1.00 91.06 319 ASP A O 1
ATOM 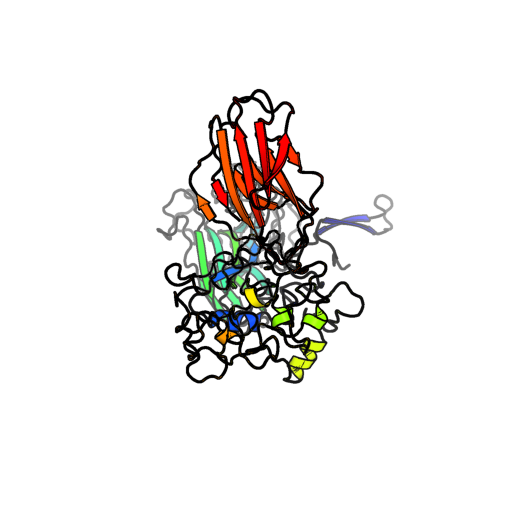2437 N N . GLY A 1 320 ? -8.551 0.160 14.972 1.00 89.31 320 GLY A N 1
ATOM 2438 C CA . GLY A 1 320 ? -7.786 0.845 16.017 1.00 89.31 320 GLY A CA 1
ATOM 2439 C C . GLY A 1 320 ? -6.888 -0.068 16.853 1.00 89.31 320 GLY A C 1
ATOM 2440 O O . GLY A 1 320 ? -6.129 0.419 17.722 1.00 89.31 320 GLY A O 1
ATOM 2441 N N . ILE A 1 321 ? -6.957 -1.377 16.637 1.00 93.06 321 ILE A N 1
ATOM 2442 C CA . ILE A 1 321 ? -6.047 -2.386 17.148 1.00 93.06 321 ILE A CA 1
ATOM 2443 C C . ILE A 1 321 ? -5.045 -2.709 16.024 1.00 93.06 321 ILE A C 1
ATOM 2445 O O . ILE A 1 321 ? -5.399 -3.181 14.974 1.00 93.06 321 ILE A O 1
ATOM 2449 N N . PRO A 1 322 ? -3.744 -2.470 16.225 1.00 94.94 322 PRO A N 1
ATOM 2450 C CA . PRO A 1 322 ? -2.736 -2.759 15.229 1.00 94.94 322 PRO A CA 1
ATOM 2451 C C . PRO A 1 322 ? -2.524 -4.242 15.035 1.00 94.94 322 PRO A C 1
ATOM 2453 O O . PRO A 1 322 ? -2.407 -4.983 16.024 1.00 94.94 322 PRO A O 1
ATOM 2456 N N . ASP A 1 323 ? -2.195 -4.594 13.807 1.00 97.56 323 ASP A N 1
ATOM 2457 C CA . ASP A 1 323 ? -1.924 -5.943 13.348 1.00 97.56 323 ASP A CA 1
ATOM 2458 C C . ASP A 1 323 ? -0.883 -6.663 14.219 1.00 97.56 323 ASP A C 1
ATOM 2460 O O . ASP A 1 323 ? -1.061 -7.822 14.599 1.00 97.56 323 ASP A O 1
ATOM 2464 N N . ILE A 1 324 ? 0.175 -5.976 14.680 1.00 96.94 324 ILE A N 1
ATOM 2465 C CA . ILE A 1 324 ? 1.171 -6.576 15.592 1.00 96.94 324 ILE A CA 1
ATOM 2466 C C . ILE A 1 324 ? 0.558 -7.083 16.904 1.00 96.94 324 ILE A C 1
ATOM 2468 O O . ILE A 1 324 ? 1.070 -8.016 17.542 1.00 96.94 324 ILE A O 1
ATOM 2472 N N . GLU A 1 325 ? -0.493 -6.428 17.388 1.00 95.94 325 GLU A N 1
ATOM 2473 C CA . GLU A 1 325 ? -1.212 -6.824 18.589 1.00 95.94 325 GLU A CA 1
ATOM 2474 C C . GLU A 1 325 ? -2.112 -8.024 18.331 1.00 95.94 325 GLU A C 1
ATOM 2476 O O . GLU A 1 325 ? -2.053 -8.992 19.105 1.00 95.94 325 GLU A O 1
ATOM 2481 N N . GLU A 1 326 ? -2.808 -8.018 17.210 1.00 96.75 326 GLU A N 1
ATOM 2482 C CA . GLU A 1 326 ? -3.784 -9.027 16.814 1.00 96.75 326 GLU A CA 1
ATOM 2483 C C . GLU A 1 326 ? -3.133 -10.310 16.314 1.00 96.75 326 GLU A C 1
ATOM 2485 O O . GLU A 1 326 ? -3.515 -11.413 16.713 1.00 96.75 326 GLU A O 1
ATOM 2490 N N . ALA A 1 327 ? -2.004 -10.186 15.620 1.00 97.00 327 ALA A N 1
ATOM 2491 C CA . ALA A 1 327 ? -1.081 -11.269 15.311 1.00 97.00 327 ALA A CA 1
ATOM 2492 C C . ALA A 1 327 ? -0.481 -11.928 16.572 1.00 97.00 327 ALA A C 1
ATOM 2494 O O . ALA A 1 327 ? 0.095 -13.020 16.509 1.00 97.00 327 ALA A O 1
ATOM 2495 N N . GLY A 1 328 ? -0.628 -11.303 17.749 1.00 95.56 328 GLY A N 1
ATOM 2496 C CA . GLY A 1 328 ? -0.166 -11.822 19.040 1.00 95.56 328 GLY A CA 1
ATOM 2497 C C . GLY A 1 328 ? 1.280 -11.450 19.384 1.00 95.56 328 GLY A C 1
ATOM 2498 O O . GLY A 1 328 ? 1.890 -12.029 20.297 1.00 95.56 328 GLY A O 1
ATOM 2499 N N . PHE A 1 329 ? 1.852 -10.469 18.690 1.00 96.06 329 PHE A N 1
ATOM 2500 C CA . PHE A 1 329 ? 3.249 -10.057 18.811 1.00 96.06 329 PHE A CA 1
ATOM 2501 C C . PHE A 1 329 ? 3.444 -8.733 19.562 1.00 96.06 329 PHE A C 1
ATOM 2503 O O . PHE A 1 329 ? 4.582 -8.293 19.728 1.00 96.06 329 PHE A O 1
ATOM 2510 N N . LYS A 1 330 ? 2.394 -8.166 20.181 1.00 93.69 330 LYS A N 1
ATOM 2511 C CA . LYS A 1 330 ? 2.451 -6.890 20.935 1.00 93.69 330 LYS A CA 1
ATOM 2512 C C . LYS A 1 330 ? 3.597 -6.739 21.929 1.00 93.69 330 LYS A C 1
ATOM 2514 O O . LYS A 1 330 ? 4.076 -5.633 22.170 1.00 93.69 330 LYS A O 1
ATOM 2519 N N . HIS A 1 331 ? 4.073 -7.838 22.509 1.00 93.19 331 HIS A N 1
ATOM 2520 C CA . HIS A 1 331 ? 5.209 -7.847 23.431 1.00 93.19 331 HIS A CA 1
ATOM 2521 C C . HIS A 1 331 ? 6.545 -7.407 22.793 1.00 93.19 331 HIS A C 1
ATOM 2523 O O . HIS A 1 331 ? 7.466 -7.056 23.532 1.00 93.19 331 HIS A O 1
ATOM 2529 N N . LEU A 1 332 ? 6.649 -7.415 21.460 1.00 95.50 332 LEU A N 1
ATOM 2530 C CA . LEU A 1 332 ? 7.782 -6.903 20.681 1.00 95.50 332 LEU A CA 1
ATOM 2531 C C . LEU A 1 332 ? 7.633 -5.415 20.318 1.00 95.50 332 LEU A C 1
ATOM 2533 O O . LEU A 1 332 ? 8.623 -4.778 19.968 1.00 95.50 332 LEU A O 1
ATOM 2537 N N . SER A 1 333 ? 6.434 -4.841 20.456 1.00 95.12 333 SER A N 1
ATOM 2538 C CA . SER A 1 333 ? 6.146 -3.460 20.040 1.00 95.12 333 SER A CA 1
ATOM 2539 C C . SER A 1 333 ? 6.490 -2.404 21.091 1.00 95.12 333 SER A C 1
ATOM 2541 O O . SER A 1 333 ? 6.707 -1.246 20.760 1.00 95.12 333 SER A O 1
ATOM 2543 N N . ASN A 1 334 ? 6.476 -2.754 22.385 1.00 93.75 334 ASN A N 1
ATOM 2544 C CA . ASN A 1 334 ? 6.449 -1.779 23.490 1.00 93.75 334 ASN A CA 1
ATOM 2545 C C . ASN A 1 334 ? 5.368 -0.682 23.325 1.00 93.75 334 ASN A C 1
ATOM 2547 O O . ASN A 1 334 ? 5.566 0.458 23.755 1.00 93.75 334 ASN A O 1
ATOM 2551 N N . GLY A 1 335 ? 4.227 -1.043 22.728 1.00 91.31 335 GLY A N 1
ATOM 2552 C CA . GLY A 1 335 ? 3.101 -0.145 22.483 1.00 91.31 335 GLY A CA 1
ATOM 2553 C C . GLY A 1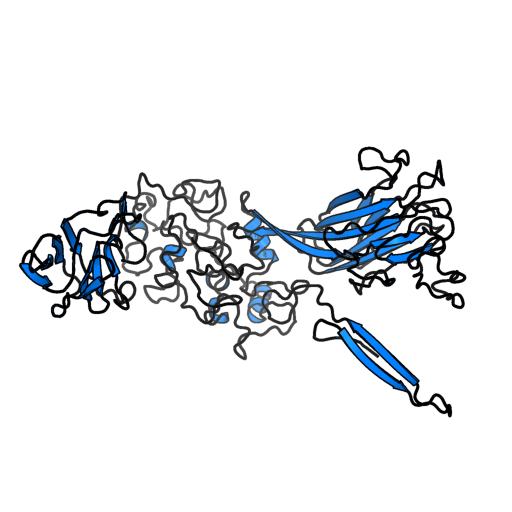 335 ? 3.375 0.857 21.367 1.00 91.31 335 GLY A C 1
ATOM 2554 O O . GLY A 1 335 ? 2.962 2.000 21.501 1.00 91.31 335 GLY A O 1
ATOM 2555 N N . ARG A 1 336 ? 4.130 0.474 20.331 1.00 92.38 336 ARG A N 1
ATOM 2556 C CA . ARG A 1 336 ? 4.474 1.342 19.194 1.00 92.38 336 ARG A CA 1
ATOM 2557 C C . ARG A 1 336 ? 3.640 1.081 17.936 1.00 92.38 336 ARG A C 1
ATOM 2559 O O . ARG A 1 336 ? 3.906 1.747 16.951 1.00 92.38 336 ARG A O 1
ATOM 2566 N N . ALA A 1 337 ? 2.668 0.165 17.969 1.00 92.81 337 ALA A N 1
ATOM 2567 C CA . ALA A 1 337 ? 1.896 -0.332 16.811 1.00 92.81 337 ALA A CA 1
ATOM 2568 C C . ALA A 1 337 ? 2.697 -1.114 15.746 1.00 92.81 337 ALA A C 1
ATOM 2570 O O . ALA A 1 337 ? 2.110 -1.846 14.980 1.00 92.81 337 ALA A O 1
ATOM 2571 N N . LEU A 1 338 ? 4.027 -1.071 15.796 1.00 94.88 338 LEU A N 1
ATOM 2572 C CA . LEU A 1 338 ? 4.946 -1.943 15.059 1.00 94.88 338 LEU A CA 1
ATOM 2573 C C . LEU A 1 338 ? 6.069 -2.428 15.984 1.00 94.88 338 LEU A C 1
ATOM 2575 O O . LEU A 1 338 ? 6.144 -2.020 17.155 1.00 94.88 338 LEU A O 1
ATOM 2579 N N . MET A 1 339 ? 6.969 -3.276 15.489 1.00 95.56 339 MET A N 1
ATOM 2580 C CA . MET A 1 339 ? 8.109 -3.765 16.261 1.00 95.56 339 MET A CA 1
ATOM 2581 C C . MET A 1 339 ? 9.021 -2.633 16.761 1.00 95.56 339 MET A C 1
ATOM 2583 O O . MET A 1 339 ? 9.327 -1.650 16.082 1.00 95.56 339 MET A O 1
ATOM 2587 N N . ASP A 1 340 ? 9.498 -2.753 18.006 1.00 94.81 340 ASP A N 1
ATOM 2588 C CA . ASP A 1 340 ? 10.350 -1.726 18.605 1.00 94.81 340 ASP A CA 1
ATOM 2589 C C . ASP A 1 340 ? 11.808 -1.838 18.134 1.00 94.81 340 ASP A C 1
ATOM 2591 O O . ASP A 1 340 ? 12.666 -2.460 18.776 1.00 94.81 340 ASP A O 1
ATOM 2595 N N . ILE A 1 341 ? 12.101 -1.137 17.040 1.00 92.25 341 ILE A N 1
ATOM 2596 C CA . ILE A 1 341 ? 13.449 -0.981 16.472 1.00 92.25 341 ILE A CA 1
ATOM 2597 C C . ILE A 1 341 ? 14.339 0.026 17.219 1.00 92.25 341 ILE A C 1
ATOM 2599 O O . ILE A 1 341 ? 15.543 0.130 16.968 1.00 92.25 341 ILE A O 1
ATOM 2603 N N . VAL A 1 342 ? 13.781 0.781 18.171 1.00 89.50 342 VAL A N 1
ATOM 2604 C CA . VAL A 1 342 ? 14.479 1.874 18.865 1.00 89.50 342 VAL A CA 1
ATOM 2605 C C . VAL A 1 342 ? 15.073 1.400 20.194 1.00 89.50 342 VAL A C 1
ATOM 2607 O O . VAL A 1 342 ? 16.176 1.815 20.583 1.00 89.50 342 VAL A O 1
ATOM 2610 N N . THR A 1 343 ? 14.366 0.531 20.917 1.00 91.12 343 THR A N 1
ATOM 2611 C CA . THR A 1 343 ? 14.817 0.022 22.213 1.00 91.12 343 THR A CA 1
ATOM 2612 C C . THR A 1 343 ? 15.899 -1.036 22.038 1.00 91.12 343 THR A C 1
ATOM 2614 O O . THR A 1 343 ? 15.704 -2.117 21.489 1.00 91.12 343 THR A O 1
ATOM 2617 N N . SER A 1 344 ? 17.081 -0.740 22.583 1.00 88.50 344 SER A N 1
ATOM 2618 C CA . SER A 1 344 ? 18.249 -1.614 22.465 1.00 88.50 344 SER A CA 1
ATOM 2619 C C . SER A 1 344 ? 17.976 -3.028 22.987 1.00 88.50 344 SER A C 1
ATOM 2621 O O . SER A 1 344 ? 17.733 -3.225 24.180 1.00 88.50 344 SER A O 1
ATOM 2623 N N . GLY A 1 345 ? 18.121 -4.008 22.093 1.00 85.62 345 GLY A N 1
ATOM 2624 C CA . GLY A 1 345 ? 17.977 -5.430 22.395 1.00 85.62 345 GLY A CA 1
ATOM 2625 C C . GLY A 1 345 ? 16.560 -5.979 22.245 1.00 85.62 345 GLY A C 1
ATOM 2626 O O . GLY A 1 345 ? 16.372 -7.138 22.607 1.00 85.62 345 GLY A O 1
ATOM 2627 N N . VAL A 1 346 ? 15.608 -5.176 21.752 1.00 90.12 346 VAL A N 1
ATOM 2628 C CA . VAL A 1 346 ? 14.301 -5.667 21.296 1.00 90.12 346 VAL A CA 1
ATOM 2629 C C . VAL A 1 346 ? 14.436 -6.143 19.855 1.00 90.12 346 VAL A C 1
ATOM 2631 O O . VAL A 1 346 ? 14.459 -7.347 19.658 1.00 90.12 346 VAL A O 1
ATOM 2634 N N . TRP A 1 347 ? 14.685 -5.239 18.903 1.00 93.81 347 TRP A N 1
ATOM 2635 C CA . TRP A 1 347 ? 14.931 -5.604 17.506 1.00 93.81 347 TRP A CA 1
ATOM 2636 C C . TRP A 1 347 ? 16.207 -6.423 17.296 1.00 93.81 347 TRP A C 1
ATOM 2638 O O . TRP A 1 347 ? 17.320 -5.991 17.641 1.00 93.81 347 TRP A O 1
ATOM 2648 N N . VAL A 1 348 ? 16.034 -7.611 16.716 1.00 93.88 348 VAL A N 1
ATOM 2649 C CA . VAL A 1 348 ? 17.107 -8.510 16.299 1.00 93.88 348 VAL A CA 1
ATOM 2650 C C . VAL A 1 348 ? 16.749 -9.127 14.948 1.00 93.88 348 VAL A C 1
ATOM 2652 O O . VAL A 1 348 ? 15.943 -10.048 14.890 1.00 93.88 348 VAL A O 1
ATOM 2655 N N . ASP A 1 349 ? 17.433 -8.674 13.903 1.00 94.75 349 ASP A N 1
ATOM 2656 C CA . ASP A 1 349 ? 17.471 -9.323 12.592 1.00 94.75 349 ASP A CA 1
ATOM 2657 C C . ASP A 1 349 ? 18.938 -9.628 12.246 1.00 94.75 349 ASP A C 1
ATOM 2659 O O . ASP A 1 349 ? 19.737 -8.754 11.884 1.00 94.75 349 ASP A O 1
ATOM 2663 N N . ALA A 1 350 ? 19.354 -10.878 12.453 1.00 94.56 350 ALA A N 1
ATOM 2664 C CA . ALA A 1 350 ? 20.730 -11.287 12.185 1.00 94.56 350 ALA A CA 1
ATOM 2665 C C . ALA A 1 350 ? 20.973 -11.619 10.708 1.00 94.56 350 ALA A C 1
ATOM 2667 O O . ALA A 1 350 ? 22.139 -11.699 10.288 1.00 94.56 350 ALA A O 1
ATOM 2668 N N . ASN A 1 351 ? 19.910 -11.888 9.953 1.00 94.31 351 ASN A N 1
ATOM 2669 C CA . ASN A 1 351 ? 19.990 -12.396 8.594 1.00 94.31 351 ASN A CA 1
ATOM 2670 C C . ASN A 1 351 ? 19.786 -11.281 7.536 1.00 94.31 351 ASN A C 1
ATOM 2672 O O . ASN A 1 351 ? 20.231 -11.467 6.398 1.00 94.31 351 ASN A O 1
ATOM 2676 N N . ALA A 1 352 ? 19.309 -10.107 7.969 1.00 94.50 352 ALA A N 1
ATOM 2677 C CA . ALA A 1 352 ? 19.033 -8.908 7.182 1.00 94.50 352 ALA A CA 1
ATOM 2678 C C . ALA A 1 352 ? 17.928 -9.122 6.131 1.00 94.50 352 ALA A C 1
ATOM 2680 O O . ALA A 1 352 ? 18.124 -8.744 4.971 1.00 94.50 352 ALA A O 1
ATOM 2681 N N . ASN A 1 353 ? 16.837 -9.791 6.518 1.00 94.56 353 ASN A N 1
ATOM 2682 C CA . ASN A 1 353 ? 15.630 -9.968 5.702 1.00 94.56 353 ASN A CA 1
ATOM 2683 C C . ASN A 1 353 ? 14.457 -9.096 6.153 1.00 94.56 353 ASN A C 1
ATOM 2685 O O . ASN A 1 353 ? 13.395 -9.274 5.577 1.00 94.56 353 ASN A O 1
ATOM 2689 N N . GLY A 1 354 ? 14.640 -8.244 7.165 1.00 94.69 354 GLY A N 1
ATOM 2690 C CA . GLY A 1 354 ? 13.597 -7.355 7.679 1.00 94.69 354 GLY A CA 1
ATOM 2691 C C . GLY A 1 354 ? 12.561 -8.057 8.556 1.00 94.69 354 GLY A C 1
ATOM 2692 O O . GLY A 1 354 ? 11.634 -7.443 9.049 1.00 94.69 354 GLY A O 1
ATOM 2693 N N . PHE A 1 355 ? 12.770 -9.343 8.874 1.00 96.44 355 PHE A N 1
ATOM 2694 C CA . PHE A 1 355 ? 11.896 -10.094 9.772 1.00 96.44 355 PHE A CA 1
ATOM 2695 C C . PHE A 1 355 ? 12.590 -10.431 11.086 1.00 96.44 355 PHE A C 1
ATOM 2697 O O . PHE A 1 355 ? 13.736 -10.888 11.130 1.00 96.44 355 PHE A O 1
ATOM 2704 N N . HIS A 1 356 ? 11.872 -10.282 12.195 1.00 96.56 356 HIS A N 1
ATOM 2705 C CA . HIS A 1 356 ? 12.457 -10.490 13.512 1.00 96.56 356 HIS A CA 1
ATOM 2706 C C . HIS A 1 356 ? 12.859 -11.955 13.776 1.00 96.56 356 HIS A C 1
ATOM 2708 O O . HIS A 1 356 ? 12.037 -12.876 13.720 1.00 96.56 356 HIS A O 1
ATOM 2714 N N . ASP A 1 357 ? 14.108 -12.180 14.211 1.00 96.00 357 ASP A N 1
ATOM 2715 C CA . ASP A 1 357 ? 14.725 -13.509 14.393 1.00 96.00 357 ASP A CA 1
ATOM 2716 C C . ASP A 1 357 ? 13.895 -14.465 15.285 1.00 96.00 357 ASP A C 1
ATOM 2718 O O . ASP A 1 357 ? 13.961 -15.694 15.146 1.00 96.00 357 ASP A O 1
ATOM 2722 N N . SER A 1 358 ? 13.140 -13.941 16.264 1.00 95.25 358 SER A N 1
ATOM 2723 C CA . SER A 1 358 ? 12.290 -14.792 17.113 1.00 95.25 358 SER A CA 1
ATOM 2724 C C . SER A 1 358 ? 11.083 -15.347 16.366 1.00 95.25 358 SER A C 1
ATOM 2726 O O . SER A 1 358 ? 10.706 -16.492 16.620 1.00 95.25 358 SER A O 1
ATOM 2728 N N . LEU A 1 359 ? 10.497 -14.562 15.462 1.00 96.81 359 LEU A N 1
ATOM 2729 C CA . LEU A 1 359 ? 9.376 -14.979 14.625 1.00 96.81 359 LEU A CA 1
ATOM 2730 C C . LEU A 1 359 ? 9.874 -15.896 13.506 1.00 96.81 359 LEU A C 1
ATOM 2732 O O . LEU A 1 359 ? 9.280 -16.937 13.237 1.00 96.81 359 LEU A O 1
ATOM 2736 N N . ASP A 1 360 ? 11.061 -15.616 12.981 1.00 96.31 360 ASP A N 1
ATOM 2737 C CA . ASP A 1 360 ? 11.801 -16.477 12.059 1.00 96.31 360 ASP A CA 1
ATOM 2738 C C . ASP A 1 360 ? 12.006 -17.895 12.636 1.00 96.31 360 ASP A C 1
ATOM 2740 O O . ASP A 1 360 ? 11.768 -18.931 11.997 1.00 96.31 360 ASP A O 1
ATOM 2744 N N . ALA A 1 361 ? 12.375 -17.970 13.919 1.00 96.38 361 ALA A N 1
ATOM 2745 C CA . ALA A 1 361 ? 12.481 -19.232 14.642 1.00 96.38 361 ALA A CA 1
ATOM 2746 C C . ALA A 1 361 ? 11.119 -19.930 14.820 1.00 96.38 361 ALA A C 1
ATOM 2748 O O . ALA A 1 361 ? 11.068 -21.167 14.826 1.00 96.38 361 ALA A O 1
ATOM 2749 N N . MET A 1 362 ? 10.025 -19.171 14.948 1.00 96.75 362 MET A N 1
ATOM 2750 C CA . MET A 1 362 ? 8.663 -19.708 15.009 1.00 96.75 362 MET A CA 1
ATOM 2751 C C . MET A 1 362 ? 8.217 -20.266 13.653 1.00 96.75 362 MET A C 1
ATOM 2753 O O . MET A 1 362 ? 7.672 -21.373 13.619 1.00 96.75 362 MET A O 1
ATOM 2757 N N . LEU A 1 363 ? 8.512 -19.579 12.545 1.00 96.19 363 LEU A N 1
ATOM 2758 C CA . LEU A 1 363 ? 8.260 -20.058 11.181 1.00 96.19 363 LEU A CA 1
ATOM 2759 C C . LEU A 1 363 ? 9.001 -21.373 10.927 1.00 96.19 363 LEU A C 1
ATOM 2761 O O . LEU A 1 363 ? 8.396 -22.389 10.576 1.00 96.19 363 LEU A O 1
ATOM 2765 N N . ALA A 1 364 ? 10.309 -21.403 11.203 1.00 96.31 364 ALA A N 1
ATOM 2766 C CA . ALA A 1 364 ? 11.127 -22.605 11.046 1.00 96.31 364 ALA A CA 1
ATOM 2767 C C . ALA A 1 364 ? 10.685 -23.758 11.971 1.00 96.31 364 ALA A C 1
ATOM 2769 O O . ALA A 1 364 ? 10.854 -24.936 11.637 1.00 96.31 364 ALA A O 1
ATOM 2770 N N . GLY A 1 365 ? 10.138 -23.425 13.143 1.00 96.75 365 GLY A N 1
ATOM 2771 C CA . GLY A 1 365 ? 9.606 -24.367 14.125 1.00 96.75 365 GLY A CA 1
ATOM 2772 C C . GLY A 1 365 ? 8.180 -24.849 13.848 1.00 96.75 365 GLY A C 1
ATOM 2773 O O . GLY A 1 365 ? 7.750 -25.814 14.485 1.00 96.75 365 GLY A O 1
ATOM 2774 N N . GLY A 1 366 ? 7.456 -24.216 12.917 1.00 95.81 366 GLY A N 1
ATOM 2775 C CA . GLY A 1 366 ? 6.030 -24.462 12.684 1.00 95.81 366 GLY A CA 1
ATOM 2776 C C . GLY A 1 366 ? 5.143 -24.047 13.863 1.00 95.81 366 GLY A C 1
ATOM 2777 O O . GLY A 1 366 ? 4.110 -24.670 14.096 1.00 95.81 366 GLY A O 1
ATOM 2778 N N . THR A 1 367 ? 5.580 -23.058 14.645 1.00 96.06 367 THR A N 1
ATOM 2779 C CA . THR A 1 367 ? 4.832 -22.477 15.774 1.00 96.06 367 THR A CA 1
ATOM 2780 C C . THR A 1 367 ? 4.399 -21.039 15.512 1.00 96.06 367 THR A C 1
ATOM 2782 O O . THR A 1 367 ? 3.826 -20.422 16.402 1.00 96.06 367 THR A O 1
ATOM 2785 N N . TYR A 1 368 ? 4.709 -20.502 14.332 1.00 96.44 368 TYR A N 1
ATOM 2786 C CA . TYR A 1 368 ? 4.155 -19.247 13.845 1.00 96.44 368 TYR A CA 1
ATOM 2787 C C . TYR A 1 368 ? 2.685 -19.479 13.497 1.00 96.44 368 TYR A C 1
ATOM 2789 O O . TYR A 1 368 ? 2.379 -20.255 12.589 1.00 96.44 368 TYR A O 1
ATOM 2797 N N . LEU A 1 369 ? 1.799 -18.906 14.305 1.00 93.50 369 LEU A N 1
ATOM 2798 C CA . LEU A 1 369 ? 0.355 -19.060 14.208 1.00 93.50 369 LEU A CA 1
ATOM 2799 C C . LEU A 1 369 ? -0.256 -17.680 14.391 1.00 93.50 369 LEU A C 1
ATOM 2801 O O . LEU A 1 369 ? -0.174 -17.130 15.486 1.00 93.50 369 LEU A O 1
ATOM 2805 N N . LEU A 1 370 ? -0.853 -17.169 13.322 1.00 96.94 370 LEU A N 1
ATOM 2806 C CA . LEU A 1 370 ? -1.691 -15.983 13.382 1.00 96.94 370 LEU A CA 1
ATOM 2807 C C . LEU A 1 370 ? -3.054 -16.386 13.952 1.00 96.94 370 LEU A C 1
ATOM 2809 O O . LEU A 1 370 ? -3.569 -17.437 13.539 1.00 96.94 370 LEU A O 1
ATOM 2813 N N . PRO A 1 371 ? -3.600 -15.633 14.909 1.00 97.31 371 PRO A N 1
ATOM 2814 C CA . PRO A 1 371 ? -4.939 -15.850 15.441 1.00 97.31 371 PRO A CA 1
ATOM 2815 C C . PRO A 1 371 ? -6.071 -15.876 14.401 1.00 97.31 371 PRO A C 1
ATOM 2817 O O . PRO A 1 371 ? -5.912 -15.404 13.283 1.00 97.31 371 PRO A O 1
ATOM 2820 N N . ASP A 1 372 ? -7.125 -16.600 14.757 1.00 97.06 372 ASP A N 1
ATOM 2821 C CA . ASP A 1 372 ? -8.428 -16.765 14.087 1.00 97.06 372 ASP A CA 1
ATOM 2822 C C . ASP A 1 372 ? -9.317 -17.270 15.232 1.00 97.06 372 ASP A C 1
ATOM 2824 O O . ASP A 1 372 ? -9.279 -18.461 15.588 1.00 97.06 372 ASP A O 1
ATOM 2828 N N . THR A 1 373 ? -9.840 -16.320 16.005 1.00 96.94 373 THR A N 1
ATOM 2829 C CA . THR A 1 373 ? -10.359 -16.560 17.355 1.00 96.94 373 THR A CA 1
ATOM 2830 C C . THR A 1 373 ? -11.675 -17.329 17.333 1.00 96.94 373 THR A C 1
ATOM 2832 O O . THR A 1 373 ? -11.852 -18.259 18.137 1.00 96.94 373 THR A O 1
ATOM 2835 N N . ASP A 1 374 ? -12.540 -17.036 16.376 1.00 95.94 374 ASP A N 1
ATOM 2836 C CA . ASP A 1 374 ? -13.841 -17.669 16.214 1.00 95.94 374 ASP A CA 1
ATOM 2837 C C . ASP A 1 374 ? -13.825 -18.891 15.258 1.00 95.94 374 ASP A C 1
ATOM 2839 O O . ASP A 1 374 ? -14.670 -19.796 15.367 1.00 95.94 374 ASP A O 1
ATOM 2843 N N . GLY A 1 375 ? -12.802 -19.012 14.406 1.00 95.06 375 GLY A N 1
ATOM 2844 C CA . GLY A 1 375 ? -12.601 -20.116 13.476 1.00 95.06 375 GLY A CA 1
ATOM 2845 C C . GLY A 1 375 ? -13.361 -19.989 12.153 1.00 95.06 375 GLY A C 1
ATOM 2846 O O . GLY A 1 375 ? -13.656 -21.039 11.550 1.00 95.06 375 GLY A O 1
ATOM 2847 N N . ASP A 1 376 ? -13.724 -18.785 11.712 1.00 93.38 376 ASP A N 1
ATOM 2848 C CA . ASP A 1 376 ? -14.484 -18.553 10.476 1.00 93.38 376 ASP A CA 1
ATOM 2849 C C . ASP A 1 376 ? -13.609 -18.485 9.197 1.00 93.38 376 ASP A C 1
ATOM 2851 O O . ASP A 1 376 ? -14.099 -18.660 8.065 1.00 93.38 376 ASP A O 1
ATOM 2855 N N . GLY A 1 377 ? -12.290 -18.373 9.386 1.00 92.94 377 GLY A N 1
ATOM 2856 C CA . GLY A 1 377 ? -11.268 -18.331 8.345 1.00 92.94 377 GLY A CA 1
ATOM 2857 C C . GLY A 1 377 ? -10.797 -16.931 7.945 1.00 92.94 377 GLY A C 1
ATOM 2858 O O . GLY A 1 377 ? -9.906 -16.849 7.089 1.00 92.94 377 GLY A O 1
ATOM 2859 N N . VAL A 1 378 ? -11.360 -15.880 8.534 1.00 94.75 378 VAL A N 1
ATOM 2860 C CA . VAL A 1 378 ? -10.784 -14.538 8.620 1.00 94.75 378 VAL A CA 1
ATOM 2861 C C . VAL A 1 378 ? -9.781 -14.535 9.789 1.00 94.75 378 VAL A C 1
ATOM 2863 O O . VAL A 1 378 ? -9.720 -15.466 10.591 1.00 94.75 378 VAL A O 1
ATOM 2866 N N . ARG A 1 379 ? -8.805 -13.631 9.769 1.00 97.25 379 ARG A N 1
ATOM 2867 C CA . ARG A 1 379 ? -7.746 -13.572 10.786 1.00 97.25 379 ARG A CA 1
ATOM 2868 C C . ARG A 1 379 ? -8.002 -12.359 11.647 1.00 97.25 379 ARG A C 1
ATOM 2870 O O . ARG A 1 379 ? -8.291 -11.344 11.044 1.00 97.25 379 ARG A O 1
ATOM 2877 N N . ASP A 1 380 ? -7.764 -12.473 12.957 1.00 97.56 380 ASP A N 1
ATOM 2878 C CA . ASP A 1 380 ? -8.048 -11.399 13.922 1.00 97.56 380 ASP A CA 1
ATOM 2879 C C . ASP A 1 380 ? -7.541 -10.020 13.461 1.00 97.56 380 ASP A C 1
ATOM 2881 O O . ASP A 1 380 ? -8.285 -9.078 13.577 1.00 97.56 380 ASP A O 1
ATOM 2885 N N . PHE A 1 381 ? -6.347 -9.909 12.845 1.00 96.44 381 PHE A N 1
ATOM 2886 C CA . PHE A 1 381 ? -5.771 -8.631 12.345 1.00 96.44 381 PHE A CA 1
ATOM 2887 C C . PHE A 1 381 ? -6.510 -7.963 11.169 1.00 96.44 381 PHE A C 1
ATOM 2889 O O . PHE A 1 381 ? -5.956 -7.251 10.339 1.00 96.44 381 PHE A O 1
ATOM 2896 N N . GLN A 1 382 ? -7.687 -8.478 10.917 1.00 95.81 382 GLN A N 1
ATOM 2897 C CA . GLN A 1 382 ? -8.403 -8.421 9.677 1.00 95.81 382 GLN A CA 1
ATOM 2898 C C . GLN A 1 382 ? -9.836 -8.892 9.964 1.00 95.81 382 GLN A C 1
ATOM 2900 O O . GLN A 1 382 ? -10.487 -9.372 9.050 1.00 95.81 382 GLN A O 1
ATOM 2905 N N . ASP A 1 383 ? -10.326 -8.899 11.192 1.00 96.19 383 ASP A N 1
ATOM 2906 C CA . ASP A 1 383 ? -11.645 -9.394 11.566 1.00 96.19 383 ASP A CA 1
ATOM 2907 C C . ASP A 1 383 ? -12.297 -8.326 12.432 1.00 96.19 383 ASP A C 1
ATOM 2909 O O . ASP A 1 383 ? -11.754 -7.964 13.460 1.00 96.19 383 ASP A O 1
ATOM 2913 N N . LEU A 1 384 ? -13.456 -7.812 12.023 1.00 95.12 384 LEU A N 1
ATOM 2914 C CA . LEU A 1 384 ? -14.088 -6.704 12.743 1.00 95.12 384 LEU A CA 1
ATOM 2915 C C . LEU A 1 384 ? -14.862 -7.148 14.006 1.00 95.12 384 LEU A C 1
ATOM 2917 O O . LEU A 1 384 ? -15.375 -6.291 14.733 1.00 95.12 384 LEU A O 1
ATOM 2921 N N . ASP A 1 385 ? -15.026 -8.457 14.234 1.00 95.62 385 ASP A N 1
ATOM 2922 C CA . ASP A 1 385 ? -15.696 -9.075 15.396 1.00 95.62 385 ASP A CA 1
ATOM 2923 C C . ASP A 1 385 ? -15.013 -10.431 15.694 1.00 95.62 385 ASP A C 1
ATOM 2925 O O . ASP A 1 385 ? -15.600 -11.503 15.502 1.00 95.62 385 ASP A O 1
ATOM 2929 N N . SER A 1 386 ? -13.745 -10.392 16.127 1.00 96.88 386 SER A N 1
ATOM 2930 C CA . SER A 1 386 ? -12.824 -11.541 16.210 1.00 96.88 386 SER A CA 1
ATOM 2931 C C . SER A 1 386 ? -13.350 -12.731 17.018 1.00 96.88 386 SER A C 1
ATOM 2933 O O . SER A 1 386 ? -12.941 -13.879 16.797 1.00 96.88 386 SER A O 1
ATOM 2935 N N . ASP A 1 387 ? -14.195 -12.508 18.024 1.00 96.75 387 ASP A N 1
ATOM 2936 C CA . ASP A 1 387 ? -14.822 -13.577 18.807 1.00 96.75 387 ASP A CA 1
ATOM 2937 C C . ASP A 1 387 ? -16.307 -13.802 18.485 1.00 96.75 387 ASP A C 1
ATOM 2939 O O . ASP A 1 387 ? -16.909 -14.794 18.927 1.00 96.75 387 ASP A O 1
ATOM 2943 N N . ASN A 1 388 ? -16.841 -12.975 17.598 1.00 96.12 388 ASN A N 1
ATOM 2944 C CA . ASN A 1 388 ? -18.119 -13.100 16.944 1.00 96.12 388 ASN A CA 1
ATOM 2945 C C . ASN A 1 388 ? -19.316 -13.010 17.898 1.00 96.12 388 ASN A C 1
ATOM 2947 O O . ASN A 1 388 ? -20.276 -13.804 17.855 1.00 96.12 388 ASN A O 1
ATOM 2951 N N . ASP A 1 389 ? -19.240 -12.046 18.808 1.00 94.75 389 ASP A N 1
ATOM 2952 C CA . ASP A 1 389 ? -20.132 -11.857 19.943 1.00 94.75 389 ASP A CA 1
ATOM 2953 C C . ASP A 1 389 ? -21.069 -10.636 19.797 1.00 94.75 389 ASP A C 1
ATOM 2955 O O . ASP A 1 389 ? -21.958 -10.418 20.634 1.00 94.75 389 ASP A O 1
ATOM 2959 N N . SER A 1 390 ? -21.040 -9.950 18.648 1.00 90.94 390 SER A N 1
ATOM 2960 C CA . SER A 1 390 ? -21.839 -8.762 18.286 1.00 90.94 390 SER A CA 1
ATOM 2961 C C . SER A 1 390 ? -21.374 -7.429 18.871 1.00 90.94 390 SER A C 1
ATOM 2963 O O . SER A 1 390 ? -22.087 -6.424 18.699 1.00 90.94 390 SER A O 1
ATOM 2965 N N . LEU A 1 391 ? -20.257 -7.422 19.590 1.00 90.44 391 LEU A N 1
ATOM 2966 C CA . LEU A 1 391 ? -19.490 -6.229 19.917 1.00 90.44 391 LEU A CA 1
ATOM 2967 C C . LEU A 1 391 ? -18.288 -6.202 18.972 1.00 90.44 391 LEU A C 1
ATOM 2969 O O . LEU A 1 391 ? -17.628 -7.209 18.815 1.00 90.44 391 LEU A O 1
ATOM 2973 N N . PHE A 1 392 ? -18.067 -5.083 18.285 1.00 92.88 392 PHE A N 1
ATOM 2974 C CA . PHE A 1 392 ? -16.951 -4.997 17.344 1.00 92.88 392 PHE A CA 1
ATOM 2975 C C . PHE A 1 392 ? -15.633 -4.790 18.081 1.00 92.88 392 PHE A C 1
ATOM 2977 O O . PHE A 1 392 ? -15.609 -4.139 19.133 1.00 92.88 392 PHE A O 1
ATOM 2984 N N . ASP A 1 393 ? -14.544 -5.245 17.476 1.00 94.31 393 ASP A N 1
ATOM 2985 C CA . ASP A 1 393 ? -13.204 -5.203 18.058 1.00 94.31 393 ASP A CA 1
ATOM 2986 C C . ASP A 1 393 ? -12.797 -3.758 18.422 1.00 94.31 393 ASP A C 1
ATOM 2988 O O . ASP A 1 393 ? -12.400 -3.486 19.564 1.00 94.31 393 ASP A O 1
ATOM 2992 N N . VAL A 1 394 ? -13.097 -2.789 17.546 1.00 90.75 394 VAL A N 1
ATOM 2993 C CA . VAL A 1 394 ? -12.983 -1.335 17.794 1.00 90.75 394 VAL A CA 1
ATOM 2994 C C . VAL A 1 394 ? -13.696 -0.853 19.069 1.00 90.75 394 VAL A C 1
ATOM 2996 O O . VAL A 1 394 ? -13.192 0.021 19.786 1.00 90.75 394 VAL A O 1
ATOM 2999 N N . ASP A 1 395 ? -14.872 -1.404 19.388 1.00 87.94 395 ASP A N 1
ATOM 3000 C CA . ASP A 1 395 ? -15.653 -1.040 20.578 1.00 87.94 395 ASP A CA 1
ATOM 3001 C C . ASP A 1 395 ? -15.070 -1.692 21.849 1.00 87.94 395 ASP A C 1
ATOM 3003 O O . ASP A 1 395 ? -15.132 -1.113 22.946 1.00 87.94 395 ASP A O 1
ATOM 3007 N N . GLU A 1 396 ? -14.477 -2.877 21.715 1.00 91.44 396 GLU A N 1
ATOM 3008 C CA . GLU A 1 396 ? -13.911 -3.668 22.810 1.00 91.44 396 GLU A CA 1
ATOM 3009 C C . GLU A 1 396 ? -12.449 -3.337 23.117 1.00 91.44 396 GLU A C 1
ATOM 3011 O O . GLU A 1 396 ? -12.004 -3.491 24.258 1.00 91.44 396 GLU A O 1
ATOM 3016 N N . ALA A 1 397 ? -11.710 -2.762 22.166 1.00 88.69 397 ALA A N 1
ATOM 3017 C CA . ALA A 1 397 ? -10.336 -2.293 22.341 1.00 88.69 397 ALA A CA 1
ATOM 3018 C C . ALA A 1 397 ? -10.186 -1.276 23.494 1.00 88.69 397 ALA A C 1
ATOM 3020 O O . ALA A 1 397 ? -9.109 -1.123 24.089 1.00 88.69 397 ALA A O 1
ATOM 3021 N N . GLY A 1 398 ? -11.288 -0.613 23.861 1.00 79.00 398 GLY A N 1
ATOM 3022 C CA . GLY A 1 398 ? -11.448 0.180 25.072 1.00 79.00 398 GLY A CA 1
ATOM 3023 C C . GLY A 1 398 ? -11.292 1.691 24.889 1.00 79.00 398 GLY A C 1
ATOM 3024 O O . GLY A 1 398 ? -10.914 2.224 23.856 1.00 79.00 398 GLY A O 1
ATOM 3025 N N . LEU A 1 399 ? -11.549 2.433 25.973 1.00 56.41 399 LEU A N 1
ATOM 3026 C CA . LEU A 1 399 ? -11.823 3.883 25.956 1.00 56.41 399 LEU A CA 1
ATOM 3027 C C . LEU A 1 399 ? -10.695 4.799 25.441 1.00 56.41 399 LEU A C 1
ATOM 3029 O O . LEU A 1 399 ? -10.955 5.973 25.161 1.00 56.41 399 LEU A O 1
ATOM 3033 N N . PHE A 1 400 ? -9.453 4.307 25.379 1.00 52.94 400 PHE A N 1
ATOM 3034 C CA . PHE A 1 400 ? -8.306 5.055 24.846 1.00 52.94 400 PHE A CA 1
ATOM 3035 C C . PHE A 1 400 ? -8.086 4.840 23.345 1.00 52.94 400 PHE A C 1
ATOM 3037 O O . PHE A 1 400 ? -7.412 5.679 22.753 1.00 52.94 400 PHE A O 1
ATOM 3044 N N . ASN A 1 401 ? -8.719 3.823 22.755 1.00 56.91 401 ASN A N 1
ATOM 3045 C CA . ASN A 1 401 ? -8.891 3.667 21.314 1.00 56.91 401 ASN A CA 1
ATOM 3046 C C . ASN A 1 401 ? -10.160 4.401 20.832 1.00 56.91 401 ASN A C 1
ATOM 3048 O O . ASN A 1 401 ? -10.705 4.101 19.794 1.00 56.91 401 ASN A O 1
ATOM 3052 N N . GLY A 1 402 ? -10.636 5.424 21.553 1.00 49.81 402 GLY A N 1
ATOM 3053 C CA . GLY A 1 402 ? -11.757 6.253 21.094 1.00 49.81 402 GLY A CA 1
ATOM 3054 C C . GLY A 1 402 ? -13.093 5.506 21.014 1.00 49.81 402 GLY A C 1
ATOM 3055 O O . GLY A 1 402 ? -13.218 4.355 21.391 1.00 49.81 402 GLY A O 1
ATOM 3056 N N . ASP A 1 403 ? -14.138 6.219 20.627 1.00 60.28 403 ASP A N 1
ATOM 3057 C CA . ASP A 1 403 ? -15.380 5.654 20.093 1.00 60.28 403 ASP A CA 1
ATOM 3058 C C . ASP A 1 403 ? -15.246 5.609 18.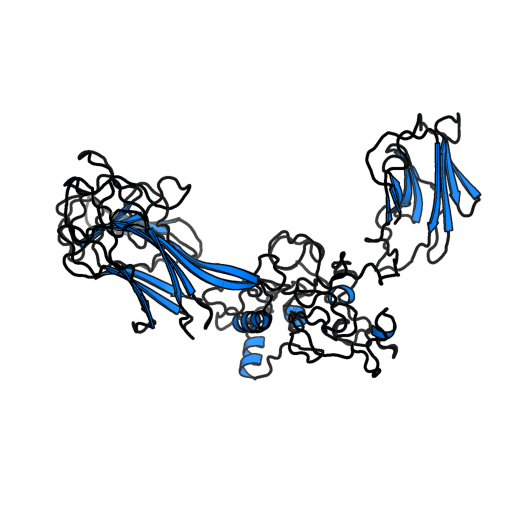563 1.00 60.28 403 ASP A C 1
ATOM 3060 O O . ASP A 1 403 ? -16.101 6.145 17.855 1.00 60.28 403 ASP A O 1
ATOM 3064 N N . GLY A 1 404 ? -14.090 5.086 18.108 1.00 72.56 404 GLY A N 1
ATOM 3065 C CA . GLY A 1 404 ? -13.538 5.233 16.759 1.00 72.56 404 GLY A CA 1
ATOM 3066 C C . GLY A 1 404 ? -14.570 4.988 15.677 1.00 72.56 404 GLY A C 1
ATOM 3067 O O . GLY A 1 404 ? -14.648 5.767 14.738 1.00 72.56 404 GLY A O 1
ATOM 3068 N N . ASP A 1 405 ? -15.441 4.013 15.893 1.00 83.75 405 ASP A N 1
ATOM 3069 C CA . ASP A 1 405 ? -16.591 3.703 15.059 1.00 83.75 405 ASP A CA 1
ATOM 3070 C C . ASP A 1 405 ? -17.817 4.606 15.351 1.00 83.75 405 ASP A C 1
ATOM 3072 O O . ASP A 1 405 ? -18.854 4.234 15.930 1.00 83.75 405 ASP A O 1
ATOM 3076 N N . VAL A 1 406 ? -17.717 5.870 14.930 1.00 79.75 406 VAL A N 1
ATOM 3077 C CA . VAL A 1 406 ? -18.785 6.876 15.073 1.00 79.75 406 VAL A CA 1
ATOM 3078 C C . VAL A 1 406 ? -20.062 6.415 14.368 1.00 79.75 406 VAL A C 1
ATOM 3080 O O . VAL A 1 406 ? -21.187 6.695 14.822 1.00 79.75 406 VAL A O 1
ATOM 3083 N N . ASN A 1 407 ? -19.909 5.745 13.233 1.00 79.62 407 ASN A N 1
ATOM 3084 C CA . ASN A 1 407 ? -20.994 5.379 12.352 1.00 79.62 407 ASN A CA 1
ATOM 3085 C C . ASN A 1 407 ? -21.608 4.009 12.706 1.00 79.62 407 ASN A C 1
ATOM 3087 O O . ASN A 1 407 ? -22.799 3.819 12.451 1.00 79.62 407 ASN A O 1
ATOM 3091 N N . GLY A 1 408 ? -20.922 3.170 13.481 1.00 82.81 408 GLY A N 1
ATOM 3092 C CA . GLY A 1 408 ? -21.342 1.881 14.036 1.00 82.81 408 GLY A CA 1
ATOM 3093 C C . GLY A 1 408 ? -21.304 0.717 13.067 1.00 82.81 408 GLY A C 1
ATOM 3094 O O . GLY A 1 408 ? -22.290 -0.039 13.122 1.00 82.81 408 GLY A O 1
ATOM 3095 N N . ASP A 1 409 ? -20.317 0.686 12.174 1.00 87.31 409 ASP A N 1
ATOM 3096 C CA . ASP A 1 409 ? -20.090 -0.339 11.155 1.00 87.31 409 ASP A CA 1
ATOM 3097 C C . ASP A 1 409 ? -18.897 -1.266 11.421 1.00 87.31 409 ASP A C 1
ATOM 3099 O O . ASP A 1 409 ? -18.672 -2.166 10.618 1.00 87.31 409 ASP A O 1
ATOM 3103 N N . GLY A 1 410 ? -18.215 -1.120 12.555 1.00 89.94 410 GLY A N 1
ATOM 3104 C CA . GLY A 1 410 ? -17.044 -1.912 12.930 1.00 89.94 410 GLY A CA 1
ATOM 3105 C C . GLY A 1 410 ? -15.721 -1.291 12.494 1.00 89.94 410 GLY A C 1
ATOM 3106 O O . GLY A 1 410 ? -14.688 -1.711 12.988 1.00 89.94 410 GLY A O 1
ATOM 3107 N N . LEU A 1 411 ? -15.744 -0.255 11.648 1.00 90.56 411 LEU A N 1
ATOM 3108 C CA . LEU A 1 411 ? -14.543 0.431 11.178 1.00 90.56 411 LEU A CA 1
ATOM 3109 C C . LEU A 1 411 ? -14.299 1.720 11.962 1.00 90.56 411 LEU A C 1
ATOM 3111 O O . LEU A 1 411 ? -15.221 2.441 12.352 1.00 90.56 411 LEU A O 1
ATOM 3115 N N . GLY A 1 412 ? -13.033 2.081 12.126 1.00 89.31 412 GLY A N 1
ATOM 3116 C CA . GLY A 1 412 ? -12.637 3.386 12.625 1.00 89.31 412 GLY A CA 1
ATOM 3117 C C . GLY A 1 412 ? -13.021 4.523 11.667 1.00 89.31 412 GLY A C 1
ATOM 3118 O O . GLY A 1 412 ? -12.762 4.507 10.466 1.00 89.31 412 GLY A O 1
ATOM 3119 N N . ASP A 1 413 ? -13.598 5.594 12.213 1.00 85.88 413 ASP A N 1
ATOM 3120 C CA . ASP A 1 413 ? -13.923 6.826 11.501 1.00 85.88 413 ASP A CA 1
ATOM 3121 C C . ASP A 1 413 ? -12.906 7.929 11.826 1.00 85.88 413 ASP A C 1
ATOM 3123 O O . ASP A 1 413 ? -12.883 8.523 12.912 1.00 85.88 413 ASP A O 1
ATOM 3127 N N . GLY A 1 414 ? -12.121 8.344 10.836 1.00 86.31 414 GLY A N 1
ATOM 3128 C CA . GLY A 1 414 ? -11.210 9.461 11.039 1.00 86.31 414 GLY A CA 1
ATOM 3129 C C . GLY A 1 414 ? -10.271 9.714 9.873 1.00 86.31 414 GLY A C 1
ATOM 3130 O O . GLY A 1 414 ? -10.237 8.962 8.910 1.00 86.31 414 GLY A O 1
ATOM 3131 N N . PRO A 1 415 ? -9.530 10.830 9.902 1.00 86.81 415 PRO A N 1
ATOM 3132 C CA . PRO A 1 415 ? -8.356 10.957 9.060 1.00 86.81 415 PRO A CA 1
ATOM 3133 C C . PRO A 1 415 ? -7.203 10.124 9.637 1.00 86.81 415 PRO A C 1
ATOM 3135 O O . PRO A 1 415 ? -6.982 10.168 10.848 1.00 86.81 415 PRO A O 1
ATOM 3138 N N . ASP A 1 416 ? -6.388 9.541 8.767 1.00 87.38 416 ASP A N 1
ATOM 3139 C CA . ASP A 1 416 ? -4.979 9.217 9.016 1.00 87.38 416 ASP A CA 1
ATOM 3140 C C . ASP A 1 416 ? -4.111 10.364 8.448 1.00 87.38 416 ASP A C 1
ATOM 3142 O O . ASP A 1 416 ? -4.309 10.854 7.331 1.00 87.38 416 ASP A O 1
ATOM 3146 N N . GLY A 1 417 ? -3.247 10.933 9.290 1.00 84.56 417 GLY A N 1
ATOM 3147 C CA . GLY A 1 417 ? -2.505 12.157 8.992 1.00 84.56 417 GLY A CA 1
ATOM 3148 C C . GLY A 1 417 ? -1.168 11.903 8.306 1.00 84.56 417 GLY A C 1
ATOM 3149 O O . GLY A 1 417 ? -0.712 12.749 7.521 1.00 84.56 417 GLY A O 1
ATOM 3150 N N . ASP A 1 418 ? -0.540 10.781 8.626 1.00 85.88 418 ASP A N 1
ATOM 3151 C CA . ASP A 1 418 ? 0.770 10.345 8.166 1.00 85.88 418 ASP A CA 1
ATOM 3152 C C . ASP A 1 418 ? 0.731 9.132 7.239 1.00 85.88 418 ASP A C 1
ATOM 3154 O O . ASP A 1 418 ? 1.733 8.931 6.544 1.00 85.88 418 ASP A O 1
ATOM 3158 N N . GLY A 1 419 ? -0.420 8.474 7.088 1.00 86.50 419 GLY A N 1
ATOM 3159 C CA . GLY A 1 419 ? -0.618 7.408 6.106 1.00 86.50 419 GLY A CA 1
ATOM 3160 C C . GLY A 1 419 ? 0.094 6.130 6.527 1.00 86.50 419 GLY A C 1
ATOM 3161 O O . GLY A 1 419 ? 0.815 5.561 5.705 1.00 86.50 419 GLY A O 1
ATOM 3162 N N . ASP A 1 420 ? 0.017 5.788 7.810 1.00 86.62 420 ASP A N 1
ATOM 3163 C CA . ASP A 1 420 ? 0.616 4.588 8.385 1.00 86.62 420 ASP A CA 1
ATOM 3164 C C . ASP A 1 420 ? -0.401 3.533 8.822 1.00 86.62 420 ASP A C 1
ATOM 3166 O O . ASP A 1 420 ? 0.021 2.545 9.419 1.00 86.62 420 ASP A O 1
ATOM 3170 N N . GLY A 1 421 ? -1.686 3.751 8.526 1.00 87.31 421 GLY A N 1
ATOM 3171 C CA . GLY A 1 421 ? -2.776 2.839 8.855 1.00 87.31 421 GLY A CA 1
ATOM 3172 C C . GLY A 1 421 ? -3.493 3.187 10.152 1.00 87.31 421 GLY A C 1
ATOM 3173 O O . GLY A 1 421 ? -4.685 2.959 10.300 1.00 87.31 421 GLY A O 1
ATOM 3174 N N . VAL A 1 422 ? -2.817 3.837 11.108 1.00 89.44 422 VAL A N 1
ATOM 3175 C CA . VAL A 1 422 ? -3.422 4.125 12.413 1.00 89.44 422 VAL A CA 1
ATOM 3176 C C . VAL A 1 422 ? -4.092 5.496 12.393 1.00 89.44 422 VAL A C 1
ATOM 3178 O O . VAL A 1 422 ? -3.443 6.544 12.376 1.00 89.44 422 VAL A O 1
ATOM 3181 N N . LEU A 1 423 ? -5.423 5.532 12.493 1.00 87.94 423 LEU A N 1
ATOM 3182 C CA . LEU A 1 423 ? -6.160 6.800 12.491 1.00 87.94 423 LEU A CA 1
ATOM 3183 C C . LEU A 1 423 ? -5.700 7.767 13.602 1.00 87.94 423 LEU A C 1
ATOM 3185 O O . LEU A 1 423 ? -5.500 7.394 14.762 1.00 87.94 423 LEU A O 1
ATOM 3189 N N . ASN A 1 424 ? -5.722 9.076 13.306 1.00 85.88 424 ASN A N 1
ATOM 3190 C CA . ASN A 1 424 ? -5.381 10.157 14.258 1.00 85.88 424 ASN A CA 1
ATOM 3191 C C . ASN A 1 424 ? -6.265 10.176 15.528 1.00 85.88 424 ASN A C 1
ATOM 3193 O O . ASN A 1 424 ? -6.061 10.998 16.424 1.00 85.88 424 ASN A O 1
ATOM 3197 N N . ILE A 1 425 ? -7.355 9.407 15.568 1.00 81.81 425 ILE A N 1
ATOM 3198 C CA . ILE A 1 425 ? -8.188 9.282 16.769 1.00 81.81 425 ILE A CA 1
ATOM 3199 C C . ILE A 1 425 ? -7.597 8.271 17.762 1.00 81.81 425 ILE A C 1
ATOM 3201 O O . ILE A 1 425 ? -7.760 8.451 18.972 1.00 81.81 425 ILE A O 1
ATOM 3205 N N . PHE A 1 426 ? -6.856 7.280 17.263 1.00 81.69 426 PHE A N 1
ATOM 3206 C CA . PHE A 1 426 ? -6.163 6.252 18.037 1.00 81.69 426 PHE A CA 1
ATOM 3207 C C . PHE A 1 426 ? -4.728 6.664 18.398 1.00 81.69 426 PHE A C 1
ATOM 3209 O O . PHE A 1 426 ? -4.113 6.100 19.311 1.00 81.69 426 PHE A O 1
ATOM 3216 N N . GLU A 1 427 ? -4.194 7.693 17.735 1.00 82.12 427 GLU A N 1
ATOM 3217 C CA . GLU A 1 427 ? -2.832 8.171 17.940 1.00 82.12 427 GLU A CA 1
ATOM 3218 C C . GLU A 1 427 ? -2.706 9.721 17.918 1.00 82.12 427 GLU A C 1
ATOM 3220 O O . GLU A 1 427 ? -3.666 10.452 17.717 1.00 82.12 427 GLU A O 1
ATOM 3225 N N . ASN A 1 428 ? -1.554 10.268 18.317 1.00 74.94 428 ASN A N 1
ATOM 3226 C CA . ASN A 1 428 ? -1.266 11.727 18.289 1.00 74.94 428 ASN A CA 1
ATOM 3227 C C . ASN A 1 428 ? 0.252 11.984 18.190 1.00 74.94 428 ASN A C 1
ATOM 3229 O O . ASN A 1 428 ? 0.819 12.948 18.727 1.00 74.94 428 ASN A O 1
ATOM 3233 N N . PHE A 1 429 ? 0.931 11.007 17.622 1.00 83.62 429 PHE A N 1
ATOM 3234 C CA . PHE A 1 429 ? 2.304 10.991 17.200 1.00 83.62 429 PHE A CA 1
ATOM 3235 C C . PHE A 1 429 ? 2.376 11.592 15.787 1.00 83.62 429 PHE A C 1
ATOM 3237 O O . PHE A 1 429 ? 1.452 12.211 15.275 1.00 83.62 429 PHE A O 1
ATOM 3244 N N . THR A 1 430 ? 3.580 11.690 15.252 1.00 82.94 430 THR A N 1
ATOM 3245 C CA . THR A 1 430 ? 3.780 12.228 13.911 1.00 82.94 430 THR A CA 1
ATOM 3246 C C . THR A 1 430 ? 4.977 11.489 13.364 1.00 82.94 430 THR A C 1
ATOM 3248 O O . THR A 1 430 ? 6.120 11.772 13.757 1.00 82.94 430 THR A O 1
ATOM 3251 N N . GLY A 1 431 ? 4.696 10.546 12.483 1.00 84.12 431 GLY A N 1
ATOM 3252 C CA . GLY A 1 431 ? 5.597 9.516 12.010 1.00 84.12 431 GLY A CA 1
ATOM 3253 C C . GLY A 1 431 ? 5.018 8.139 12.308 1.00 84.12 431 GLY A C 1
ATOM 3254 O O . GLY A 1 431 ? 4.213 7.994 13.206 1.00 84.12 431 GLY A O 1
ATOM 3255 N N . ARG A 1 432 ? 5.552 7.142 11.613 1.00 87.06 432 ARG A N 1
ATOM 3256 C CA . ARG A 1 432 ? 5.044 5.774 11.602 1.00 87.06 432 ARG A CA 1
ATOM 3257 C C . ARG A 1 432 ? 4.859 5.130 12.986 1.00 87.06 432 ARG A C 1
ATOM 3259 O O . ARG A 1 432 ? 5.792 5.140 13.809 1.00 87.06 432 ARG A O 1
ATOM 3266 N N . GLY A 1 433 ? 3.697 4.521 13.187 1.00 89.38 433 GLY A N 1
ATOM 3267 C CA . GLY A 1 433 ? 3.235 3.858 14.393 1.00 89.38 433 GLY A CA 1
ATOM 3268 C C . GLY A 1 433 ? 2.869 4.838 15.499 1.00 89.38 433 GLY A C 1
ATOM 3269 O O . GLY A 1 433 ? 2.389 5.941 15.290 1.00 89.38 433 GLY A O 1
ATOM 3270 N N . THR A 1 434 ? 3.150 4.464 16.744 1.00 88.50 434 THR A N 1
ATOM 3271 C CA . THR A 1 434 ? 2.844 5.306 17.906 1.00 88.50 434 THR A CA 1
ATOM 3272 C C . THR A 1 434 ? 4.072 5.546 18.788 1.00 88.50 434 THR A C 1
ATOM 3274 O O . THR A 1 434 ? 5.087 4.835 18.762 1.00 88.50 434 THR A O 1
ATOM 3277 N N . GLN A 1 435 ? 4.031 6.607 19.606 1.00 85.75 435 GLN A N 1
ATOM 3278 C CA . GLN A 1 435 ? 5.108 6.848 20.570 1.00 85.75 435 GLN A CA 1
ATOM 3279 C C . GLN A 1 435 ? 5.099 5.782 21.674 1.00 85.75 435 GLN A C 1
ATOM 3281 O O . GLN A 1 435 ? 6.120 5.128 21.890 1.00 85.75 435 GLN A O 1
ATOM 3286 N N . VAL A 1 436 ? 3.973 5.694 22.385 1.00 84.25 436 VAL A N 1
ATOM 3287 C CA . VAL A 1 436 ? 3.580 4.641 23.329 1.00 84.25 436 VAL A CA 1
ATOM 3288 C C . VAL A 1 436 ? 2.056 4.714 23.442 1.00 84.25 436 VAL A C 1
ATOM 3290 O O . VAL A 1 436 ? 1.539 5.741 23.893 1.00 84.25 436 VAL A O 1
ATOM 3293 N N . ARG A 1 437 ? 1.361 3.630 23.110 1.00 85.50 437 ARG A N 1
ATOM 3294 C CA . ARG A 1 437 ? -0.075 3.438 23.329 1.00 85.50 437 ARG A CA 1
ATOM 3295 C C . ARG A 1 437 ? -0.315 2.336 24.374 1.00 85.50 437 ARG A C 1
ATOM 3297 O O . ARG A 1 437 ? 0.502 1.417 24.489 1.00 85.50 437 ARG A O 1
ATOM 3304 N N . PRO A 1 438 ? -1.382 2.420 25.190 1.00 87.44 438 PRO A N 1
ATOM 3305 C CA . PRO A 1 438 ? -1.922 1.244 25.862 1.00 87.44 438 PRO A CA 1
ATOM 3306 C C . PRO A 1 438 ? -2.255 0.130 24.858 1.00 87.44 438 PRO A C 1
ATOM 3308 O O . PRO A 1 438 ? -2.578 0.399 23.705 1.00 87.44 438 PRO A O 1
ATOM 3311 N N . PHE A 1 439 ? -2.156 -1.113 25.311 1.00 90.94 439 PHE A N 1
ATOM 3312 C CA . PHE A 1 439 ? -2.681 -2.259 24.573 1.00 90.94 439 PHE A CA 1
ATOM 3313 C C . PHE A 1 439 ? -4.205 -2.309 24.681 1.00 90.94 439 PHE A C 1
ATOM 3315 O O . PHE A 1 439 ? -4.757 -1.663 25.583 1.00 90.94 439 PHE A O 1
ATOM 3322 N N . ALA A 1 440 ? -4.833 -3.095 23.803 1.00 92.25 440 ALA A N 1
ATOM 3323 C CA . ALA A 1 440 ? -6.266 -3.356 23.835 1.00 92.25 440 ALA A CA 1
ATOM 3324 C C . ALA A 1 440 ? -6.713 -3.793 25.241 1.00 92.25 440 ALA A C 1
ATOM 3326 O O . ALA A 1 440 ? -5.951 -4.418 25.999 1.00 92.25 440 ALA A O 1
ATOM 3327 N N . GLN A 1 441 ? -7.928 -3.389 25.604 1.00 92.56 441 GLN A N 1
ATOM 3328 C CA . GLN A 1 441 ? -8.513 -3.604 26.920 1.00 92.56 441 GLN A CA 1
ATOM 3329 C C . GLN A 1 441 ? -8.545 -5.100 27.285 1.00 92.56 441 GLN A C 1
ATOM 3331 O O . GLN A 1 441 ? -8.729 -5.966 26.441 1.00 92.56 441 GLN A O 1
ATOM 3336 N N . ASP A 1 442 ? -8.291 -5.382 28.563 1.00 93.50 442 ASP A N 1
ATOM 3337 C CA . ASP A 1 442 ? -8.362 -6.711 29.188 1.00 93.50 442 ASP A CA 1
ATOM 3338 C C . ASP A 1 442 ? -9.049 -6.498 30.543 1.00 93.50 442 ASP A C 1
ATOM 3340 O O . ASP A 1 442 ? -8.426 -6.078 31.532 1.00 93.50 442 ASP A O 1
ATOM 3344 N N . THR A 1 443 ? -10.374 -6.615 30.548 1.00 92.94 443 THR A N 1
ATOM 3345 C CA . THR A 1 443 ? -11.242 -6.214 31.660 1.00 92.94 443 THR A CA 1
ATOM 3346 C C . THR A 1 443 ? -11.065 -7.103 32.887 1.00 92.94 443 THR A C 1
ATOM 3348 O O . THR A 1 443 ? -11.058 -6.595 34.020 1.00 92.94 443 THR A O 1
ATOM 3351 N N . ASP A 1 444 ? -10.867 -8.407 32.707 1.00 93.88 444 ASP A N 1
ATOM 3352 C CA . ASP A 1 444 ? -10.657 -9.340 33.815 1.00 93.88 444 ASP A CA 1
ATOM 3353 C C . ASP A 1 444 ? -9.174 -9.511 34.221 1.00 93.88 444 ASP A C 1
ATOM 3355 O O . ASP A 1 444 ? -8.873 -9.994 35.326 1.00 93.88 444 ASP A O 1
ATOM 3359 N N . GLY A 1 445 ? -8.243 -9.030 33.393 1.00 94.31 445 GLY A N 1
ATOM 3360 C CA . GLY A 1 445 ? -6.805 -9.047 33.631 1.00 94.31 445 GLY A CA 1
ATOM 3361 C C . GLY A 1 445 ? -6.168 -10.426 33.450 1.00 94.31 445 GLY A C 1
ATOM 3362 O O . GLY A 1 445 ? -5.171 -10.726 34.130 1.00 94.31 445 GLY A O 1
ATOM 3363 N N . ASN A 1 446 ? -6.758 -11.300 32.630 1.00 94.25 446 ASN A N 1
ATOM 3364 C CA . ASN A 1 446 ? -6.273 -12.661 32.406 1.00 94.25 446 ASN A CA 1
ATOM 3365 C C . ASN A 1 446 ? -5.178 -12.759 31.322 1.00 94.25 446 ASN A C 1
ATOM 3367 O O . ASN A 1 446 ? -4.500 -13.793 31.234 1.00 94.25 446 ASN A O 1
ATOM 3371 N N . GLY A 1 447 ? -4.929 -11.669 30.591 1.00 92.44 447 GLY A N 1
ATOM 3372 C CA . GLY A 1 447 ? -3.925 -11.552 29.538 1.00 92.44 447 GLY A CA 1
ATOM 3373 C C . GLY A 1 447 ? -4.437 -11.829 28.123 1.00 92.44 447 GLY A C 1
ATOM 3374 O O . GLY A 1 447 ? -3.622 -11.788 27.198 1.00 92.44 447 GLY A O 1
ATOM 3375 N N . ILE A 1 448 ? -5.725 -12.121 27.956 1.00 94.19 448 ILE A N 1
ATOM 3376 C CA . ILE A 1 448 ? -6.436 -12.146 26.677 1.00 94.19 448 ILE A CA 1
ATOM 3377 C C . ILE A 1 448 ? -7.194 -10.810 26.576 1.00 94.19 448 ILE A C 1
ATOM 3379 O O . ILE A 1 448 ? -7.779 -10.394 27.570 1.00 94.19 448 ILE A O 1
ATOM 3383 N N . PRO A 1 449 ? -7.115 -10.089 25.448 1.00 94.94 449 PRO A N 1
ATOM 3384 C CA . PRO A 1 449 ? -7.915 -8.883 25.240 1.00 94.94 449 PRO A CA 1
ATOM 3385 C C . PRO A 1 449 ? -9.420 -9.161 25.160 1.00 94.94 449 PRO A C 1
ATOM 3387 O O . PRO A 1 449 ? -9.813 -10.288 24.868 1.00 94.94 449 PRO A O 1
ATOM 3390 N N . ASP A 1 450 ? -10.237 -8.141 25.405 1.00 95.00 450 ASP A N 1
ATOM 3391 C CA . ASP A 1 450 ? -11.704 -8.233 25.422 1.00 95.00 450 ASP A CA 1
ATOM 3392 C C . ASP A 1 450 ? -12.273 -8.679 24.064 1.00 95.00 450 ASP A C 1
ATOM 3394 O O . ASP A 1 450 ? -12.965 -9.686 24.049 1.00 95.00 450 ASP A O 1
ATOM 3398 N N . TYR A 1 451 ? -11.800 -8.104 22.945 1.00 95.19 451 TYR A N 1
ATOM 3399 C CA . TYR A 1 451 ? -12.175 -8.458 21.553 1.00 95.19 451 TYR A CA 1
ATOM 3400 C C . TYR A 1 451 ? -11.953 -9.930 21.144 1.00 95.19 451 TYR A C 1
ATOM 3402 O O . TYR A 1 451 ? -12.187 -10.362 20.025 1.00 95.19 451 TYR A O 1
ATOM 3410 N N . ARG A 1 452 ? -11.413 -10.747 22.051 1.00 96.88 452 ARG A N 1
ATOM 3411 C CA . ARG A 1 452 ? -11.140 -12.172 21.836 1.00 96.88 452 ARG A CA 1
ATOM 3412 C C . ARG A 1 452 ? -11.854 -13.063 22.844 1.00 96.88 452 ARG A C 1
ATOM 3414 O O . ARG A 1 452 ? -11.449 -14.221 23.047 1.00 96.88 452 ARG A O 1
ATOM 3421 N N . GLN A 1 453 ? -12.823 -12.521 23.574 1.00 96.38 453 GLN A N 1
ATOM 3422 C CA . GLN A 1 453 ? -13.426 -13.144 24.739 1.00 96.38 453 GLN A CA 1
ATOM 3423 C C . GLN A 1 453 ? -14.926 -12.908 24.847 1.00 96.38 453 GLN A C 1
ATOM 3425 O O . GLN A 1 453 ? -15.376 -11.909 25.382 1.00 96.38 453 GLN A O 1
ATOM 3430 N N . LEU A 1 454 ? -15.668 -13.994 24.648 1.00 96.88 454 LEU A N 1
ATOM 3431 C CA . LEU A 1 454 ? -17.124 -14.016 24.806 1.00 96.88 454 LEU A CA 1
ATOM 3432 C C . LEU A 1 454 ? -17.671 -13.571 26.187 1.00 96.88 454 LEU A C 1
ATOM 3434 O O . LEU A 1 454 ? -18.886 -13.510 26.336 1.00 96.88 454 LEU A O 1
ATOM 3438 N N . ASP A 1 455 ? -16.844 -13.457 27.239 1.00 96.00 455 ASP A N 1
ATOM 3439 C CA . ASP A 1 455 ? -17.207 -13.041 28.620 1.00 96.00 455 ASP A CA 1
ATOM 3440 C C . ASP A 1 455 ? -16.041 -12.231 29.217 1.00 96.00 455 ASP A C 1
ATOM 3442 O O . ASP A 1 455 ? -15.335 -12.699 30.120 1.00 96.00 455 ASP A O 1
ATOM 3446 N N . SER A 1 456 ? -15.827 -11.035 28.675 1.00 94.06 456 SER A N 1
ATOM 3447 C CA . SER A 1 456 ? -14.706 -10.119 28.922 1.00 94.06 456 SER A CA 1
ATOM 3448 C C . SER A 1 456 ? -14.490 -9.755 30.397 1.00 94.06 456 SER A C 1
ATOM 3450 O O . SER A 1 456 ? -13.360 -9.577 30.861 1.00 94.06 456 SER A O 1
ATOM 3452 N N . ASP A 1 457 ? -15.557 -9.687 31.203 1.00 93.19 457 ASP A N 1
ATOM 3453 C CA . ASP A 1 457 ? -15.458 -9.409 32.645 1.00 93.19 457 ASP A CA 1
ATOM 3454 C C . ASP A 1 457 ? -15.472 -10.670 33.532 1.00 93.19 457 ASP A C 1
ATOM 3456 O O . ASP A 1 457 ? -15.418 -10.579 34.773 1.00 93.19 457 ASP A O 1
ATOM 3460 N N . SER A 1 458 ? -15.514 -11.856 32.914 1.00 95.12 458 SER A N 1
ATOM 3461 C CA . SER A 1 458 ? -15.558 -13.159 33.578 1.00 95.12 458 SER A CA 1
ATOM 3462 C C . SER A 1 458 ? -16.685 -13.265 34.629 1.00 95.12 458 SER A C 1
ATOM 3464 O O . SER A 1 458 ? -16.550 -13.964 35.653 1.00 95.12 458 SER A O 1
ATOM 3466 N N . ASN A 1 459 ? -17.813 -12.565 34.442 1.00 93.88 459 ASN A N 1
ATOM 3467 C CA . ASN A 1 459 ? -18.923 -12.578 35.401 1.00 93.88 459 ASN A CA 1
ATOM 3468 C C . ASN A 1 459 ? -19.850 -13.800 35.240 1.00 93.88 459 ASN A C 1
ATOM 3470 O O . ASN A 1 459 ? -20.691 -14.060 36.119 1.00 93.88 459 ASN A O 1
ATOM 3474 N N . GLY A 1 460 ? -19.672 -14.581 34.171 1.00 93.50 460 GLY A N 1
ATOM 3475 C CA . GLY A 1 460 ? -20.482 -15.745 33.824 1.00 93.50 460 GLY A CA 1
ATOM 3476 C C . GLY A 1 460 ? -21.688 -15.424 32.939 1.00 93.50 460 GLY A C 1
ATOM 3477 O O . GLY A 1 460 ? -22.616 -16.243 32.871 1.00 93.50 460 GLY A O 1
ATOM 3478 N N . THR A 1 461 ? -21.702 -14.252 32.304 1.00 94.25 461 THR A N 1
ATOM 3479 C CA . THR A 1 461 ? -22.720 -13.803 31.352 1.00 94.25 461 THR A CA 1
ATOM 3480 C C . THR A 1 461 ? -22.004 -13.318 30.106 1.00 94.25 461 THR A C 1
ATOM 3482 O O . THR A 1 461 ? -21.398 -12.265 30.170 1.00 94.25 461 THR A O 1
ATOM 3485 N N . PHE A 1 462 ? -22.141 -14.051 28.999 1.00 97.06 462 PHE A N 1
ATOM 3486 C CA . PHE A 1 462 ? -21.499 -13.668 27.741 1.00 97.06 462 PHE A CA 1
ATOM 3487 C C . PHE A 1 462 ? -21.892 -12.260 27.277 1.00 97.06 462 PHE A C 1
ATOM 3489 O O . PHE A 1 462 ? -23.055 -11.877 27.486 1.00 97.06 462 PHE A O 1
ATOM 3496 N N . ASP A 1 463 ? -20.989 -11.532 26.629 1.00 93.06 463 ASP A N 1
ATOM 3497 C CA . ASP A 1 463 ? -21.168 -10.106 26.349 1.00 93.06 463 ASP A CA 1
ATOM 3498 C C . ASP A 1 463 ? -22.315 -9.856 25.356 1.00 93.06 463 ASP A C 1
ATOM 3500 O O . ASP A 1 463 ? -23.198 -9.030 25.648 1.00 93.06 463 ASP A O 1
ATOM 3504 N N . ILE A 1 464 ? -22.497 -10.735 24.360 1.00 93.81 464 ILE A N 1
ATOM 3505 C CA . ILE A 1 464 ? -23.687 -10.802 23.485 1.00 93.81 464 ILE A CA 1
ATOM 3506 C C . ILE A 1 464 ? -25.031 -10.769 24.237 1.00 93.81 464 ILE A C 1
ATOM 3508 O O . ILE A 1 464 ? -26.065 -10.341 23.712 1.00 93.81 464 ILE A O 1
ATOM 3512 N N . ARG A 1 465 ? -25.093 -11.238 25.496 1.00 93.31 465 ARG A N 1
ATOM 3513 C CA . ARG A 1 465 ? -26.335 -11.213 26.303 1.00 93.31 465 ARG A CA 1
ATOM 3514 C C . ARG A 1 465 ? -26.704 -9.825 26.782 1.00 93.31 465 ARG A C 1
ATOM 3516 O O . ARG A 1 465 ? -27.867 -9.605 27.144 1.00 93.31 465 ARG A O 1
ATOM 3523 N N . THR A 1 466 ? -25.730 -8.935 26.845 1.00 84.44 466 THR A N 1
ATOM 3524 C CA . THR A 1 466 ? -25.913 -7.535 27.207 1.00 84.44 466 THR A CA 1
ATOM 3525 C C . THR A 1 466 ? -26.232 -6.674 25.980 1.00 84.44 466 THR A C 1
ATOM 3527 O O . THR A 1 466 ? -26.841 -5.611 26.138 1.00 84.44 466 THR A O 1
ATOM 3530 N N . SER A 1 467 ? -25.949 -7.181 24.773 1.00 84.88 467 SER A N 1
ATOM 3531 C CA . SER A 1 467 ? -26.225 -6.527 23.494 1.00 84.88 467 SER A CA 1
ATOM 3532 C C . SER A 1 467 ? -27.698 -6.639 23.046 1.00 84.88 467 SER A C 1
ATOM 3534 O O . SER A 1 467 ? -28.527 -7.384 23.588 1.00 84.88 467 SER A O 1
ATOM 3536 N N . LEU A 1 468 ? -28.061 -5.872 22.009 1.00 84.56 468 LEU A N 1
ATOM 3537 C CA . LEU A 1 468 ? -29.377 -5.958 21.353 1.00 84.56 468 LEU A CA 1
ATOM 3538 C C . LEU A 1 468 ? -29.534 -7.226 20.492 1.00 84.56 468 LEU A C 1
ATOM 3540 O O . LEU A 1 468 ? -30.640 -7.498 20.003 1.00 84.56 468 LEU A O 1
ATOM 3544 N N . TYR A 1 469 ? -28.455 -7.991 20.326 1.00 89.50 469 TYR A N 1
ATOM 3545 C CA . TYR A 1 469 ? -28.345 -9.137 19.431 1.00 89.50 469 TYR A CA 1
ATOM 3546 C C . TYR A 1 469 ? -28.297 -10.476 20.165 1.00 89.50 469 TYR A C 1
ATOM 3548 O O . TYR A 1 469 ? -28.219 -11.511 19.515 1.00 89.50 469 TYR A O 1
ATOM 3556 N N . ALA A 1 470 ? -28.556 -10.499 21.478 1.00 91.69 470 ALA A N 1
ATOM 3557 C CA . ALA A 1 470 ? -28.700 -11.712 22.292 1.00 91.69 470 ALA A CA 1
ATOM 3558 C C . ALA A 1 470 ? -29.614 -12.811 21.701 1.00 91.69 470 ALA A C 1
ATOM 3560 O O . ALA A 1 470 ? -29.548 -13.963 22.126 1.00 91.69 470 ALA A O 1
ATOM 3561 N N . SER A 1 471 ? -30.525 -12.467 20.782 1.00 92.56 471 SER A N 1
ATOM 3562 C CA . SER A 1 471 ? -31.377 -13.432 20.074 1.00 92.56 471 SER A CA 1
ATOM 3563 C C . SER A 1 471 ? -30.695 -14.182 18.926 1.00 92.56 471 SER A C 1
ATOM 3565 O O . SER A 1 471 ? -31.283 -15.152 18.448 1.00 92.56 471 SER A O 1
ATOM 3567 N N . LEU A 1 472 ? -29.540 -13.705 18.455 1.00 94.38 472 LEU A N 1
ATOM 3568 C CA . LEU A 1 472 ? -28.725 -14.341 17.420 1.00 94.38 472 LEU A CA 1
ATOM 3569 C C . LEU A 1 472 ? -27.884 -15.495 17.985 1.00 94.38 472 LEU A C 1
ATOM 3571 O O . LEU A 1 472 ? -27.598 -16.423 17.247 1.00 94.38 472 LEU A O 1
ATOM 3575 N N . ASP A 1 473 ? -27.613 -15.511 19.292 1.00 96.00 473 ASP A N 1
ATOM 3576 C CA . ASP A 1 473 ? -27.070 -16.669 20.015 1.00 96.00 473 ASP A CA 1
ATOM 3577 C C . ASP A 1 473 ? -28.210 -17.549 20.573 1.00 96.00 473 ASP A C 1
ATOM 3579 O O . ASP A 1 473 ? -28.596 -17.465 21.754 1.00 96.00 473 ASP A O 1
ATOM 3583 N N . ALA A 1 474 ? -28.809 -18.388 19.721 1.00 95.50 474 ALA A N 1
ATOM 3584 C CA . ALA A 1 474 ? -29.893 -19.283 20.121 1.00 95.50 474 ALA A CA 1
ATOM 3585 C C . ALA A 1 474 ? -29.390 -20.536 20.852 1.00 95.50 474 ALA A C 1
ATOM 3587 O O . ALA A 1 474 ? -30.166 -21.177 21.577 1.00 95.50 474 ALA A O 1
ATOM 3588 N N . ASN A 1 475 ? -28.123 -20.908 20.661 1.00 95.12 475 ASN A N 1
ATOM 3589 C CA . ASN A 1 475 ? -27.533 -22.108 21.247 1.00 95.12 475 ASN A CA 1
ATOM 3590 C C . ASN A 1 475 ? -26.919 -21.865 22.647 1.00 95.12 475 ASN A C 1
ATOM 3592 O O . ASN A 1 475 ? -26.749 -22.814 23.420 1.00 95.12 475 ASN A O 1
ATOM 3596 N N . SER A 1 476 ? -26.733 -20.598 23.014 1.00 95.31 476 SER A N 1
ATOM 3597 C CA . SER A 1 476 ? -26.166 -20.134 24.274 1.00 95.31 476 SER A CA 1
ATOM 3598 C C . SER A 1 476 ? -24.682 -20.412 24.479 1.00 95.31 476 SER A C 1
ATOM 3600 O O . SER A 1 476 ? -24.291 -20.732 25.606 1.00 95.31 476 SER A O 1
ATOM 3602 N N . ASN A 1 477 ? -23.878 -20.292 23.423 1.00 95.44 477 ASN A N 1
ATOM 3603 C CA . ASN A 1 477 ? -22.420 -20.411 23.488 1.00 95.44 477 ASN A CA 1
ATOM 3604 C C . ASN A 1 477 ? -21.687 -19.071 23.578 1.00 95.44 477 ASN A C 1
ATOM 3606 O O . ASN A 1 477 ? -20.484 -19.127 23.782 1.00 95.44 477 ASN A O 1
ATOM 3610 N N . GLY A 1 478 ? -22.382 -17.935 23.467 1.00 95.44 478 GLY A N 1
ATOM 3611 C CA . GLY A 1 478 ? -21.766 -16.605 23.493 1.00 95.44 478 GLY A CA 1
ATOM 3612 C C . GLY A 1 478 ? -21.522 -16.003 22.111 1.00 95.44 478 GLY A C 1
ATOM 3613 O O . GLY A 1 478 ? -21.373 -14.803 22.034 1.00 95.44 478 GLY A O 1
ATOM 3614 N N . MET A 1 479 ? -21.606 -16.794 21.039 1.00 96.25 479 MET A N 1
ATOM 3615 C CA . MET A 1 479 ? -21.351 -16.330 19.671 1.00 96.25 479 MET A CA 1
ATOM 3616 C C . MET A 1 479 ? -22.648 -16.184 18.874 1.00 96.25 479 MET A C 1
ATOM 3618 O O . MET A 1 479 ? -23.641 -16.879 19.135 1.00 96.25 479 MET A O 1
ATOM 3622 N N . ILE A 1 480 ? -22.624 -15.346 17.844 1.00 96.44 480 ILE A N 1
ATOM 3623 C CA . ILE A 1 480 ? -23.663 -15.267 16.819 1.00 96.44 480 ILE A CA 1
ATOM 3624 C C . ILE A 1 480 ? -23.811 -16.637 16.119 1.00 96.44 480 ILE A C 1
ATOM 3626 O O . ILE A 1 480 ? -22.844 -17.287 15.727 1.00 96.44 480 ILE A O 1
ATOM 3630 N N . ASP A 1 481 ? -25.049 -17.123 15.944 1.00 94.56 481 ASP A N 1
ATOM 3631 C CA . ASP A 1 481 ? -25.300 -18.377 15.222 1.00 94.56 481 ASP A CA 1
ATOM 3632 C C . ASP A 1 481 ? -25.137 -18.193 13.698 1.00 94.56 481 ASP A C 1
ATOM 3634 O O . ASP A 1 481 ? -26.084 -17.831 12.995 1.00 94.56 481 ASP A O 1
ATOM 3638 N N . GLY A 1 482 ? -23.983 -18.568 13.155 1.00 89.38 482 GLY A N 1
ATOM 3639 C CA . GLY A 1 482 ? -23.697 -18.523 11.719 1.00 89.38 482 GLY A CA 1
ATOM 3640 C C . GLY A 1 482 ? -22.191 -18.473 11.483 1.00 89.38 482 GLY A C 1
ATOM 3641 O O . GLY A 1 482 ? -21.463 -18.138 12.393 1.00 89.38 482 GLY A O 1
ATOM 3642 N N . ILE A 1 483 ? -21.734 -18.876 10.296 1.00 88.25 483 ILE A N 1
ATOM 3643 C CA . ILE A 1 483 ? -20.329 -18.714 9.844 1.00 88.25 483 ILE A CA 1
ATOM 3644 C C . ILE A 1 483 ? -20.278 -18.367 8.347 1.00 88.25 483 ILE A C 1
ATOM 3646 O O . ILE A 1 483 ? -19.307 -18.639 7.646 1.00 88.25 483 ILE A O 1
ATOM 3650 N N . VAL A 1 484 ? -21.433 -17.989 7.790 1.00 94.62 484 VAL A N 1
ATOM 3651 C CA . VAL A 1 484 ? -21.478 -17.533 6.403 1.00 94.62 484 VAL A CA 1
ATOM 3652 C C . VAL A 1 484 ? -21.185 -16.057 6.484 1.00 94.62 484 VAL A C 1
ATOM 3654 O O . VAL A 1 484 ? -21.897 -15.367 7.201 1.00 94.62 484 VAL A O 1
ATOM 3657 N N . ASP A 1 485 ? -20.150 -15.667 5.772 1.00 94.38 485 ASP A N 1
ATOM 3658 C CA . ASP A 1 485 ? -19.619 -14.321 5.678 1.00 94.38 485 ASP A CA 1
ATOM 3659 C C . ASP A 1 485 ? -19.121 -14.231 4.220 1.00 94.38 485 ASP A C 1
ATOM 3661 O O . ASP A 1 485 ? -18.267 -15.014 3.765 1.00 94.38 485 ASP A O 1
ATOM 3665 N N . VAL A 1 486 ? -19.861 -13.471 3.412 1.00 94.25 486 VAL A N 1
ATOM 3666 C CA . VAL A 1 486 ? -19.745 -13.459 1.945 1.00 94.25 486 VAL A CA 1
ATOM 3667 C C . VAL A 1 486 ? -18.612 -12.562 1.471 1.00 94.25 486 VAL A C 1
ATOM 3669 O O . VAL A 1 486 ? -17.969 -12.885 0.461 1.00 94.25 486 VAL A O 1
ATOM 3672 N N . ASP A 1 487 ? -18.409 -11.444 2.145 1.00 93.19 487 ASP A N 1
ATOM 3673 C CA . ASP A 1 487 ? -17.416 -10.422 1.846 1.00 93.19 487 ASP A CA 1
ATOM 3674 C C . ASP A 1 487 ? -16.123 -10.548 2.631 1.00 93.19 487 ASP A C 1
ATOM 3676 O O . ASP A 1 487 ? -15.144 -9.916 2.230 1.00 93.19 487 ASP A O 1
ATOM 3680 N N . LYS A 1 488 ? -16.048 -11.485 3.573 1.00 94.56 488 LYS A N 1
ATOM 3681 C CA . LYS A 1 488 ? -14.838 -11.794 4.328 1.00 94.56 488 LYS A CA 1
ATOM 3682 C C . LYS A 1 488 ? -14.383 -10.627 5.173 1.00 94.56 488 LYS A C 1
ATOM 3684 O O . LYS A 1 488 ? -13.205 -10.294 5.124 1.00 94.56 488 LYS A O 1
ATOM 3689 N N . ASP A 1 489 ? -15.328 -10.034 5.898 1.00 93.56 489 ASP A N 1
ATOM 3690 C CA . ASP A 1 489 ? -15.080 -8.959 6.853 1.00 93.56 489 ASP A CA 1
ATOM 3691 C C . ASP A 1 489 ? -15.013 -9.421 8.322 1.00 93.56 489 ASP A C 1
ATOM 3693 O O . ASP A 1 489 ? -14.684 -8.611 9.181 1.00 93.56 489 ASP A O 1
ATOM 3697 N N . GLY A 1 490 ? -15.259 -10.713 8.584 1.00 94.25 490 GLY A N 1
ATOM 3698 C CA . GLY A 1 490 ? -15.305 -11.289 9.936 1.00 94.25 490 GLY A CA 1
ATOM 3699 C C . GLY A 1 490 ? -16.697 -11.242 10.579 1.00 94.25 490 GLY A C 1
ATOM 3700 O O . GLY A 1 490 ? -16.985 -11.919 11.567 1.00 94.25 490 GLY A O 1
ATOM 3701 N N . ILE A 1 491 ? -17.643 -10.535 9.950 1.00 95.06 491 ILE A N 1
ATOM 3702 C CA . ILE A 1 491 ? -18.999 -10.353 10.453 1.00 95.06 491 ILE A CA 1
ATOM 3703 C C . ILE A 1 491 ? -19.944 -11.364 9.774 1.00 95.06 491 ILE A C 1
ATOM 3705 O O . ILE A 1 491 ? -20.143 -11.362 8.558 1.00 95.06 491 ILE A O 1
ATOM 3709 N N . PRO A 1 492 ? -20.648 -12.233 10.522 1.00 95.25 492 PRO A N 1
ATOM 3710 C CA . PRO A 1 492 ? -21.556 -13.203 9.931 1.00 95.25 492 PRO A CA 1
ATOM 3711 C C . PRO A 1 492 ? -22.732 -12.521 9.222 1.00 95.25 492 PRO A C 1
ATOM 3713 O O . PRO A 1 492 ? -23.415 -11.691 9.823 1.00 95.25 492 PRO A O 1
ATOM 3716 N N . ASP A 1 493 ? -23.123 -13.015 8.039 1.00 94.56 493 ASP A N 1
ATOM 3717 C CA . ASP A 1 493 ? -24.274 -12.576 7.215 1.00 94.56 493 ASP A CA 1
ATOM 3718 C C . ASP A 1 493 ? -25.595 -12.411 8.010 1.00 94.56 493 ASP A C 1
ATOM 3720 O O . ASP A 1 493 ? -26.569 -11.798 7.564 1.00 94.56 493 ASP A O 1
ATOM 3724 N N . THR A 1 494 ? -25.725 -13.096 9.151 1.00 92.44 494 THR A N 1
ATOM 3725 C CA . THR A 1 494 ? -26.904 -13.009 10.028 1.00 92.44 494 THR A CA 1
ATOM 3726 C C . THR A 1 494 ? -26.966 -11.731 10.859 1.00 92.44 494 THR A C 1
ATOM 3728 O O . THR A 1 494 ? -28.054 -11.374 11.332 1.00 92.44 494 THR A O 1
ATOM 3731 N N . PHE A 1 495 ? -25.817 -11.100 11.073 1.00 92.31 495 PHE A N 1
ATOM 3732 C CA . PHE A 1 495 ? -25.621 -9.859 11.803 1.00 92.31 495 PHE A CA 1
ATOM 3733 C C . PHE A 1 495 ? -25.275 -8.707 10.856 1.00 92.31 495 PHE A C 1
ATOM 3735 O O . PHE A 1 495 ? -25.820 -7.614 11.034 1.00 92.31 495 PHE A O 1
ATOM 3742 N N . ASP A 1 496 ? -24.488 -8.985 9.820 1.00 93.50 496 ASP A N 1
ATOM 3743 C CA . ASP A 1 496 ? -24.138 -8.023 8.789 1.00 93.50 496 ASP A CA 1
ATOM 3744 C C . ASP A 1 496 ? -25.374 -7.503 8.016 1.00 93.50 496 ASP A C 1
ATOM 3746 O O . ASP A 1 496 ? -26.311 -8.227 7.645 1.00 93.50 496 ASP A O 1
ATOM 3750 N N . THR A 1 497 ? -25.417 -6.183 7.846 1.00 91.69 497 THR A N 1
ATOM 3751 C CA . THR A 1 497 ? -26.492 -5.469 7.163 1.00 91.69 497 THR A CA 1
ATOM 3752 C C . THR A 1 497 ? -26.243 -5.261 5.665 1.00 91.69 497 THR A C 1
ATOM 3754 O O . THR A 1 497 ? -27.228 -5.025 4.946 1.00 91.69 497 THR A O 1
ATOM 3757 N N . ASP A 1 498 ? -25.001 -5.380 5.179 1.00 92.00 498 ASP A N 1
ATOM 3758 C CA . ASP A 1 498 ? -24.634 -5.268 3.764 1.00 92.00 498 ASP A CA 1
ATOM 3759 C C . ASP A 1 498 ? -23.425 -6.146 3.391 1.00 92.00 498 ASP A C 1
ATOM 3761 O O . ASP A 1 498 ? -22.318 -5.649 3.271 1.00 92.00 498 ASP A O 1
ATOM 3765 N N . VAL A 1 499 ? -23.722 -7.401 3.030 1.00 93.38 499 VAL A N 1
ATOM 3766 C CA . VAL A 1 499 ? -22.792 -8.485 2.621 1.00 93.38 499 VAL A CA 1
ATOM 3767 C C . VAL A 1 499 ? -21.994 -8.249 1.320 1.00 93.38 499 VAL A C 1
ATOM 3769 O O . VAL A 1 499 ? -21.731 -9.177 0.536 1.00 93.38 499 VAL A O 1
ATOM 3772 N N . THR A 1 500 ? -21.758 -6.989 0.962 1.00 91.62 500 THR A N 1
ATOM 3773 C CA . THR A 1 500 ? -20.986 -6.579 -0.214 1.00 91.62 500 THR A CA 1
ATOM 3774 C C . THR A 1 500 ? -19.953 -5.490 0.068 1.00 91.62 500 THR A C 1
ATOM 3776 O O . THR A 1 500 ? -19.325 -5.016 -0.890 1.00 91.62 500 THR A O 1
ATOM 3779 N N . VAL A 1 501 ? -19.797 -5.070 1.322 1.00 89.56 501 VAL A N 1
ATOM 3780 C CA . VAL A 1 501 ? -18.887 -4.004 1.757 1.00 89.56 501 VAL A CA 1
ATOM 3781 C C . VAL A 1 501 ? -18.235 -4.418 3.071 1.00 89.56 501 VAL A C 1
ATOM 3783 O O . VAL A 1 501 ? -18.860 -5.102 3.855 1.00 89.56 501 VAL A O 1
ATOM 3786 N N . LEU A 1 502 ? -16.993 -3.995 3.305 1.00 91.19 502 LEU A N 1
ATOM 3787 C CA . LEU A 1 502 ? -16.343 -4.208 4.598 1.00 91.19 502 LEU A CA 1
ATOM 3788 C C . LEU A 1 502 ? -17.135 -3.481 5.700 1.00 91.19 502 LEU A C 1
ATOM 3790 O O . LEU A 1 502 ? -17.446 -2.295 5.530 1.00 91.19 502 LEU A O 1
ATOM 3794 N N . GLY A 1 503 ? -17.424 -4.180 6.796 1.00 92.19 503 GLY A N 1
ATOM 3795 C CA . GLY A 1 503 ? -18.156 -3.649 7.937 1.00 92.19 503 GLY A CA 1
ATOM 3796 C C . GLY A 1 503 ? -19.669 -3.811 7.804 1.00 92.19 503 GLY A C 1
ATOM 3797 O O . GLY A 1 503 ? -20.221 -4.065 6.738 1.00 92.19 503 GLY A O 1
ATOM 3798 N N . SER A 1 504 ? -20.386 -3.573 8.903 1.00 91.25 504 SER A N 1
ATOM 3799 C CA . SER A 1 504 ? -21.841 -3.743 8.987 1.00 91.25 504 SER A CA 1
ATOM 3800 C C . SER A 1 504 ? -22.558 -2.418 9.273 1.00 91.25 504 SER A C 1
ATOM 3802 O O . SER A 1 504 ? -22.815 -2.068 10.433 1.00 91.25 504 SER A O 1
ATOM 3804 N N . PRO A 1 505 ? -22.975 -1.670 8.230 1.00 82.88 505 PRO A N 1
ATOM 3805 C CA . PRO A 1 505 ? -23.610 -0.367 8.379 1.00 82.88 505 PRO A CA 1
ATOM 3806 C C . PRO A 1 505 ? -24.717 -0.303 9.440 1.00 82.88 505 PRO A C 1
ATOM 3808 O O . PRO A 1 505 ? -25.658 -1.098 9.501 1.00 82.88 505 PRO A O 1
ATOM 3811 N N . ARG A 1 506 ? -24.689 0.743 10.266 1.00 74.56 506 ARG A N 1
ATOM 3812 C CA . ARG A 1 506 ? -25.645 0.900 11.370 1.00 74.56 506 ARG A CA 1
ATOM 3813 C C . ARG A 1 506 ? -27.119 0.891 10.924 1.00 74.56 506 ARG A C 1
ATOM 3815 O O . ARG A 1 506 ? -27.617 1.839 10.311 1.00 74.56 506 ARG A O 1
ATOM 3822 N N . ASP A 1 507 ? -27.884 -0.105 11.390 1.00 73.12 507 ASP A N 1
ATOM 3823 C CA . ASP A 1 507 ? -29.354 -0.129 11.259 1.00 73.12 507 ASP A CA 1
ATOM 3824 C C . ASP A 1 507 ? -30.030 0.902 12.192 1.00 73.12 507 ASP A C 1
ATOM 3826 O O . ASP A 1 507 ? -30.366 0.643 13.358 1.00 73.12 507 ASP A O 1
ATOM 3830 N N . LEU A 1 508 ? -30.277 2.097 11.647 1.00 67.56 508 LEU A N 1
ATOM 3831 C CA . LEU A 1 508 ? -30.936 3.211 12.338 1.00 67.56 508 LEU A CA 1
ATOM 3832 C C . LEU A 1 508 ? -32.400 2.933 12.729 1.00 67.56 508 LEU A C 1
ATOM 3834 O O . LEU A 1 508 ? -32.935 3.633 13.593 1.00 67.56 508 LEU A O 1
ATOM 3838 N N . ASP A 1 509 ? -33.062 1.938 12.129 1.00 66.88 509 ASP A N 1
ATOM 3839 C CA . ASP A 1 509 ? -34.448 1.584 12.458 1.00 66.88 509 ASP A CA 1
ATOM 3840 C C . ASP A 1 509 ? -34.535 0.645 13.679 1.00 66.88 509 ASP A C 1
ATOM 3842 O O . ASP A 1 509 ? -35.612 0.506 14.281 1.00 66.88 509 ASP A O 1
ATOM 3846 N N . ARG A 1 510 ? -33.415 0.025 14.087 1.00 64.06 510 ARG A N 1
ATOM 3847 C CA . ARG A 1 510 ? -33.342 -0.910 15.225 1.00 64.06 510 ARG A CA 1
ATOM 3848 C C . ARG A 1 510 ? -32.481 -0.448 16.401 1.00 64.06 510 ARG A C 1
ATOM 3850 O O . ARG A 1 510 ? -32.786 -0.868 17.523 1.00 64.06 510 ARG A O 1
ATOM 3857 N N . LYS A 1 511 ? -31.464 0.405 16.214 1.00 61.53 511 LYS A N 1
ATOM 3858 C CA . LYS A 1 511 ? -30.643 0.906 17.338 1.00 61.53 511 LYS A CA 1
ATOM 3859 C C . LYS A 1 511 ? -31.448 1.936 18.166 1.00 61.53 511 LYS A C 1
ATOM 3861 O O . LYS A 1 511 ? -31.613 3.094 17.797 1.00 61.53 511 LYS A O 1
ATOM 3866 N N . LEU A 1 512 ? -32.026 1.485 19.290 1.00 56.44 512 LEU A N 1
ATOM 3867 C CA . LEU A 1 512 ? -32.901 2.273 20.187 1.00 56.44 512 LEU A CA 1
ATOM 3868 C C . LEU A 1 512 ? -32.177 2.880 21.405 1.00 56.44 512 LEU A C 1
ATOM 3870 O O . LEU A 1 512 ? -32.827 3.514 22.244 1.00 56.44 512 LEU A O 1
ATOM 3874 N N . TYR A 1 513 ? -30.872 2.651 21.541 1.00 56.06 513 TYR A N 1
ATOM 3875 C CA . TYR A 1 513 ? -30.089 3.070 22.699 1.00 56.06 513 TYR A CA 1
ATOM 3876 C C . TYR A 1 513 ? -29.153 4.214 22.299 1.00 56.06 513 TYR A C 1
ATOM 3878 O O . TYR A 1 513 ? -28.359 4.072 21.381 1.00 56.06 513 TYR A O 1
ATOM 3886 N N . LEU A 1 514 ? -29.307 5.359 22.964 1.00 58.91 514 LEU A N 1
ATOM 3887 C CA . LEU A 1 514 ? -28.398 6.500 22.882 1.00 58.91 514 LEU A CA 1
ATOM 3888 C C . LEU A 1 514 ? -27.876 6.711 24.304 1.00 58.91 514 LEU A C 1
ATOM 3890 O O . LEU A 1 514 ? -28.663 7.058 25.197 1.00 58.91 514 LEU A O 1
ATOM 3894 N N . HIS A 1 515 ? -26.603 6.411 24.535 1.00 61.31 515 HIS A N 1
ATOM 3895 C CA . HIS A 1 515 ? -25.982 6.456 25.853 1.00 61.31 515 HIS A CA 1
ATOM 3896 C C . HIS A 1 515 ? -25.038 7.638 25.930 1.00 61.31 515 HIS A C 1
ATOM 3898 O O . HIS A 1 515 ? -23.885 7.473 25.608 1.00 61.31 515 HIS A O 1
ATOM 3904 N N . PHE A 1 516 ? -25.525 8.787 26.405 1.00 63.94 516 PHE A N 1
ATOM 3905 C CA . PHE A 1 516 ? -24.714 9.999 26.538 1.00 63.94 516 PHE A CA 1
ATOM 3906 C C . PHE A 1 516 ? -23.515 9.803 27.479 1.00 63.94 516 PHE A C 1
ATOM 3908 O O . PHE A 1 516 ? -23.646 10.016 28.690 1.00 63.94 516 PHE A O 1
ATOM 3915 N N . ASP A 1 517 ? -22.374 9.405 26.915 1.00 60.25 517 ASP A N 1
ATOM 3916 C CA . ASP A 1 517 ? -21.118 9.142 27.627 1.00 60.25 517 ASP A CA 1
ATOM 3917 C C . ASP A 1 517 ? -20.239 10.401 27.766 1.00 60.25 517 ASP A C 1
ATOM 3919 O O . ASP A 1 517 ? -19.282 10.426 28.538 1.00 60.25 517 ASP A O 1
ATOM 3923 N N . GLY A 1 518 ? -20.614 11.476 27.063 1.00 56.38 518 GLY A N 1
ATOM 3924 C CA . GLY A 1 518 ? -19.956 12.778 27.105 1.00 56.38 518 GLY A CA 1
ATOM 3925 C C . GLY A 1 518 ? -18.822 12.975 26.093 1.00 56.38 518 GLY A C 1
ATOM 3926 O O . GLY A 1 518 ? -18.210 14.050 26.122 1.00 56.38 518 GLY A O 1
ATOM 3927 N N . ARG A 1 519 ? -18.552 12.010 25.200 1.00 57.75 519 ARG A N 1
ATOM 3928 C CA . ARG A 1 519 ? -17.494 12.081 24.176 1.00 57.75 519 ARG A CA 1
ATOM 3929 C C . ARG A 1 519 ? -18.038 12.376 22.773 1.00 57.75 519 ARG A C 1
ATOM 3931 O O . ARG A 1 519 ? -17.549 13.331 22.161 1.00 57.75 519 ARG A O 1
ATOM 3938 N N . ASN A 1 520 ? -19.104 11.703 22.319 1.00 54.66 520 ASN A N 1
ATOM 3939 C CA . ASN A 1 520 ? -19.656 11.900 20.964 1.00 54.66 520 ASN A CA 1
ATOM 3940 C C . ASN A 1 520 ? -21.199 11.880 20.849 1.00 54.66 520 ASN A C 1
ATOM 3942 O O . ASN A 1 520 ? -21.743 12.262 19.807 1.00 54.66 520 ASN A O 1
ATOM 3946 N N . ASP A 1 521 ? -21.931 11.545 21.911 1.00 68.06 521 ASP A N 1
ATOM 3947 C CA . ASP A 1 521 ? -23.391 11.550 21.864 1.00 68.06 521 ASP A CA 1
ATOM 3948 C C . ASP A 1 521 ? -23.957 12.962 21.961 1.00 68.06 521 ASP A C 1
ATOM 3950 O O . ASP A 1 521 ? -23.967 13.605 23.014 1.00 68.06 521 ASP A O 1
ATOM 3954 N N . TYR A 1 522 ? -24.525 13.454 20.866 1.00 72.88 522 TYR A N 1
ATOM 3955 C CA . TYR A 1 522 ? -25.357 14.641 20.936 1.00 72.88 522 TYR A CA 1
ATOM 3956 C C . TYR A 1 522 ? -26.488 14.616 19.918 1.00 72.88 522 TYR A C 1
ATOM 3958 O O . TYR A 1 522 ? -26.353 14.234 18.759 1.00 72.88 522 TYR A O 1
ATOM 3966 N N . ALA A 1 523 ? -27.644 15.109 20.344 1.00 77.12 523 ALA A N 1
ATOM 3967 C CA . ALA A 1 523 ? -28.714 15.460 19.435 1.00 77.12 523 ALA A CA 1
ATOM 3968 C C . ALA A 1 523 ? -28.503 16.898 18.956 1.00 77.12 523 ALA A C 1
ATOM 3970 O O . ALA A 1 523 ? -28.363 17.825 19.760 1.00 77.12 523 ALA A O 1
ATOM 3971 N N . GLN A 1 524 ? -28.564 17.110 17.643 1.00 85.75 524 GLN A N 1
ATOM 3972 C CA . GLN A 1 524 ? -28.597 18.448 17.064 1.00 85.75 524 GLN A CA 1
ATOM 3973 C C . GLN A 1 524 ? -29.867 18.711 16.264 1.00 85.75 524 GLN A C 1
ATOM 3975 O O . GLN A 1 524 ? -30.475 17.820 15.674 1.00 85.75 524 GLN A O 1
ATOM 3980 N N . SER A 1 525 ? -30.293 19.971 16.253 1.00 83.88 525 SER A N 1
ATOM 3981 C CA . SER A 1 525 ? -31.468 20.412 15.509 1.00 83.88 525 SER A CA 1
ATOM 3982 C C . SER A 1 525 ? -31.284 21.811 14.932 1.00 83.88 525 SER A C 1
ATOM 3984 O O . SER A 1 525 ? -30.297 22.502 15.190 1.00 83.88 525 SER A O 1
ATOM 3986 N N . THR A 1 526 ? -32.270 22.246 14.145 1.00 90.94 526 THR A N 1
ATOM 3987 C CA . THR A 1 526 ? -32.316 23.588 13.559 1.00 90.94 526 THR A CA 1
ATOM 3988 C C . THR A 1 526 ? -32.113 24.671 14.614 1.00 90.94 526 THR A C 1
ATOM 3990 O O . THR A 1 526 ? -32.486 24.505 15.771 1.00 90.94 526 THR A O 1
ATOM 3993 N N . GLN A 1 527 ? -31.595 25.818 14.194 1.00 91.19 527 GLN A N 1
ATOM 3994 C CA . GLN A 1 527 ? -31.372 26.970 15.057 1.00 91.19 527 GLN A CA 1
ATOM 3995 C C . GLN A 1 527 ? -32.642 27.435 15.802 1.00 91.19 527 GLN A C 1
ATOM 3997 O O . GLN A 1 527 ? -33.662 27.733 15.178 1.00 91.19 527 GLN A O 1
ATOM 4002 N N . LEU A 1 528 ? -32.546 27.597 17.129 1.00 91.75 528 LEU A N 1
ATOM 4003 C CA . LEU A 1 528 ? -33.668 27.992 17.995 1.00 91.75 528 LEU A CA 1
ATOM 4004 C C . LEU A 1 528 ? -33.477 29.344 18.699 1.00 91.75 528 LEU A C 1
ATOM 4006 O O . LEU A 1 528 ? -34.459 30.041 18.946 1.00 91.75 528 LEU A O 1
ATOM 4010 N N . LEU A 1 529 ? -32.242 29.732 19.045 1.00 93.00 529 LEU A N 1
ATOM 4011 C CA . LEU A 1 529 ? -31.992 30.820 20.013 1.00 93.00 529 LEU A CA 1
ATOM 4012 C C . LEU A 1 529 ? -31.629 32.183 19.394 1.00 93.00 529 LEU A C 1
ATOM 4014 O O . LEU A 1 529 ? -31.396 33.156 20.114 1.00 93.00 529 LEU A O 1
ATOM 4018 N N . SER A 1 530 ? -31.564 32.278 18.066 1.00 91.25 530 SER A N 1
ATOM 4019 C CA . SER A 1 530 ? -31.101 33.478 17.350 1.00 91.25 530 SER A CA 1
ATOM 4020 C C . SER A 1 530 ? -31.980 34.700 17.586 1.00 91.25 530 SER A C 1
ATOM 4022 O O . SER A 1 530 ? -33.182 34.668 17.321 1.00 91.25 530 SER A O 1
ATOM 4024 N N . GLY A 1 531 ? -31.390 35.811 18.035 1.00 91.88 531 GLY A N 1
ATOM 4025 C CA . GLY A 1 531 ? -32.097 37.092 18.136 1.00 91.88 531 GLY A CA 1
ATOM 4026 C C . GLY A 1 531 ? -33.197 37.143 19.201 1.00 91.88 531 GLY A C 1
ATOM 4027 O O . GLY A 1 531 ? -33.923 38.140 19.270 1.00 91.88 531 GLY A O 1
ATOM 4028 N N . LEU A 1 532 ? -33.346 36.105 20.031 1.00 94.69 532 LEU A N 1
ATOM 4029 C CA . LEU A 1 532 ? -34.391 36.069 21.048 1.00 94.69 532 LEU A CA 1
ATOM 4030 C C . LEU A 1 532 ? -34.094 37.073 22.177 1.00 94.69 532 LEU A C 1
ATOM 4032 O O . LEU A 1 532 ? -32.970 37.124 22.683 1.00 94.69 532 LEU A O 1
ATOM 4036 N N . PRO A 1 533 ? -35.086 37.871 22.621 1.00 93.81 533 PRO A N 1
ATOM 4037 C CA . PRO A 1 533 ? -34.900 38.819 23.723 1.00 93.81 533 PRO A CA 1
ATOM 4038 C C . PRO A 1 533 ? -34.748 38.119 25.083 1.00 93.81 533 PRO A C 1
ATOM 4040 O O . PRO A 1 533 ? -34.167 38.683 26.013 1.00 93.81 533 PRO A O 1
ATOM 4043 N N . SER A 1 534 ? -35.279 36.903 25.190 1.00 94.50 534 SER A N 1
ATOM 4044 C CA . SER A 1 534 ? -35.206 36.045 26.362 1.00 94.50 534 SER A CA 1
ATOM 4045 C C . SER A 1 534 ? -35.299 34.575 25.956 1.00 94.50 534 SER A C 1
ATOM 4047 O O . SER A 1 534 ? -35.901 34.240 24.935 1.00 94.50 534 SER A O 1
ATOM 4049 N N . ALA A 1 535 ? -34.693 33.702 26.755 1.00 95.56 535 ALA A N 1
ATOM 4050 C CA . ALA A 1 535 ? -34.725 32.257 26.571 1.00 95.56 535 ALA A CA 1
ATOM 4051 C C . ALA A 1 535 ? -34.567 31.540 27.916 1.00 95.56 535 ALA A C 1
ATOM 4053 O O . ALA A 1 535 ? -33.862 32.013 28.812 1.00 95.56 535 ALA A O 1
ATOM 4054 N N . THR A 1 536 ? -35.191 30.373 28.037 1.00 95.69 536 THR A N 1
ATOM 4055 C CA . THR A 1 536 ? -35.008 29.460 29.168 1.00 95.69 536 THR A CA 1
ATOM 4056 C C . THR A 1 536 ? -34.648 28.087 28.628 1.00 95.69 536 THR A C 1
ATOM 4058 O O . THR A 1 536 ? -35.326 27.584 27.737 1.00 95.69 536 THR A O 1
ATOM 4061 N N . MET A 1 537 ? -33.603 27.488 29.190 1.00 95.12 537 MET A N 1
ATOM 4062 C CA . MET A 1 537 ? -33.178 26.118 28.907 1.00 95.12 537 MET A CA 1
ATOM 4063 C C . MET A 1 537 ? -33.105 25.340 30.215 1.00 95.12 537 MET A C 1
ATOM 4065 O O . MET A 1 537 ? -32.736 25.907 31.249 1.00 95.12 537 MET A O 1
ATOM 4069 N N . MET A 1 538 ? -33.478 24.064 30.176 1.00 94.88 538 MET A N 1
ATOM 4070 C CA . MET A 1 538 ? -33.403 23.166 31.322 1.00 94.88 538 MET A CA 1
ATOM 4071 C C . MET A 1 538 ? -33.066 21.749 30.867 1.00 94.88 538 MET A C 1
ATOM 4073 O O . MET A 1 538 ? -33.556 21.313 29.828 1.00 94.88 538 MET A O 1
ATOM 4077 N N . ALA A 1 539 ? -32.286 21.045 31.678 1.00 93.06 539 ALA A N 1
ATOM 4078 C CA . ALA A 1 539 ? -31.905 19.659 31.457 1.00 93.06 539 ALA A CA 1
ATOM 4079 C C . ALA A 1 539 ? -31.890 18.893 32.783 1.00 93.06 539 ALA A C 1
ATOM 4081 O O . ALA A 1 539 ? -31.680 19.468 33.859 1.00 93.06 539 ALA A O 1
ATOM 4082 N N . TRP A 1 540 ? -32.111 17.585 32.696 1.00 92.12 540 TRP A N 1
ATOM 4083 C CA . TRP A 1 540 ? -31.701 16.656 33.740 1.00 92.12 540 TRP A CA 1
ATOM 4084 C C . TRP A 1 540 ? -30.324 16.128 33.371 1.00 92.12 540 TRP A C 1
ATOM 4086 O O . TRP A 1 540 ? -30.151 15.643 32.263 1.00 92.12 540 TRP A O 1
ATOM 4096 N N . ILE A 1 541 ? -29.371 16.237 34.288 1.00 90.00 541 ILE A N 1
ATOM 4097 C CA . ILE A 1 541 ? -28.003 15.755 34.096 1.00 90.00 541 ILE A CA 1
ATOM 4098 C C . ILE A 1 541 ? -27.649 14.783 35.215 1.00 90.00 541 ILE A C 1
ATOM 4100 O O . ILE A 1 541 ? -28.069 14.981 36.362 1.00 90.00 541 ILE A O 1
ATOM 4104 N N . LYS A 1 542 ? -26.864 13.758 34.900 1.00 87.81 542 LYS A N 1
ATOM 4105 C CA . LYS A 1 542 ? -26.216 12.886 35.876 1.00 87.81 542 LYS A CA 1
ATOM 4106 C C . LYS A 1 542 ? -24.721 12.967 35.599 1.00 87.81 542 LYS A C 1
ATOM 4108 O O . LYS A 1 542 ? -24.302 12.681 34.495 1.00 87.81 542 LYS A O 1
ATOM 4113 N N . LEU A 1 543 ? -23.954 13.399 36.591 1.00 85.31 543 LEU A N 1
ATOM 4114 C CA . LEU A 1 543 ? -22.493 13.391 36.514 1.00 85.31 543 LEU A CA 1
ATOM 4115 C C . LEU A 1 543 ? -21.998 12.006 36.935 1.00 85.31 543 LEU A C 1
ATOM 4117 O O . LEU A 1 543 ? -22.492 11.510 37.951 1.00 85.31 543 LEU A O 1
ATOM 4121 N N . THR A 1 544 ? -21.073 11.390 36.208 1.00 75.31 544 THR A N 1
ATOM 4122 C CA . THR A 1 544 ? -20.453 10.105 36.588 1.00 75.31 544 THR A CA 1
ATOM 4123 C C . THR A 1 544 ? -19.149 10.356 37.366 1.00 75.31 544 THR A C 1
ATOM 4125 O O . THR A 1 544 ? -18.618 11.471 37.351 1.00 75.31 544 THR A O 1
ATOM 4128 N N . ASP A 1 545 ? -18.671 9.381 38.141 1.00 67.69 545 ASP A N 1
ATOM 4129 C CA . ASP A 1 545 ? -17.287 9.355 38.647 1.00 67.69 545 ASP A CA 1
ATOM 4130 C C . ASP A 1 545 ? -16.418 8.354 37.903 1.00 67.69 545 ASP A C 1
ATOM 4132 O O . ASP A 1 545 ? -15.354 7.984 38.404 1.00 67.69 545 ASP A O 1
ATOM 4136 N N . ASP A 1 546 ? -16.872 7.950 36.722 1.00 63.16 546 ASP A N 1
ATOM 4137 C CA . ASP A 1 546 ? -16.134 7.023 35.907 1.00 63.16 546 ASP A CA 1
ATOM 4138 C C . ASP A 1 546 ? -14.861 7.707 35.407 1.00 63.16 546 ASP A C 1
ATOM 4140 O O . ASP A 1 546 ? -14.875 8.671 34.642 1.00 63.16 546 ASP A O 1
ATOM 4144 N N . VAL A 1 547 ? -13.740 7.265 35.968 1.00 53.03 547 VAL A N 1
ATOM 4145 C CA . VAL A 1 547 ? -12.443 7.928 35.816 1.00 53.03 547 VAL A CA 1
ATOM 4146 C C . VAL A 1 547 ? -11.860 7.674 34.427 1.00 53.03 547 VAL A C 1
ATOM 4148 O O . VAL A 1 547 ? -10.909 8.355 34.045 1.00 53.03 547 VAL A O 1
ATOM 4151 N N . THR A 1 548 ? -12.412 6.700 33.703 1.00 49.25 548 THR A N 1
ATOM 4152 C CA . THR A 1 548 ? -11.991 6.320 32.359 1.00 49.25 548 THR A CA 1
ATOM 4153 C C . THR A 1 548 ? -12.717 7.136 31.282 1.00 49.25 548 THR A C 1
ATOM 4155 O O . THR A 1 548 ? -12.082 7.505 30.301 1.00 49.25 548 THR A O 1
ATOM 4158 N N . THR A 1 549 ? -13.983 7.519 31.495 1.00 53.47 549 THR A N 1
ATOM 4159 C CA . THR A 1 549 ? -14.791 8.301 30.533 1.00 53.47 549 THR A CA 1
ATOM 4160 C C . THR A 1 549 ? -14.903 9.791 30.872 1.00 53.47 549 THR A C 1
ATOM 4162 O O . THR A 1 549 ? -14.970 10.623 29.969 1.00 53.47 549 THR A O 1
ATOM 4165 N N . ASP A 1 550 ? -14.864 10.180 32.154 1.00 62.06 550 ASP A N 1
ATOM 4166 C CA . ASP A 1 550 ? -15.342 11.503 32.576 1.00 62.06 550 ASP A CA 1
ATOM 4167 C C . ASP A 1 550 ? -14.394 12.182 33.589 1.00 62.06 550 ASP A C 1
ATOM 4169 O O . ASP A 1 550 ? -14.618 12.288 34.802 1.00 62.06 550 ASP A O 1
ATOM 4173 N N . THR A 1 551 ? -13.259 12.677 33.080 1.00 61.62 551 THR A N 1
ATOM 4174 C CA . THR A 1 551 ? -12.180 13.254 33.911 1.00 61.62 551 THR A CA 1
ATOM 4175 C C . THR A 1 551 ? -12.446 14.689 34.389 1.00 61.62 551 THR A C 1
ATOM 4177 O O . THR A 1 551 ? -11.689 15.217 35.212 1.00 61.62 551 THR A O 1
ATOM 4180 N N . TYR A 1 552 ? -13.510 15.341 33.897 1.00 75.62 552 TYR A N 1
ATOM 4181 C CA . TYR A 1 552 ? -13.833 16.758 34.138 1.00 75.62 552 TYR A CA 1
ATOM 4182 C C . TYR A 1 552 ? -12.613 17.688 33.996 1.00 75.62 552 TYR A C 1
ATOM 4184 O O . TYR A 1 552 ? -12.409 18.601 34.795 1.00 75.62 552 TYR A O 1
ATOM 4192 N N . THR A 1 553 ? -11.759 17.457 33.000 1.00 73.88 553 THR A N 1
ATOM 4193 C CA . THR A 1 553 ? -10.541 18.257 32.769 1.00 73.88 553 THR A CA 1
ATOM 4194 C C . THR A 1 553 ? -10.804 19.534 31.963 1.00 73.88 553 THR A C 1
ATOM 4196 O O . THR A 1 553 ? -9.991 20.462 31.998 1.00 73.88 553 THR A O 1
ATOM 4199 N N . ALA A 1 554 ? -11.966 19.629 31.308 1.00 78.25 554 ALA A N 1
ATOM 4200 C CA . ALA A 1 554 ? -12.411 20.767 30.506 1.00 78.25 554 ALA A CA 1
ATOM 4201 C C . ALA A 1 554 ? -13.898 21.109 30.744 1.00 78.25 554 ALA A C 1
ATOM 4203 O O . ALA A 1 554 ? -14.597 20.465 31.525 1.00 78.25 554 ALA A O 1
ATOM 4204 N N . ASP A 1 555 ? -14.379 22.174 30.097 1.00 84.31 555 ASP A N 1
ATOM 4205 C CA . ASP A 1 555 ? -15.768 22.629 30.201 1.00 84.31 555 ASP A CA 1
ATOM 4206 C C . ASP A 1 555 ? -16.671 21.939 29.157 1.00 84.31 555 ASP A C 1
ATOM 4208 O O . ASP A 1 555 ? -16.643 22.321 27.982 1.00 84.31 555 ASP A O 1
ATOM 4212 N N . GLY A 1 556 ? -17.548 21.029 29.585 1.00 83.06 556 GLY A N 1
ATOM 4213 C CA . GLY A 1 556 ? -18.551 20.360 28.747 1.00 83.06 556 GLY A CA 1
ATOM 4214 C C . GLY A 1 556 ? -19.807 21.202 28.502 1.00 83.06 556 GLY A C 1
ATOM 4215 O O . GLY A 1 556 ? -20.205 22.022 29.339 1.00 83.06 556 GLY A O 1
ATOM 4216 N N . THR A 1 557 ? -20.447 21.028 27.345 1.00 87.06 557 THR A N 1
ATOM 4217 C CA . THR A 1 557 ? -21.719 21.689 27.010 1.00 87.06 557 THR A CA 1
ATOM 4218 C C . THR A 1 557 ? -22.864 20.704 27.144 1.00 87.06 557 THR A C 1
ATOM 4220 O O . THR A 1 557 ? -22.867 19.714 26.444 1.00 87.06 557 THR A O 1
ATOM 4223 N N . ILE A 1 558 ? -23.850 21.034 27.981 1.00 90.56 558 ILE A N 1
ATOM 4224 C CA . ILE A 1 558 ? -25.061 20.223 28.161 1.00 90.56 558 ILE A CA 1
ATOM 4225 C C . ILE A 1 558 ? -26.040 20.482 27.016 1.00 90.56 558 ILE A C 1
ATOM 4227 O O . ILE A 1 558 ? -26.617 19.584 26.424 1.00 90.56 558 ILE A O 1
ATOM 4231 N N . MET A 1 559 ? -26.328 21.762 26.753 1.00 92.62 559 MET A N 1
ATOM 4232 C CA . MET A 1 559 ? -27.282 22.144 25.713 1.00 92.62 559 MET A CA 1
ATOM 4233 C C . MET A 1 559 ? -27.140 23.607 25.305 1.00 92.62 559 MET A C 1
ATOM 4235 O O . MET A 1 559 ? -26.835 24.470 26.138 1.00 92.62 559 MET A O 1
ATOM 4239 N N . GLY A 1 560 ? -27.470 23.914 24.053 1.00 93.12 560 GLY A N 1
ATOM 4240 C CA . GLY A 1 560 ? -27.682 25.277 23.577 1.00 93.12 560 GLY A CA 1
ATOM 4241 C C . GLY A 1 560 ? -26.942 25.606 22.286 1.00 93.12 560 GLY A C 1
ATOM 4242 O O . GLY A 1 560 ? -26.811 24.783 21.392 1.00 93.12 560 GLY A O 1
ATOM 4243 N N . GLN A 1 561 ? -26.522 26.864 22.173 1.00 92.44 561 GLN A N 1
ATOM 4244 C CA . GLN A 1 561 ? -25.818 27.438 21.024 1.00 92.44 561 GLN A CA 1
ATOM 4245 C C . GLN A 1 561 ? -24.705 28.379 21.520 1.00 92.44 561 GLN A C 1
ATOM 4247 O O . GLN A 1 561 ? -24.732 28.820 22.669 1.00 92.44 561 GLN A O 1
ATOM 4252 N N . ASN A 1 562 ? -23.764 28.795 20.665 1.00 89.25 562 ASN A N 1
ATOM 4253 C CA . ASN A 1 562 ? -22.663 29.690 21.079 1.00 89.25 562 ASN A CA 1
ATOM 4254 C C . ASN A 1 562 ? -23.129 31.028 21.687 1.00 89.25 562 ASN A C 1
ATOM 4256 O O . ASN A 1 562 ? -22.435 31.640 22.505 1.00 89.25 562 ASN A O 1
ATOM 4260 N N . ASN A 1 563 ? -24.311 31.508 21.292 1.00 91.00 563 ASN A N 1
ATOM 4261 C CA . ASN A 1 563 ? -24.914 32.719 21.844 1.00 91.00 563 ASN A CA 1
ATOM 4262 C C . ASN A 1 563 ? -25.598 32.493 23.207 1.00 91.00 563 ASN A C 1
ATOM 4264 O O . ASN A 1 563 ? -25.720 33.452 23.971 1.00 91.00 563 ASN A O 1
ATOM 4268 N N . PHE A 1 564 ? -26.023 31.268 23.525 1.00 94.06 564 PHE A N 1
ATOM 4269 C CA . PHE A 1 564 ? -26.569 30.878 24.822 1.00 94.06 564 PHE A CA 1
ATOM 4270 C C . PHE A 1 564 ? -26.460 29.363 25.028 1.00 94.06 564 PHE A C 1
ATOM 4272 O O . PHE A 1 564 ? -27.208 28.609 24.407 1.00 94.06 564 PHE A O 1
ATOM 4279 N N . ASN A 1 565 ? -25.564 28.920 25.910 1.00 93.12 565 ASN A N 1
ATOM 4280 C CA . ASN A 1 565 ? -25.401 27.503 26.247 1.00 93.12 565 ASN A CA 1
ATOM 4281 C C . ASN A 1 565 ? -25.291 27.277 27.760 1.00 93.12 565 ASN A C 1
ATOM 4283 O O . ASN A 1 565 ? -24.854 28.148 28.519 1.00 93.12 565 ASN A O 1
ATOM 4287 N N . LEU A 1 566 ? -25.755 26.106 28.188 1.00 93.69 566 LEU A N 1
ATOM 4288 C CA . LEU A 1 566 ? -25.653 25.583 29.543 1.00 93.69 566 LEU A CA 1
ATOM 4289 C C . LEU A 1 566 ? -24.524 24.553 29.570 1.00 93.69 566 LEU A C 1
ATOM 4291 O O . LEU A 1 566 ? -24.449 23.701 28.691 1.00 93.69 566 LEU A O 1
ATOM 4295 N N . ARG A 1 567 ? -23.639 24.652 30.558 1.00 91.12 567 ARG A N 1
ATOM 4296 C CA . ARG A 1 567 ? -22.360 23.938 30.594 1.00 91.12 567 ARG A CA 1
ATOM 4297 C C . ARG A 1 567 ? -22.055 23.387 31.983 1.00 91.12 567 ARG A C 1
ATOM 4299 O O . ARG A 1 567 ? -22.572 23.902 32.980 1.00 91.12 567 ARG A O 1
ATOM 4306 N N . ILE A 1 568 ? -21.165 22.403 32.044 1.00 89.31 568 ILE A N 1
ATOM 4307 C CA . ILE A 1 568 ? -20.488 21.950 33.263 1.00 89.31 568 ILE A CA 1
ATOM 4308 C C . ILE A 1 568 ? -19.005 22.245 33.103 1.00 89.31 568 ILE A C 1
ATOM 4310 O O . ILE A 1 568 ? -18.402 21.856 32.115 1.00 89.31 568 ILE A O 1
ATOM 4314 N N . ASN A 1 569 ? -18.421 22.983 34.044 1.00 86.56 569 ASN A N 1
ATOM 4315 C CA . ASN A 1 569 ? -16.992 23.278 33.992 1.00 86.56 569 ASN A CA 1
ATOM 4316 C C . ASN A 1 569 ? -16.142 22.130 34.556 1.00 86.56 569 ASN A C 1
ATOM 4318 O O . ASN A 1 569 ? -16.657 21.247 35.246 1.00 86.56 569 ASN A O 1
ATOM 4322 N N . ALA A 1 570 ? -14.824 22.234 34.388 1.00 86.50 570 ALA A N 1
ATOM 4323 C CA . ALA A 1 570 ? -13.855 21.284 34.947 1.00 86.50 570 ALA A CA 1
ATOM 4324 C C . ALA A 1 570 ? -13.937 21.113 36.489 1.00 86.50 570 ALA A C 1
ATOM 4326 O O . ALA A 1 570 ? -13.455 20.152 37.078 1.00 86.50 570 ALA A O 1
ATOM 4327 N N . ALA A 1 571 ? -14.577 22.051 37.196 1.00 87.44 571 ALA A N 1
ATOM 4328 C CA . ALA A 1 571 ? -14.820 21.963 38.637 1.00 87.44 571 ALA A CA 1
ATOM 4329 C C . ALA A 1 571 ? -16.185 21.331 38.995 1.00 87.44 571 ALA A C 1
ATOM 4331 O O . ALA A 1 571 ? -16.600 21.406 40.158 1.00 87.44 571 ALA A O 1
ATOM 4332 N N . ARG A 1 572 ? -16.898 20.735 38.026 1.00 89.06 572 ARG A N 1
ATOM 4333 C CA . ARG A 1 572 ? -18.267 20.193 38.150 1.00 89.06 572 ARG A CA 1
ATOM 4334 C C . ARG A 1 572 ? -19.293 21.227 38.608 1.00 89.06 572 ARG A C 1
ATOM 4336 O O . ARG A 1 572 ? -20.183 20.951 39.418 1.00 89.06 572 ARG A O 1
ATOM 4343 N N . GLN A 1 573 ? -19.148 22.457 38.136 1.00 89.56 573 GLN A N 1
ATOM 4344 C CA . GLN A 1 573 ? -20.056 23.560 38.429 1.00 89.56 573 GLN A CA 1
ATOM 4345 C C . GLN A 1 573 ? -20.851 23.917 37.183 1.00 89.56 573 GLN A C 1
ATOM 4347 O O . GLN A 1 573 ? -20.319 23.956 36.075 1.00 89.56 573 GLN A O 1
ATOM 4352 N N . VAL A 1 574 ? -22.122 24.258 37.386 1.00 91.38 574 VAL A N 1
ATOM 4353 C CA . VAL A 1 574 ? -22.967 24.772 36.309 1.00 91.38 574 VAL A CA 1
ATOM 4354 C C . VAL A 1 574 ? -22.430 26.125 35.841 1.00 91.38 574 VAL A C 1
ATOM 4356 O O . VAL A 1 574 ? -22.296 27.071 36.625 1.00 91.38 574 VAL A O 1
ATOM 4359 N N . ALA A 1 575 ? -22.160 26.222 34.548 1.00 90.00 575 ALA A N 1
ATOM 4360 C CA . ALA A 1 575 ? -21.730 27.428 33.867 1.00 90.00 575 ALA A CA 1
ATOM 4361 C C . ALA A 1 575 ? -22.708 27.763 32.739 1.00 90.00 575 ALA A C 1
ATOM 4363 O O . ALA A 1 575 ? -23.412 26.902 32.217 1.00 90.00 575 ALA A O 1
ATOM 4364 N N . VAL A 1 576 ? -22.787 29.041 32.385 1.00 92.31 576 VAL A N 1
ATOM 4365 C CA . VAL A 1 576 ? -23.633 29.500 31.283 1.00 92.31 576 VAL A CA 1
ATOM 4366 C C . VAL A 1 576 ? -22.865 30.523 30.471 1.00 92.31 576 VAL A C 1
ATOM 4368 O O . VAL A 1 576 ? -22.386 31.513 31.030 1.00 92.31 576 VAL A O 1
ATOM 4371 N N . THR A 1 577 ? -22.788 30.338 29.158 1.00 91.25 577 THR A N 1
ATOM 4372 C CA . THR A 1 577 ? -22.274 31.370 28.254 1.00 91.25 577 THR A CA 1
ATOM 4373 C C . THR A 1 577 ? -23.442 32.117 27.630 1.00 91.25 577 THR A C 1
ATOM 4375 O O . THR A 1 577 ? -24.388 31.504 27.151 1.00 91.25 577 THR A O 1
ATOM 4378 N N . VAL A 1 578 ? -23.393 33.451 27.646 1.00 91.50 578 VAL A N 1
ATOM 4379 C CA . VAL A 1 578 ? -24.356 34.326 26.956 1.00 91.50 578 VAL A CA 1
ATOM 4380 C C . VAL A 1 578 ? -23.578 35.322 26.103 1.00 91.50 578 VAL A C 1
ATOM 4382 O O . VAL A 1 578 ? -22.762 36.072 26.637 1.00 91.50 578 VAL A O 1
ATOM 4385 N N . ASN A 1 579 ? -23.834 35.364 24.793 1.00 89.56 579 ASN A N 1
ATOM 4386 C CA . ASN A 1 579 ? -23.179 36.259 23.828 1.00 89.56 579 ASN A CA 1
ATOM 4387 C C . ASN A 1 579 ? -21.642 36.280 23.977 1.00 89.56 579 ASN A C 1
ATOM 4389 O O . ASN A 1 579 ? -21.032 37.346 24.062 1.00 89.56 579 ASN A O 1
ATOM 4393 N N . GLY A 1 580 ? -21.026 35.098 24.091 1.00 81.75 580 GLY A N 1
ATOM 4394 C CA . GLY A 1 580 ? -19.577 34.937 24.273 1.00 81.75 580 GLY A CA 1
ATOM 4395 C C . GLY A 1 580 ? -19.042 35.273 25.672 1.00 81.75 580 GLY A C 1
ATOM 4396 O O . GLY A 1 580 ? -17.852 35.112 25.924 1.00 81.75 580 GLY A O 1
ATOM 4397 N N . SER A 1 581 ? -19.887 35.719 26.608 1.00 84.38 581 SER A N 1
ATOM 4398 C CA . SER A 1 581 ? -19.505 35.931 28.009 1.00 84.38 581 SER A CA 1
ATOM 4399 C C . SER A 1 581 ? -19.837 34.697 28.844 1.00 84.38 581 SER A C 1
ATOM 4401 O O . SER A 1 581 ? -21.009 34.441 29.126 1.00 84.38 581 SER A O 1
ATOM 4403 N N . SER A 1 582 ? -18.815 33.949 29.259 1.00 79.69 582 SER A N 1
ATOM 4404 C CA . SER A 1 582 ? -18.969 32.818 30.181 1.00 79.69 582 SER A CA 1
ATOM 4405 C C . SER A 1 582 ? -19.145 33.311 31.613 1.00 79.69 582 SER A C 1
ATOM 4407 O O . SER A 1 582 ? -18.307 34.033 32.157 1.00 79.69 582 SER A O 1
ATOM 4409 N N . ILE A 1 583 ? -20.264 32.936 32.222 1.00 81.25 583 ILE A N 1
ATOM 4410 C CA . ILE A 1 583 ? -20.628 33.302 33.583 1.00 81.25 583 ILE A CA 1
ATOM 4411 C C . ILE A 1 583 ? -20.712 32.022 34.403 1.00 81.25 583 ILE A C 1
ATOM 4413 O O . ILE A 1 583 ? -21.585 31.177 34.204 1.00 81.25 583 ILE A O 1
ATOM 4417 N N . PHE A 1 584 ? -19.788 31.906 35.350 1.00 71.38 584 PHE A N 1
ATOM 4418 C CA . PHE A 1 584 ? -19.666 30.747 36.220 1.00 71.38 584 PHE A CA 1
ATOM 4419 C C . PHE A 1 584 ? -20.497 30.931 37.481 1.00 71.38 584 PHE A C 1
ATOM 4421 O O . PHE A 1 584 ? -20.486 32.008 38.089 1.00 71.38 584 PHE A O 1
ATOM 4428 N N . TYR A 1 585 ? -21.184 29.868 37.898 1.00 67.62 585 TYR A N 1
ATOM 4429 C CA . TYR A 1 585 ? -21.766 29.818 39.227 1.00 67.62 585 TYR A CA 1
ATOM 4430 C C . TYR A 1 585 ? -20.716 29.353 40.252 1.00 67.62 585 TYR A C 1
ATOM 4432 O O . TYR A 1 585 ? -20.294 28.201 40.199 1.00 67.62 585 TYR A O 1
ATOM 4440 N N . PRO A 1 586 ? -20.275 30.195 41.205 1.00 59.84 586 PRO A N 1
ATOM 4441 C CA . PRO A 1 586 ? -18.977 29.967 41.841 1.00 59.84 586 PRO A CA 1
ATOM 4442 C C . PRO A 1 586 ? -18.975 29.096 43.110 1.00 59.84 586 PRO A C 1
ATOM 4444 O O . PRO A 1 586 ? -17.924 29.001 43.739 1.00 59.84 586 PRO A O 1
ATOM 4447 N N . THR A 1 587 ? -20.087 28.490 43.556 1.00 67.69 587 THR A N 1
ATOM 4448 C CA . THR A 1 587 ? -20.116 27.897 44.919 1.00 67.69 587 THR A CA 1
ATOM 4449 C C . THR A 1 587 ? -20.642 26.476 45.073 1.00 67.69 587 THR A C 1
ATOM 4451 O O . THR A 1 587 ? -20.410 25.888 46.127 1.00 67.69 587 THR A O 1
ATOM 4454 N N . THR A 1 588 ? -21.332 25.895 44.092 1.00 78.19 588 THR A N 1
ATOM 4455 C CA . THR A 1 588 ? -21.883 24.536 44.241 1.00 78.19 588 THR A CA 1
ATOM 4456 C C . THR A 1 588 ? -21.226 23.593 43.252 1.00 78.19 588 THR A C 1
ATOM 4458 O O . THR A 1 588 ? -21.544 23.613 42.069 1.00 78.19 588 THR A O 1
ATOM 4461 N N . VAL A 1 589 ? -20.315 22.775 43.773 1.00 88.88 589 VAL A N 1
ATOM 4462 C CA . VAL A 1 589 ? -19.786 21.597 43.084 1.00 88.88 589 VAL A CA 1
ATOM 4463 C C . VAL A 1 589 ? -20.877 20.532 43.109 1.00 88.88 589 VAL A C 1
ATOM 4465 O O . VAL A 1 589 ? -21.377 20.176 44.183 1.00 88.88 589 VAL A O 1
ATOM 4468 N N . LEU A 1 590 ? -21.291 20.074 41.934 1.00 90.06 590 LEU A N 1
ATOM 4469 C CA . LEU A 1 590 ? -22.193 18.942 41.812 1.00 90.06 590 LEU A CA 1
ATOM 4470 C C . LEU A 1 590 ? -21.421 17.661 42.155 1.00 90.06 590 LEU A C 1
ATOM 4472 O O . LEU A 1 590 ? -20.240 17.518 41.851 1.00 90.06 590 LEU A O 1
ATOM 4476 N N . GLY A 1 591 ? -22.085 16.766 42.875 1.00 89.62 591 GLY A N 1
ATOM 4477 C CA . GLY A 1 591 ? -21.574 15.435 43.159 1.00 89.62 591 GLY A CA 1
ATOM 4478 C C . GLY A 1 591 ? -21.896 14.502 42.002 1.00 89.62 591 GLY A C 1
ATOM 4479 O O . GLY A 1 591 ? -22.817 14.762 41.236 1.00 89.62 591 GLY A O 1
ATOM 4480 N N . VAL A 1 592 ? -21.147 13.421 41.930 1.00 87.94 592 VAL A N 1
ATOM 4481 C CA . VAL A 1 592 ? -21.310 12.335 40.965 1.00 87.94 592 VAL A CA 1
ATOM 4482 C C . VAL A 1 592 ? -22.437 11.379 41.374 1.00 87.94 592 VAL A C 1
ATOM 4484 O O . VAL A 1 592 ? -22.979 11.480 42.482 1.00 87.94 592 VAL A O 1
ATOM 4487 N N . ASP A 1 593 ? -22.834 10.514 40.449 1.00 85.19 593 ASP A N 1
ATOM 4488 C CA . ASP A 1 593 ? -23.878 9.498 40.562 1.00 85.19 593 ASP A CA 1
ATOM 4489 C C . ASP A 1 593 ? -25.236 9.982 41.058 1.00 85.19 593 ASP A C 1
ATOM 4491 O O . ASP A 1 593 ? -26.011 9.287 41.726 1.00 85.19 593 ASP A O 1
ATOM 4495 N N . ARG A 1 594 ? -25.566 11.221 40.702 1.00 87.94 594 ARG A N 1
ATOM 4496 C CA . ARG A 1 594 ? -26.811 11.847 41.120 1.00 87.94 594 ARG A CA 1
ATOM 4497 C C . ARG A 1 594 ? -27.416 12.680 40.008 1.00 87.94 594 ARG A C 1
ATOM 4499 O O . ARG A 1 594 ? -26.753 13.521 39.417 1.00 87.94 594 ARG A O 1
ATOM 4506 N N . TRP A 1 595 ? -28.720 12.500 39.818 1.00 91.50 595 TRP A N 1
ATOM 4507 C CA . TRP A 1 595 ? -29.520 13.328 38.928 1.00 91.50 595 TRP A CA 1
ATOM 4508 C C . TRP A 1 595 ? -29.724 14.737 39.495 1.00 91.50 595 TRP A C 1
ATOM 4510 O O . TRP A 1 595 ? -30.152 14.915 40.642 1.00 91.50 595 TRP A O 1
ATOM 4520 N N . TYR A 1 596 ? -29.473 15.735 38.655 1.00 93.25 596 TYR A N 1
ATOM 4521 C CA . TYR A 1 596 ? -29.734 17.145 38.904 1.00 93.25 596 TYR A CA 1
ATOM 4522 C C . TYR A 1 596 ? -30.630 17.714 37.826 1.00 93.25 596 TYR A C 1
ATOM 4524 O O . TYR A 1 596 ? -30.380 17.533 36.642 1.00 93.25 596 TYR A O 1
ATOM 4532 N N . HIS A 1 597 ? -31.620 18.493 38.238 1.00 94.88 597 HIS A N 1
ATOM 4533 C CA . HIS A 1 597 ? -32.347 19.352 37.320 1.00 94.88 597 HIS A CA 1
ATOM 4534 C C . HIS A 1 597 ? -31.665 20.719 37.274 1.00 94.88 597 HIS A C 1
ATOM 4536 O O . HIS A 1 597 ? -31.719 21.475 38.250 1.00 94.88 597 HIS A O 1
ATOM 4542 N N . VAL A 1 598 ? -31.014 21.038 36.162 1.00 94.75 598 VAL A N 1
ATOM 4543 C CA . VAL A 1 598 ? -30.313 22.307 35.945 1.00 94.75 598 VAL A CA 1
ATOM 4544 C C . VAL A 1 598 ? -31.088 23.168 34.959 1.00 94.75 598 VAL A C 1
ATOM 4546 O O . VAL A 1 598 ? -31.642 22.669 33.985 1.00 94.75 598 VAL A O 1
ATOM 4549 N N . ALA A 1 599 ? -31.156 24.474 35.208 1.00 95.25 599 ALA A N 1
ATOM 4550 C CA . ALA A 1 599 ? -31.786 25.399 34.273 1.00 95.25 599 ALA A CA 1
ATOM 4551 C C . ALA A 1 599 ? -31.107 26.766 34.263 1.00 95.25 599 ALA A C 1
ATOM 4553 O O . ALA A 1 599 ? -30.651 27.261 35.296 1.00 95.25 599 ALA A O 1
ATOM 4554 N N . ALA A 1 600 ? -31.121 27.412 33.101 1.00 94.88 600 ALA A N 1
ATOM 4555 C CA . ALA A 1 600 ? -30.689 28.787 32.918 1.00 94.88 600 ALA A CA 1
ATOM 4556 C C . ALA A 1 600 ? -31.791 29.599 32.240 1.00 94.88 600 ALA A C 1
ATOM 4558 O O . ALA A 1 600 ? -32.428 29.153 31.290 1.00 94.88 600 ALA A O 1
ATOM 4559 N N . THR A 1 601 ? -32.028 30.811 32.731 1.00 95.25 601 THR A N 1
ATOM 4560 C CA . THR A 1 601 ? -32.945 31.771 32.108 1.00 95.25 601 THR A CA 1
ATOM 4561 C C . THR A 1 601 ? -32.212 33.065 31.837 1.00 95.25 601 THR A C 1
ATOM 4563 O O . THR A 1 601 ? -31.673 33.665 32.769 1.00 95.25 601 THR A O 1
ATOM 4566 N N . TYR A 1 602 ? -32.241 33.504 30.584 1.00 95.00 602 TYR A N 1
ATOM 4567 C CA . TYR A 1 602 ? -31.774 34.809 30.155 1.00 95.00 602 TYR A CA 1
ATOM 4568 C C . TYR A 1 602 ? -32.952 35.697 29.744 1.00 95.00 602 TYR A C 1
ATOM 4570 O O . TYR A 1 602 ? -33.825 35.266 28.997 1.00 95.00 602 TYR A O 1
ATOM 4578 N N . ASP A 1 603 ? -32.965 36.944 30.203 1.00 94.06 603 ASP A N 1
ATOM 4579 C CA . ASP A 1 603 ? -33.870 37.993 29.740 1.00 94.06 603 ASP A CA 1
ATOM 4580 C C . ASP A 1 603 ? -33.119 39.328 29.694 1.00 94.06 603 ASP A C 1
ATOM 4582 O O . ASP A 1 603 ? -32.838 39.962 30.719 1.00 94.06 603 ASP A O 1
ATOM 4586 N N . GLY A 1 604 ? -32.784 39.756 28.476 1.00 89.94 604 GLY A N 1
ATOM 4587 C CA . GLY A 1 604 ? -32.023 40.976 28.228 1.00 89.94 604 GLY A CA 1
ATOM 4588 C C . GLY A 1 604 ? -32.786 42.269 28.523 1.00 89.94 604 GLY A C 1
ATOM 4589 O O . GLY A 1 604 ? -32.154 43.329 28.625 1.00 89.94 604 GLY A O 1
ATOM 4590 N N . SER A 1 605 ? -34.115 42.195 28.683 1.00 89.06 605 SER A N 1
ATOM 4591 C CA . SER A 1 605 ? -34.994 43.340 28.952 1.00 89.06 605 SER A CA 1
ATOM 4592 C C . SER A 1 605 ? -35.033 43.755 30.427 1.00 89.06 605 SER A C 1
ATOM 4594 O O . SER A 1 605 ? -35.405 44.889 30.742 1.00 89.06 605 SER A O 1
ATOM 4596 N N . LEU A 1 606 ? -34.626 42.867 31.340 1.00 89.44 606 LEU A N 1
ATOM 4597 C CA . LEU A 1 606 ? -34.634 43.137 32.778 1.00 89.44 606 LEU A CA 1
ATOM 4598 C C . LEU A 1 606 ? -33.552 44.146 33.174 1.00 89.44 606 LEU A C 1
ATOM 4600 O O . LEU A 1 606 ? -32.486 44.205 32.580 1.00 89.44 606 LEU A O 1
ATOM 4604 N N . SER A 1 607 ? -33.776 44.941 34.218 1.00 84.38 607 SER A N 1
ATOM 4605 C CA . SER A 1 607 ? -32.762 45.889 34.708 1.00 84.38 607 SER A CA 1
ATOM 4606 C C . SER A 1 607 ? -31.711 45.246 35.622 1.00 84.38 607 SER A C 1
ATOM 4608 O O . SER A 1 607 ? -30.607 45.771 35.746 1.00 84.38 607 SER A O 1
ATOM 4610 N N . THR A 1 608 ? -32.033 44.111 36.246 1.00 85.94 608 THR A N 1
ATOM 4611 C CA . THR A 1 608 ? -31.159 43.320 37.128 1.00 85.94 608 THR A CA 1
ATOM 4612 C C . THR A 1 608 ? -31.455 41.828 36.955 1.00 85.94 608 THR A C 1
ATOM 4614 O O . THR A 1 608 ? -32.513 41.465 36.442 1.00 85.94 608 THR A O 1
ATOM 4617 N N . GLN A 1 609 ? -30.530 40.958 37.377 1.00 86.94 609 GLN A N 1
ATOM 4618 C CA . GLN A 1 609 ? -30.663 39.494 37.303 1.00 86.94 609 GLN A CA 1
ATOM 4619 C C . GLN A 1 609 ? -31.077 38.989 35.913 1.00 86.94 609 GLN A C 1
ATOM 4621 O O . GLN A 1 609 ? -31.979 38.161 35.783 1.00 86.94 609 GLN A O 1
ATOM 4626 N N . LYS A 1 610 ? -30.424 39.516 34.873 1.00 90.75 610 LYS A N 1
ATOM 4627 C CA . LYS A 1 610 ? -30.726 39.182 33.473 1.00 90.75 610 LYS A CA 1
ATOM 4628 C C . LYS A 1 610 ? -30.446 37.725 33.147 1.00 90.75 610 LYS A C 1
ATOM 4630 O O . LYS A 1 610 ? -31.131 37.163 32.312 1.00 90.75 610 LYS A O 1
ATOM 4635 N N . LEU A 1 611 ? -29.460 37.122 33.807 1.00 92.88 611 LEU A N 1
ATOM 4636 C CA . LEU A 1 611 ? -29.211 35.686 33.768 1.00 92.88 611 LEU A CA 1
ATOM 4637 C C . LEU A 1 611 ? -29.477 35.098 35.155 1.00 92.88 611 LEU A C 1
ATOM 4639 O O . LEU A 1 611 ? -28.973 35.617 36.155 1.00 92.88 611 LEU A O 1
ATOM 4643 N N . LYS A 1 612 ? -30.244 34.012 35.210 1.00 93.38 612 LYS A N 1
ATOM 4644 C CA . LYS A 1 612 ? -30.558 33.258 36.428 1.00 93.38 612 LYS A CA 1
ATOM 4645 C C . LYS A 1 612 ? -30.222 31.791 36.218 1.00 93.38 612 LYS A C 1
ATOM 4647 O O . LYS A 1 612 ? -30.552 31.249 35.167 1.00 93.38 612 LYS A O 1
ATOM 4652 N N . ILE A 1 613 ? -29.612 31.169 37.223 1.00 93.12 613 ILE A N 1
ATOM 4653 C CA . ILE A 1 613 ? -29.275 29.739 37.218 1.00 93.12 613 ILE A CA 1
ATOM 4654 C C . ILE A 1 613 ? -30.053 29.059 38.338 1.00 93.12 613 ILE A C 1
ATOM 4656 O O . ILE A 1 613 ? -30.146 29.591 39.452 1.00 93.12 613 ILE A O 1
ATOM 4660 N N . PHE A 1 614 ? -30.606 27.890 38.036 1.00 93.44 614 PHE A N 1
ATOM 4661 C CA . PHE A 1 614 ? -31.399 27.077 38.943 1.00 93.44 614 PHE A CA 1
ATOM 4662 C C . PHE A 1 614 ? -30.814 25.669 39.038 1.00 93.44 614 PHE A C 1
ATOM 4664 O O . PHE A 1 614 ? -30.434 25.087 38.026 1.00 93.44 614 PHE A O 1
ATOM 4671 N N . ILE A 1 615 ? -30.785 25.122 40.254 1.00 93.00 615 ILE A N 1
ATOM 4672 C CA . ILE A 1 615 ? -30.432 23.725 40.528 1.00 93.00 615 ILE A CA 1
ATOM 4673 C C . ILE A 1 615 ? -31.561 23.127 41.365 1.00 93.00 615 ILE A C 1
ATOM 4675 O O . ILE A 1 615 ? -31.963 23.701 42.381 1.00 93.00 615 ILE A O 1
ATOM 4679 N N . ASN A 1 616 ? -32.108 21.997 40.920 1.00 93.88 616 ASN A N 1
ATOM 4680 C CA . ASN A 1 616 ? -33.247 21.305 41.525 1.00 93.88 616 ASN A CA 1
ATOM 4681 C C . ASN A 1 616 ? -34.431 22.250 41.797 1.00 93.88 616 ASN A C 1
ATOM 4683 O O . ASN A 1 616 ? -35.041 22.240 42.865 1.00 93.88 616 ASN A O 1
ATOM 4687 N N . GLY A 1 617 ? -34.711 23.130 40.827 1.00 91.12 617 GLY A N 1
ATOM 4688 C CA . GLY A 1 617 ? -35.801 24.111 40.884 1.00 91.12 617 GLY A CA 1
ATOM 4689 C C . GLY A 1 617 ? -35.557 25.313 41.807 1.00 91.12 617 GLY A C 1
ATOM 4690 O O . GLY A 1 617 ? -36.391 26.215 41.860 1.00 91.12 617 GLY A O 1
ATOM 4691 N N . THR A 1 618 ? -34.423 25.377 42.508 1.00 92.44 618 THR A N 1
ATOM 4692 C CA . THR A 1 618 ? -34.064 26.513 43.369 1.00 92.44 618 THR A CA 1
ATOM 4693 C C . THR A 1 618 ? -33.159 27.474 42.612 1.00 92.44 618 THR A C 1
ATOM 4695 O O . THR A 1 618 ? -32.163 27.046 42.038 1.00 92.44 618 THR A O 1
ATOM 4698 N N . MET A 1 619 ? -33.473 28.775 42.615 1.00 91.56 619 MET A N 1
ATOM 4699 C CA . MET A 1 619 ? -32.588 29.789 42.031 1.00 91.56 619 MET A CA 1
ATOM 4700 C C . MET A 1 619 ? -31.321 29.896 42.877 1.00 91.56 619 MET A C 1
ATOM 4702 O O . MET A 1 619 ? -31.369 30.353 44.018 1.00 91.56 619 MET A O 1
ATOM 4706 N N . VAL A 1 620 ? -30.193 29.490 42.306 1.00 88.94 620 VAL A N 1
ATOM 4707 C CA . VAL A 1 620 ? -28.896 29.479 42.987 1.00 88.94 620 VAL A CA 1
ATOM 4708 C C . VAL A 1 620 ? -28.062 30.713 42.638 1.00 88.94 620 VAL A C 1
ATOM 4710 O O . VAL A 1 620 ? -27.246 31.151 43.449 1.00 88.94 620 VAL A O 1
ATOM 4713 N N . PHE A 1 621 ? -28.319 31.335 41.481 1.00 88.25 621 PHE A N 1
ATOM 4714 C CA . PHE A 1 621 ? -27.587 32.505 40.996 1.00 88.25 621 PHE A CA 1
ATOM 4715 C C . PHE A 1 621 ? -28.470 33.516 40.272 1.00 88.25 621 PHE A C 1
ATOM 4717 O O . PHE A 1 621 ? -29.399 33.142 39.557 1.00 88.25 621 PHE A O 1
ATOM 4724 N N . GLY A 1 622 ? -28.100 34.793 40.378 1.00 87.75 622 GLY A N 1
ATOM 4725 C CA . GLY A 1 622 ? -28.628 35.873 39.549 1.00 87.75 622 GLY A CA 1
ATOM 4726 C C . GLY A 1 622 ? -27.516 36.850 39.175 1.00 87.75 622 GLY A C 1
ATOM 4727 O O . GLY A 1 622 ? -26.962 37.523 40.045 1.00 87.75 622 GLY A O 1
ATOM 4728 N N . TYR A 1 623 ? -27.193 36.941 37.887 1.00 84.62 623 TYR A N 1
ATOM 4729 C CA . TYR A 1 623 ? -26.128 37.803 37.382 1.00 84.62 623 TYR A CA 1
ATOM 4730 C C . TYR A 1 623 ? -26.615 39.244 37.192 1.00 84.62 623 TYR A C 1
ATOM 4732 O O . TYR A 1 623 ? -27.548 39.508 36.432 1.00 84.62 623 TYR A O 1
ATOM 4740 N N . ASN A 1 624 ? -25.946 40.186 37.859 1.00 76.44 624 ASN A N 1
ATOM 4741 C CA . ASN A 1 624 ? -26.234 41.625 37.782 1.00 76.44 624 ASN A CA 1
ATOM 4742 C C . ASN A 1 624 ? -25.218 42.413 36.931 1.00 76.44 624 ASN A C 1
ATOM 4744 O O . ASN A 1 624 ? -25.231 43.641 36.967 1.00 76.44 624 ASN A O 1
ATOM 4748 N N . GLY A 1 625 ? -24.309 41.738 36.219 1.00 74.12 625 GLY A N 1
ATOM 4749 C CA . GLY A 1 625 ? -23.318 42.401 35.367 1.00 74.12 625 GLY A CA 1
ATOM 4750 C C . GLY A 1 625 ? -23.875 42.850 34.011 1.00 74.12 625 GLY A C 1
ATOM 4751 O O . GLY A 1 625 ? -25.081 42.860 33.769 1.00 74.12 625 GLY A O 1
ATOM 4752 N N . THR A 1 626 ? -22.981 43.234 33.102 1.00 74.62 626 THR A N 1
ATOM 4753 C CA . THR A 1 626 ? -23.288 43.968 31.862 1.00 74.62 626 THR A CA 1
ATOM 4754 C C . THR A 1 626 ? -23.731 43.091 30.684 1.00 74.62 626 THR A C 1
ATOM 4756 O O . THR A 1 626 ? -23.347 43.355 29.548 1.00 74.62 626 THR A O 1
ATOM 4759 N N . LEU A 1 627 ? -24.562 42.070 30.909 1.00 82.19 627 LEU A N 1
ATOM 4760 C CA . LEU A 1 627 ? -25.260 41.423 29.789 1.00 82.19 627 LEU A CA 1
ATOM 4761 C C . LEU A 1 627 ? -26.320 42.394 29.251 1.00 82.19 627 LEU A C 1
ATOM 4763 O O . LEU A 1 627 ? -27.101 42.932 30.032 1.00 82.19 627 LEU A O 1
ATOM 4767 N N . ASN A 1 628 ? -26.377 42.654 27.946 1.00 80.00 628 ASN A N 1
ATOM 4768 C CA . ASN A 1 628 ? -27.333 43.601 27.360 1.00 80.00 628 ASN A CA 1
ATOM 4769 C C . ASN A 1 628 ? -27.837 43.125 25.997 1.00 80.00 628 ASN A C 1
ATOM 4771 O O . ASN A 1 628 ? -27.076 42.537 25.237 1.00 80.00 628 ASN A O 1
ATOM 4775 N N . GLY A 1 629 ? -29.083 43.484 25.675 1.00 88.06 629 GLY A N 1
ATOM 4776 C CA . GLY A 1 629 ? -29.688 43.207 24.373 1.00 88.06 629 GLY A CA 1
ATOM 4777 C C . GLY A 1 629 ? -30.292 41.809 24.263 1.00 88.06 629 GLY A C 1
ATOM 4778 O O . GLY A 1 629 ? -30.400 41.092 25.249 1.00 88.06 629 GLY A O 1
ATOM 4779 N N . ALA A 1 630 ? -30.736 41.461 23.059 1.00 92.50 630 ALA A N 1
ATOM 4780 C CA . ALA A 1 630 ? -31.157 40.104 22.734 1.00 92.50 630 ALA A CA 1
ATOM 4781 C C . ALA A 1 630 ? -29.944 39.160 22.650 1.00 92.50 630 ALA A C 1
ATOM 4783 O O . ALA A 1 630 ? -28.792 39.607 22.580 1.00 92.50 630 ALA A O 1
ATOM 4784 N N . LEU A 1 631 ? -30.206 37.855 22.617 1.00 93.50 631 LEU A N 1
ATOM 4785 C CA . LEU A 1 631 ? -29.208 36.876 22.202 1.00 93.50 631 LEU A CA 1
ATOM 4786 C C . LEU A 1 631 ? -28.704 37.233 20.798 1.00 93.50 631 LEU A C 1
ATOM 4788 O O . LEU A 1 631 ? -29.489 37.586 19.915 1.00 93.50 631 LEU A O 1
ATOM 4792 N N . ALA A 1 632 ? -27.389 37.194 20.607 1.00 91.94 632 ALA A N 1
ATOM 4793 C CA . ALA A 1 632 ? -26.756 37.536 19.345 1.00 91.94 632 ALA A CA 1
ATOM 4794 C C . ALA A 1 632 ? -27.268 36.610 18.236 1.00 91.94 632 ALA A C 1
ATOM 4796 O O . ALA A 1 632 ? -27.537 35.432 18.473 1.00 91.94 632 ALA A O 1
ATOM 4797 N N . ALA A 1 633 ? -27.409 37.143 17.024 1.00 89.50 633 ALA A N 1
ATOM 4798 C CA . ALA A 1 633 ? -27.666 36.298 15.870 1.00 89.50 633 ALA A CA 1
ATOM 4799 C C . ALA A 1 633 ? -26.435 35.419 15.611 1.00 89.50 633 ALA A C 1
ATOM 4801 O O . ALA A 1 633 ? -25.309 35.915 15.626 1.00 89.50 633 ALA A O 1
ATOM 4802 N N . ASN A 1 634 ? -26.656 34.132 15.379 1.00 86.00 634 ASN A N 1
ATOM 4803 C CA . ASN A 1 634 ? -25.626 33.184 14.956 1.00 86.00 634 ASN A CA 1
ATOM 4804 C C . ASN A 1 634 ? -26.176 32.301 13.823 1.00 86.00 634 ASN A C 1
ATOM 4806 O O . ASN A 1 634 ? -27.252 32.595 13.304 1.00 86.00 634 ASN A O 1
ATOM 4810 N N . THR A 1 635 ? -25.459 31.262 13.408 1.00 88.12 635 THR A N 1
ATOM 4811 C CA . THR A 1 635 ? -25.943 30.241 12.450 1.00 88.12 635 THR A CA 1
ATOM 4812 C C . THR A 1 635 ? -25.814 28.824 13.002 1.00 88.12 635 THR A C 1
ATOM 4814 O O . THR A 1 635 ? -26.093 27.864 12.296 1.00 88.12 635 THR A O 1
ATOM 4817 N N . ASP A 1 636 ? -25.393 28.703 14.259 1.00 88.88 636 ASP A N 1
ATOM 4818 C CA . ASP A 1 636 ? -25.096 27.422 14.888 1.00 88.88 636 ASP A CA 1
ATOM 4819 C C . ASP A 1 636 ? -26.384 26.634 15.150 1.00 88.88 636 ASP A C 1
ATOM 4821 O O . ASP A 1 636 ? -27.413 27.212 15.534 1.00 88.88 636 ASP A O 1
ATOM 4825 N N . LEU A 1 637 ? -26.301 25.318 14.960 1.00 91.38 637 LEU A N 1
ATOM 4826 C CA . LEU A 1 637 ? -27.350 24.372 15.324 1.00 91.38 637 LEU A CA 1
ATOM 4827 C C . LEU A 1 637 ? -27.530 24.339 16.843 1.00 91.38 637 LEU A C 1
ATOM 4829 O O . LEU A 1 637 ? -26.616 24.653 17.606 1.00 91.38 637 LEU A O 1
ATOM 4833 N N . PHE A 1 638 ? -28.737 23.996 17.281 1.00 91.06 638 PHE A N 1
ATOM 4834 C CA . PHE A 1 638 ? -28.998 23.764 18.695 1.00 91.06 638 PHE A CA 1
ATOM 4835 C C . PHE A 1 638 ? -28.542 22.351 19.049 1.00 91.06 638 PHE A C 1
ATOM 4837 O O . PHE A 1 638 ? -29.039 21.408 18.436 1.00 91.06 638 PHE A O 1
ATOM 4844 N N . THR A 1 639 ? -27.651 22.209 20.029 1.00 89.62 639 THR A N 1
ATOM 4845 C CA . THR A 1 639 ? -27.113 20.912 20.466 1.00 89.62 639 THR A CA 1
ATOM 4846 C C . THR A 1 639 ? -27.592 20.533 21.871 1.00 89.62 639 THR A C 1
ATOM 4848 O O . THR A 1 639 ? -27.931 21.407 22.679 1.00 89.62 639 THR A O 1
ATOM 4851 N N . LEU A 1 640 ? -27.644 19.230 22.148 1.00 87.19 640 LEU A N 1
ATOM 4852 C CA . LEU A 1 640 ? -27.884 18.596 23.448 1.00 87.19 640 LEU A CA 1
ATOM 4853 C C . LEU A 1 640 ? -26.967 17.374 23.541 1.00 87.19 640 LEU A C 1
ATOM 4855 O O . LEU A 1 640 ? -27.112 16.503 22.691 1.00 87.19 640 LEU A O 1
ATOM 4859 N N . GLY A 1 641 ? -26.106 17.310 24.552 1.00 78.31 641 GLY A N 1
ATOM 4860 C CA . GLY A 1 641 ? -25.149 16.227 24.793 1.00 78.31 641 GLY A CA 1
ATOM 4861 C C . GLY A 1 641 ? -24.839 16.094 26.273 1.00 78.31 641 GLY A C 1
ATOM 4862 O O . GLY A 1 641 ? -24.881 17.140 26.970 1.00 78.31 641 GLY A O 1
#

Secondary structure (DSSP, 8-state):
-----SSSEEEEEEEEE--S-TTTPSEEEEEEEEE---S--SS-SSS-TTT-SSTT-SSS-HHHHHHHHTT-SS-EEEEEEEEEE---B-SS-B-TTSS-TT-B-SSEE--S------SS-TT-SSSS--TTEEEEESEE--S-TT-TT---SSS-B--EE-S-TT-SSB-EEEE---SS-EEEEEEEEE-PPTTSPEEEEEEEEE-B-TTT-TTPPPPEEEEEEE-TT--EEEEEEEEE--SS-TT--SS-SSS---EEEEEEE--SS-SEEEEEEEE-S--SSS--EEEEEEEEEEEEEESS-SSS-GGG-SSTT-SSS-HHHHTT-GGGTTSSSS--SSSTTT---SSSSSS-HHHHHHHHHT------SSSSSS-GGG-TTTT-SSS-HHHHS-TTSTT--SSSSSS--S--SSSSSS-TTT---SSSS-SS-PPSP-SS-SSS-GGG-TTTT-SSS-GGGTSTTTTT-SSSSSS-S----SS-SSS-TTT-S-TTSSS----TTT-------SSS--EEES---TT-SEEEEEEEEEE---TTT----S-EEEEEETTEEEEE-TTS-EEEEETTEEEE--S-PPPSSEEEEEEEEEETT-SS--EEEEETTEEEEEE-SS--SSPPP--PPEEE-